Protein AF-0000000078339339 (afdb_homodimer)

InterPro domains:
  IPR003388 Reticulon [PF02453] (34-185)
  IPR003388 Reticulon [PS50845] (34-216)
  IPR045064 Reticulon-like [PTHR10994] (14-206)

Radius of gyration: 31.74 Å; Cα contacts (8 Å, |Δi|>4): 297; chains: 2; bounding box: 77×120×79 Å

Sequence (432 aa):
MPIYTSDSDDQPATTTRLFGRERPMHAILGGGKVADILLWKNKNLSAALLIVFTLIWFLFEVVEYNFVSLLCHIFIILMITLFVWYTGAGFANWDRPNVRDFTIPESSVRWLFTKFNKFLLRFYDISTGQDFTKFFLVIALLWVLSVIGNYFSSINLLYLGFLSLETLPFLYEKYEREVDYLASKGNRDAKKLYKKFDAKVLNKIPRGPVKEKKFRMPIYTSDSDDQPATTTRLFGRERPMHAILGGGKVADILLWKNKNLSAALLIVFTLIWFLFEVVEYNFVSLLCHIFIILMITLFVWYTGAGFANWDRPNVRDFTIPESSVRWLFTKFNKFLLRFYDISTGQDFTKFFLVIALLWVLSVIGNYFSSINLLYLGFLSLETLPFLYEKYEREVDYLASKGNRDAKKLYKKFDAKVLNKIPRGPVKEKKFR

Foldseek 3Di:
DDPPPPCPVPVVPPLCFVVSDPDDLCVVVVHDPLSCLLQCVVVVVVVVVLVVLVVVLCCCVVVVDDPVVVVVVVVVVVVVVLVCQQVVCVVVVNDRDDPVVPDDDPVVVVVVVVVVVVVVVVVVVLCVCPPVVSVVVVVVVVVVLVVVCVVDPPSVSVSVVVVCSNVVSNVCVVPRSVVSVVVVVVVVVVVVVVVVCCVPPVVVPPPPDPPPPPPD/DDPPPPCPVPVVPPLCFVVSDPDDLCVVVVHDDLSCLLQCVVVVVVVVVLVVLVVVLCCCVPVVDDPVVVVVVVVVVVVVVLVCQQVVCVVVVNDRDDPVVPDDDPVVVVVVVVVVVVVVVVVVVLCVCPPVVSVVVVVVVVVVLVVVCVVDPPSVSVSVVVVCSNVVSNVCVVPRSVVSVVVVVVVVVVVVVVVVCCVPPVVVPPDPDPPPPPPD

Structure (mmCIF, N/CA/C/O backbone):
data_AF-0000000078339339-model_v1
#
loop_
_entity.id
_entity.type
_entity.pdbx_description
1 polymer 'Reticulon-like protein'
#
loop_
_atom_site.group_PDB
_atom_site.id
_atom_site.type_symbol
_atom_site.label_atom_id
_atom_site.label_alt_id
_atom_site.label_comp_id
_atom_site.label_asym_id
_atom_site.label_entity_id
_atom_site.label_seq_id
_atom_site.pdbx_PDB_ins_code
_atom_site.Cartn_x
_atom_site.Cartn_y
_atom_site.Cartn_z
_atom_site.occupancy
_atom_site.B_iso_or_equiv
_atom_site.auth_seq_id
_atom_site.auth_comp_id
_atom_site.auth_asym_id
_atom_site.auth_atom_id
_atom_site.pdbx_PDB_model_num
ATOM 1 N N . MET A 1 1 ? 40.594 -63.75 -20.766 1 33.34 1 MET A N 1
ATOM 2 C CA . MET A 1 1 ? 39.812 -62.938 -19.828 1 33.34 1 MET A CA 1
ATOM 3 C C . MET A 1 1 ? 39.125 -61.781 -20.562 1 33.34 1 MET A C 1
ATOM 5 O O . MET A 1 1 ? 39.75 -60.969 -21.219 1 33.34 1 MET A O 1
ATOM 9 N N . PRO A 1 2 ? 37.875 -61.938 -20.969 1 40.53 2 PRO A N 1
ATOM 10 C CA . PRO A 1 2 ? 37.188 -60.938 -21.781 1 40.53 2 PRO A CA 1
ATOM 11 C C . PRO A 1 2 ? 37.094 -59.562 -21.078 1 40.53 2 PRO A C 1
ATOM 13 O O . PRO A 1 2 ? 36.906 -59.531 -19.859 1 40.53 2 PRO A O 1
ATOM 16 N N . ILE A 1 3 ? 37.906 -58.531 -21.438 1 38.09 3 ILE A N 1
ATOM 17 C CA . ILE A 1 3 ? 37.844 -57.156 -21.031 1 38.09 3 ILE A CA 1
ATOM 18 C C . ILE A 1 3 ? 36.438 -56.594 -21.297 1 38.09 3 ILE A C 1
ATOM 20 O O . ILE A 1 3 ? 36 -56.531 -22.438 1 38.09 3 ILE A O 1
ATOM 24 N N . TYR A 1 4 ? 35.406 -56.812 -20.453 1 37.5 4 TYR A N 1
ATOM 25 C CA . TYR A 1 4 ? 34.156 -56.062 -20.484 1 37.5 4 TYR A CA 1
ATOM 26 C C . TYR A 1 4 ? 34.375 -54.562 -20.516 1 37.5 4 TYR A C 1
ATOM 28 O O . TYR A 1 4 ? 35.031 -54.031 -19.625 1 37.5 4 TYR A O 1
ATOM 36 N N . THR A 1 5 ? 34.656 -53.969 -21.688 1 37.62 5 THR A N 1
ATOM 37 C CA . THR A 1 5 ? 34.656 -52.531 -21.844 1 37.62 5 THR A CA 1
ATOM 38 C C . THR A 1 5 ? 33.344 -51.938 -21.359 1 37.62 5 THR A C 1
ATOM 40 O O . THR A 1 5 ? 32.281 -52.219 -21.906 1 37.62 5 THR A O 1
ATOM 43 N N . SER A 1 6 ? 33.125 -51.781 -20.031 1 35.34 6 SER A N 1
ATOM 44 C CA . SER A 1 6 ? 32.031 -50.938 -19.5 1 35.34 6 SER A CA 1
ATOM 45 C C . SER A 1 6 ? 32 -49.594 -20.203 1 35.34 6 SER A C 1
ATOM 47 O O . SER A 1 6 ? 32.875 -48.75 -19.984 1 35.34 6 SER A O 1
ATOM 49 N N . ASP A 1 7 ? 31.719 -49.469 -21.453 1 34.22 7 ASP A N 1
ATOM 50 C CA . ASP A 1 7 ? 31.391 -48.219 -22.109 1 34.22 7 ASP A CA 1
ATOM 51 C C . ASP A 1 7 ? 30.344 -47.438 -21.297 1 34.22 7 ASP A C 1
ATOM 53 O O . ASP A 1 7 ? 29.141 -47.656 -21.422 1 34.22 7 ASP A O 1
ATOM 57 N N . SER A 1 8 ? 30.438 -47.344 -19.953 1 35.97 8 SER A N 1
ATOM 58 C CA . SER A 1 8 ? 29.609 -46.344 -19.297 1 35.97 8 SER A CA 1
ATOM 59 C C . SER A 1 8 ? 29.656 -45.031 -20.031 1 35.97 8 SER A C 1
ATOM 61 O O . SER A 1 8 ? 30.688 -44.344 -20.016 1 35.97 8 SER A O 1
ATOM 63 N N . ASP A 1 9 ? 29.172 -44.969 -21.266 1 34.91 9 ASP A N 1
ATOM 64 C CA . ASP A 1 9 ? 28.953 -43.656 -21.891 1 34.91 9 ASP A CA 1
ATOM 65 C C . ASP A 1 9 ? 28.359 -42.656 -20.891 1 34.91 9 ASP A C 1
ATOM 67 O O . ASP A 1 9 ? 27.156 -42.719 -20.594 1 34.91 9 ASP A O 1
ATOM 71 N N . ASP A 1 10 ? 28.953 -42.406 -19.781 1 36.22 10 ASP A N 1
ATOM 72 C CA . ASP A 1 10 ? 28.688 -41.188 -19 1 36.22 10 ASP A CA 1
ATOM 73 C C . ASP A 1 10 ? 28.438 -40 -19.906 1 36.22 10 ASP A C 1
ATOM 75 O O . ASP A 1 10 ? 29.375 -39.281 -20.266 1 36.22 10 ASP A O 1
ATOM 79 N N . GLN A 1 11 ? 27.828 -40.156 -21.094 1 37.69 11 GLN A N 1
ATOM 80 C CA . GLN A 1 11 ? 27.484 -38.875 -21.719 1 37.69 11 GLN A CA 1
ATOM 81 C C . GLN A 1 11 ? 26.953 -37.906 -20.672 1 37.69 11 GLN A C 1
ATOM 83 O O . GLN A 1 11 ? 26.172 -38.281 -19.797 1 37.69 11 GLN A O 1
ATOM 88 N N . PRO A 1 12 ? 27.734 -36.875 -20.328 1 40.66 12 PRO A N 1
ATOM 89 C CA . PRO A 1 12 ? 27.188 -35.906 -19.391 1 40.66 12 PRO A CA 1
ATOM 90 C C . PRO A 1 12 ? 25.703 -35.656 -19.609 1 40.66 12 PRO A C 1
ATOM 92 O O . PRO A 1 12 ? 25.266 -35.5 -20.75 1 40.66 12 PRO A O 1
ATOM 95 N N . ALA A 1 13 ? 24.75 -36.312 -18.922 1 40.41 13 ALA A N 1
ATOM 96 C CA . ALA A 1 13 ? 23.328 -35.969 -18.938 1 40.41 13 ALA A CA 1
ATOM 97 C C . ALA A 1 13 ? 23.109 -34.5 -19.266 1 40.41 13 ALA A C 1
ATOM 99 O O . ALA A 1 13 ? 23.812 -33.625 -18.734 1 40.41 13 ALA A O 1
ATOM 100 N N . THR A 1 14 ? 22.938 -34.156 -20.438 1 42.16 14 THR A N 1
ATOM 101 C CA . THR A 1 14 ? 22.453 -32.812 -20.719 1 42.16 14 THR A CA 1
ATOM 102 C C . THR A 1 14 ? 21.625 -32.281 -19.562 1 42.16 14 THR A C 1
ATOM 104 O O . THR A 1 14 ? 20.562 -32.812 -19.25 1 42.16 14 THR A O 1
ATOM 107 N N . THR A 1 15 ? 22.188 -31.984 -18.391 1 44.41 15 THR A N 1
ATOM 108 C CA . THR A 1 15 ? 21.562 -31.438 -17.188 1 44.41 15 THR A CA 1
ATOM 109 C C . THR A 1 15 ? 20.406 -30.516 -17.562 1 44.41 15 THR A C 1
ATOM 111 O O . THR A 1 15 ? 20.625 -29.453 -18.156 1 44.41 15 THR A O 1
ATOM 114 N N . THR A 1 16 ? 19.297 -31 -17.953 1 47.97 16 THR A N 1
ATOM 115 C CA . THR A 1 16 ? 18.125 -30.172 -18.203 1 47.97 16 THR A CA 1
ATOM 116 C C . THR A 1 16 ? 17.938 -29.141 -17.109 1 47.97 16 THR A C 1
ATOM 118 O O . THR A 1 16 ? 17.906 -29.484 -15.922 1 47.97 16 THR A O 1
ATOM 121 N N . ARG A 1 17 ? 18.422 -27.969 -17.297 1 55.62 17 ARG A N 1
ATOM 122 C CA . ARG A 1 17 ? 18.297 -26.812 -16.391 1 55.62 17 ARG A CA 1
ATOM 123 C C . ARG A 1 17 ? 16.875 -26.734 -15.836 1 55.62 17 ARG A C 1
ATOM 125 O O . ARG A 1 17 ? 15.922 -27.172 -16.469 1 55.62 17 ARG A O 1
ATOM 132 N N . LEU A 1 18 ? 16.766 -26.484 -14.648 1 55 18 LEU A N 1
ATOM 133 C CA . LEU A 1 18 ? 15.461 -26.297 -14.023 1 55 18 LEU A CA 1
ATOM 134 C C . LEU A 1 18 ? 14.562 -25.422 -14.891 1 55 18 LEU A C 1
ATOM 136 O O . LEU A 1 18 ? 14.992 -24.391 -15.391 1 55 18 LEU A O 1
ATOM 140 N N . PHE A 1 19 ? 13.297 -25.875 -15.18 1 55.44 19 PHE A N 1
ATOM 141 C CA . PHE A 1 19 ? 12.266 -25.297 -16.031 1 55.44 19 PHE A CA 1
ATOM 142 C C . PHE A 1 19 ? 12.641 -25.422 -17.5 1 55.44 19 PHE A C 1
ATOM 144 O O . PHE A 1 19 ? 12.141 -24.656 -18.328 1 55.44 19 PHE A O 1
ATOM 151 N N . GLY A 1 20 ? 13.711 -26.438 -17.688 1 53.81 20 GLY A N 1
ATOM 152 C CA . GLY A 1 20 ? 14.125 -26.609 -19.078 1 53.81 20 GLY A CA 1
ATOM 153 C C . GLY A 1 20 ? 14.711 -25.359 -19.688 1 53.81 20 GLY A C 1
ATOM 154 O O . GLY A 1 20 ? 14.617 -25.141 -20.891 1 53.81 20 GLY A O 1
ATOM 155 N N . ARG A 1 21 ? 15.18 -24.438 -18.781 1 58.06 21 ARG A N 1
ATOM 156 C CA . ARG A 1 21 ? 15.438 -23.047 -19.141 1 58.06 21 ARG A CA 1
ATOM 157 C C . ARG A 1 21 ? 16.672 -22.922 -20.031 1 58.06 21 ARG A C 1
ATOM 159 O O . ARG A 1 21 ? 17.719 -23.469 -19.719 1 58.06 21 ARG A O 1
ATOM 166 N N . GLU A 1 22 ? 16.469 -22.625 -21.172 1 60.12 22 GLU A N 1
ATOM 167 C CA . GLU A 1 22 ? 17.5 -22.219 -22.125 1 60.12 22 GLU A CA 1
ATOM 168 C C . GLU A 1 22 ? 18.016 -20.812 -21.812 1 60.12 22 GLU A C 1
ATOM 170 O O . GLU A 1 22 ? 19.125 -20.453 -22.188 1 60.12 22 GLU A O 1
ATOM 175 N N . ARG A 1 23 ? 17.156 -20.062 -20.906 1 65.44 23 ARG A N 1
ATOM 176 C CA . ARG A 1 23 ? 17.516 -18.672 -20.703 1 65.44 23 ARG A CA 1
ATOM 177 C C . ARG A 1 23 ? 18.188 -18.453 -19.344 1 65.44 23 ARG A C 1
ATOM 179 O O . ARG A 1 23 ? 17.875 -19.172 -18.391 1 65.44 23 ARG A O 1
ATOM 186 N N . PRO A 1 24 ? 19.078 -17.578 -19.281 1 76.56 24 PRO A N 1
ATOM 187 C CA . PRO A 1 24 ? 19.75 -17.25 -18.016 1 76.56 24 PRO A CA 1
ATOM 188 C C . PRO A 1 24 ? 18.781 -16.766 -16.938 1 76.56 24 PRO A C 1
ATOM 190 O O . PRO A 1 24 ? 17.672 -16.312 -17.266 1 76.56 24 PRO A O 1
ATOM 193 N N . MET A 1 25 ? 19 -17.062 -15.695 1 76.94 25 MET A N 1
ATOM 194 C CA . MET A 1 25 ? 18.172 -16.672 -14.547 1 76.94 25 MET A CA 1
ATOM 195 C C . MET A 1 25 ? 17.828 -15.195 -14.602 1 76.94 25 MET A C 1
ATOM 197 O O . MET A 1 25 ? 16.719 -14.797 -14.227 1 76.94 25 MET A O 1
ATOM 201 N N . HIS A 1 26 ? 18.719 -14.391 -15.062 1 77.62 26 HIS A N 1
ATOM 202 C CA . HIS A 1 26 ? 18.5 -12.961 -15.195 1 77.62 26 HIS A CA 1
ATOM 203 C C . HIS A 1 26 ? 17.281 -12.672 -16.062 1 77.62 26 HIS A C 1
ATOM 205 O O . HIS A 1 26 ? 16.469 -11.797 -15.75 1 77.62 26 HIS A O 1
ATOM 211 N N . ALA A 1 27 ? 17.094 -13.414 -17.062 1 75.62 27 ALA A N 1
ATOM 212 C CA . ALA A 1 27 ? 15.992 -13.211 -18 1 75.62 27 ALA A CA 1
ATOM 213 C C . ALA A 1 27 ? 14.672 -13.734 -17.422 1 75.62 27 ALA A C 1
ATOM 215 O O . ALA A 1 27 ? 13.617 -13.133 -17.641 1 75.62 27 ALA A O 1
ATOM 216 N N . ILE A 1 28 ? 14.758 -14.773 -16.656 1 74.44 28 ILE A N 1
ATOM 217 C CA . ILE A 1 28 ? 13.586 -15.383 -16.062 1 74.44 28 ILE A CA 1
ATOM 218 C C . ILE A 1 28 ? 12.977 -14.438 -15.023 1 74.44 28 ILE A C 1
ATOM 220 O O . ILE A 1 28 ? 11.758 -14.367 -14.875 1 74.44 28 ILE A O 1
ATOM 224 N N . LEU A 1 29 ? 13.828 -13.734 -14.422 1 76.69 29 LEU A N 1
ATOM 225 C CA . LEU A 1 29 ? 13.375 -12.812 -13.383 1 76.69 29 LEU A CA 1
ATOM 226 C C . LEU A 1 29 ? 12.898 -11.5 -14 1 76.69 29 LEU A C 1
ATOM 228 O O . LEU A 1 29 ? 12.602 -10.547 -13.273 1 76.69 29 LEU A O 1
ATOM 232 N N . GLY A 1 30 ? 12.82 -11.406 -15.266 1 75.06 30 GLY A N 1
ATOM 233 C CA . GLY A 1 30 ? 12.305 -10.234 -15.945 1 75.06 30 GLY A CA 1
ATOM 234 C C . GLY A 1 30 ? 13.406 -9.32 -16.484 1 75.06 30 GLY A C 1
ATOM 235 O O . GLY A 1 30 ? 13.117 -8.336 -17.172 1 75.06 30 GLY A O 1
ATOM 236 N N . GLY A 1 31 ? 14.57 -9.703 -16.078 1 77.31 31 GLY A N 1
AT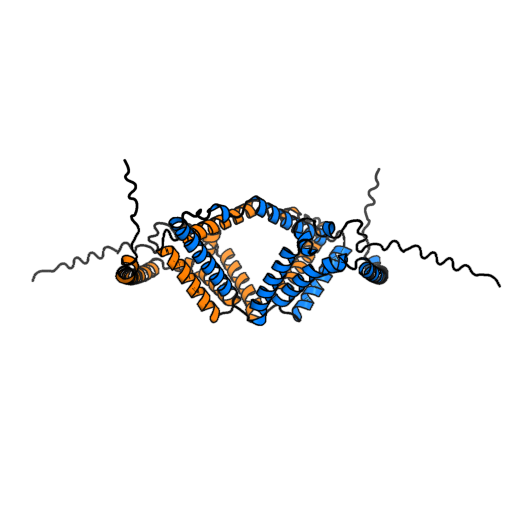OM 237 C CA . GLY A 1 31 ? 15.688 -8.883 -16.531 1 77.31 31 GLY A CA 1
ATOM 238 C C . GLY A 1 31 ? 15.695 -7.496 -15.914 1 77.31 31 GLY A C 1
ATOM 239 O O . GLY A 1 31 ? 14.875 -7.191 -15.039 1 77.31 31 GLY A O 1
ATOM 240 N N . GLY A 1 32 ? 16.781 -6.727 -16.062 1 82.12 32 GLY A N 1
ATOM 241 C CA . GLY A 1 32 ? 16.812 -5.336 -15.633 1 82.12 32 GLY A CA 1
A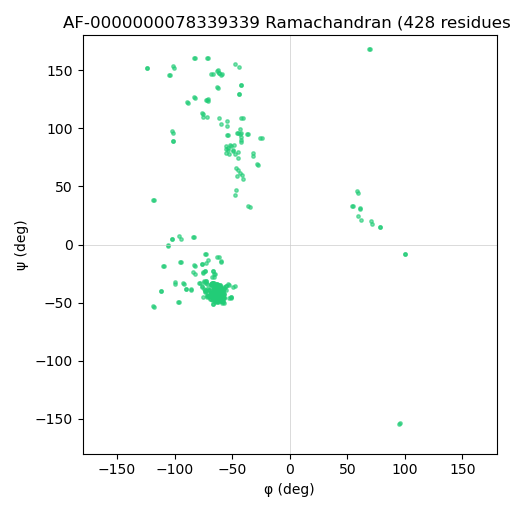TOM 242 C C . GLY A 1 32 ? 17.391 -5.152 -14.242 1 82.12 32 GLY A C 1
ATOM 243 O O . GLY A 1 32 ? 18.203 -5.965 -13.781 1 82.12 32 GLY A O 1
ATOM 244 N N . LYS A 1 33 ? 16.922 -4.059 -13.695 1 84.38 33 LYS A N 1
ATOM 245 C CA . LYS A 1 33 ? 17.516 -3.658 -12.422 1 84.38 33 LYS A CA 1
ATOM 246 C C . LYS A 1 33 ? 17.062 -4.582 -11.297 1 84.38 33 LYS A C 1
ATOM 248 O O . LYS A 1 33 ? 17.844 -4.914 -10.406 1 84.38 33 LYS A O 1
ATOM 253 N N . VAL A 1 34 ? 15.867 -5.082 -11.438 1 84.94 34 VAL A N 1
ATOM 254 C CA . VAL A 1 34 ? 15.32 -5.938 -10.391 1 84.94 34 VAL A CA 1
ATOM 255 C C . VAL A 1 34 ? 16.062 -7.277 -10.375 1 84.94 34 VAL A C 1
ATOM 257 O O . VAL A 1 34 ? 16.438 -7.777 -9.312 1 84.94 34 VAL A O 1
ATOM 260 N N . ALA A 1 35 ? 16.281 -7.816 -11.539 1 87.44 35 ALA A N 1
ATOM 261 C CA . ALA A 1 35 ? 17 -9.078 -11.648 1 87.44 35 ALA A CA 1
ATOM 262 C C . ALA A 1 35 ? 18.438 -8.922 -11.141 1 87.44 35 ALA A C 1
ATOM 264 O O . ALA A 1 35 ? 18.984 -9.836 -10.508 1 87.44 35 ALA A O 1
ATOM 265 N N . ASP A 1 36 ? 19 -7.773 -11.359 1 90 36 ASP A N 1
ATOM 266 C CA . ASP A 1 36 ? 20.359 -7.516 -10.898 1 90 36 ASP A CA 1
ATOM 267 C C . ASP A 1 36 ? 20.438 -7.5 -9.367 1 90 36 ASP A C 1
ATOM 269 O O . ASP A 1 36 ? 21.422 -7.945 -8.789 1 90 36 ASP A O 1
ATOM 273 N N . ILE A 1 37 ? 19.391 -7.035 -8.797 1 90.62 37 ILE A N 1
ATOM 274 C CA . ILE A 1 37 ? 19.344 -6.957 -7.34 1 90.62 37 ILE A CA 1
ATOM 275 C C . ILE A 1 37 ? 19.156 -8.352 -6.754 1 90.62 37 ILE A C 1
ATOM 277 O O . ILE A 1 37 ? 19.859 -8.742 -5.812 1 90.62 37 ILE A O 1
ATOM 281 N N . LEU A 1 38 ? 18.328 -9.07 -7.41 1 90.38 38 LEU A N 1
ATOM 282 C CA . LEU A 1 38 ? 17.984 -10.383 -6.883 1 90.38 38 LEU A CA 1
ATOM 283 C C . LEU A 1 38 ? 19.141 -11.367 -7.082 1 90.38 38 LEU A C 1
ATOM 285 O O . LEU A 1 38 ? 19.312 -12.297 -6.293 1 90.38 38 LEU A O 1
ATOM 289 N N . LEU A 1 39 ? 20.016 -11.102 -8.039 1 90.44 39 LEU A N 1
ATOM 290 C CA . LEU A 1 39 ? 21.141 -11.977 -8.336 1 90.44 39 LEU A CA 1
ATOM 291 C C . LEU A 1 39 ? 22.438 -11.422 -7.766 1 90.44 39 LEU A C 1
ATOM 293 O O . LEU A 1 39 ? 23.516 -11.953 -8.031 1 90.44 39 LEU A O 1
ATOM 297 N N . TRP A 1 40 ? 22.344 -10.312 -7.023 1 91.38 40 TRP A N 1
ATOM 298 C CA . TRP A 1 40 ? 23.469 -9.68 -6.332 1 91.38 40 TRP A CA 1
ATOM 299 C C . TRP A 1 40 ? 24.531 -9.234 -7.328 1 91.38 40 TRP A C 1
ATOM 301 O O . TRP A 1 40 ? 25.734 -9.336 -7.047 1 91.38 40 TRP A O 1
ATOM 311 N N . LYS A 1 41 ? 24.141 -8.906 -8.445 1 90.62 41 LYS A N 1
ATOM 312 C CA . LYS A 1 41 ? 25.062 -8.328 -9.422 1 90.62 41 LYS A CA 1
ATOM 313 C C . LYS A 1 41 ? 25.406 -6.879 -9.062 1 90.62 41 LYS A C 1
ATOM 315 O O . LYS A 1 41 ? 26.5 -6.398 -9.383 1 90.62 41 LYS A O 1
ATOM 320 N N . ASN A 1 42 ? 24.5 -6.227 -8.484 1 91.75 42 ASN A N 1
ATOM 321 C CA . ASN A 1 42 ? 24.734 -4.969 -7.789 1 91.75 42 ASN A CA 1
ATOM 322 C C . ASN A 1 42 ? 24.812 -5.164 -6.277 1 91.75 42 ASN A C 1
ATOM 324 O O . ASN A 1 42 ? 23.828 -4.98 -5.57 1 91.75 42 ASN A O 1
ATOM 328 N N . LYS A 1 43 ? 25.938 -5.414 -5.805 1 92.5 43 LYS A N 1
ATOM 329 C CA . LYS A 1 43 ? 26.156 -5.844 -4.426 1 92.5 43 LYS A CA 1
ATOM 330 C C . LYS A 1 43 ? 25.781 -4.738 -3.441 1 92.5 43 LYS A C 1
ATOM 332 O O . LYS A 1 43 ? 25.219 -5.008 -2.379 1 92.5 43 LYS A O 1
ATOM 337 N N . ASN A 1 44 ? 26.078 -3.547 -3.814 1 94.75 44 ASN A N 1
ATOM 338 C CA . ASN A 1 44 ? 25.812 -2.436 -2.91 1 94.75 44 ASN A CA 1
ATOM 339 C C . ASN A 1 44 ? 24.312 -2.234 -2.699 1 94.75 44 ASN A C 1
ATOM 341 O O . ASN A 1 44 ? 23.844 -2.078 -1.564 1 94.75 44 ASN A O 1
ATOM 345 N N . LEU A 1 45 ? 23.609 -2.328 -3.832 1 93.75 45 LEU A N 1
ATOM 346 C CA . LEU A 1 45 ? 22.172 -2.119 -3.727 1 93.75 45 LEU A CA 1
ATOM 347 C C . LEU A 1 45 ? 21.484 -3.316 -3.062 1 93.75 45 LEU A C 1
ATOM 349 O O . LEU A 1 45 ? 20.578 -3.148 -2.252 1 93.75 45 LEU A O 1
ATOM 353 N N . SER A 1 46 ? 21.922 -4.449 -3.381 1 93.69 46 SER A N 1
ATOM 354 C CA . SER A 1 46 ? 21.375 -5.648 -2.748 1 93.69 46 SER A CA 1
ATOM 355 C C . SER A 1 46 ? 21.609 -5.629 -1.241 1 93.69 46 SER A C 1
ATOM 357 O O . SER A 1 46 ? 20.703 -5.938 -0.463 1 93.69 46 SER A O 1
ATOM 359 N N . ALA A 1 47 ? 22.797 -5.25 -0.876 1 95.44 47 ALA A N 1
ATOM 360 C CA . ALA A 1 47 ? 23.141 -5.184 0.542 1 95.44 47 ALA A CA 1
ATOM 361 C C . ALA A 1 47 ? 22.328 -4.105 1.254 1 95.44 47 ALA A C 1
ATOM 363 O O . ALA A 1 47 ? 21.875 -4.309 2.379 1 95.44 47 ALA A O 1
ATOM 364 N N . ALA A 1 48 ? 22.188 -3.037 0.616 1 96.06 48 ALA A N 1
ATOM 365 C CA . ALA A 1 48 ? 21.406 -1.955 1.206 1 96.06 48 ALA A CA 1
ATOM 366 C C . ALA A 1 48 ? 19.969 -2.396 1.46 1 96.06 48 ALA A C 1
ATOM 368 O O . ALA A 1 48 ? 19.406 -2.115 2.52 1 96.06 48 ALA A O 1
ATOM 369 N N . LEU A 1 49 ? 19.359 -3.061 0.495 1 95.38 49 LEU A N 1
ATOM 370 C CA . LEU A 1 49 ? 17.984 -3.535 0.647 1 95.38 49 LEU A CA 1
ATOM 371 C C . LEU A 1 49 ? 17.891 -4.566 1.766 1 95.38 49 LEU A C 1
ATOM 373 O O . LEU A 1 49 ? 16.922 -4.57 2.531 1 95.38 49 LEU A O 1
ATOM 377 N N . LEU A 1 50 ? 18.891 -5.387 1.823 1 96.19 50 LEU A N 1
ATOM 378 C CA . LEU A 1 50 ? 18.922 -6.367 2.904 1 96.19 50 LEU A CA 1
ATOM 379 C C . LEU A 1 50 ? 18.953 -5.672 4.262 1 96.19 50 LEU A C 1
ATOM 381 O O . LEU A 1 50 ? 18.25 -6.074 5.188 1 96.19 50 LEU A O 1
ATOM 385 N N . ILE A 1 51 ? 19.734 -4.656 4.387 1 97.38 51 ILE A N 1
ATOM 386 C CA . ILE A 1 51 ? 19.859 -3.928 5.645 1 97.38 51 ILE A CA 1
ATOM 387 C C . ILE A 1 51 ? 18.531 -3.229 5.969 1 97.38 51 ILE A C 1
ATOM 389 O O . ILE A 1 51 ? 18.031 -3.324 7.094 1 97.38 51 ILE A O 1
ATOM 393 N N . VAL A 1 52 ? 17.969 -2.572 5.023 1 96.44 52 VAL A N 1
ATOM 394 C CA . VAL A 1 52 ? 16.75 -1.81 5.238 1 96.44 52 VAL A CA 1
ATOM 395 C C . VAL A 1 52 ? 15.617 -2.748 5.656 1 96.44 52 VAL A C 1
ATOM 397 O O . VAL A 1 52 ? 14.922 -2.492 6.641 1 96.44 52 VAL A O 1
ATOM 400 N N . PHE A 1 53 ? 15.469 -3.822 4.941 1 97.25 53 PHE A N 1
ATOM 401 C CA . PHE A 1 53 ? 14.375 -4.742 5.238 1 97.25 53 PHE A CA 1
ATOM 402 C C . PHE A 1 53 ? 14.602 -5.438 6.574 1 97.25 53 PHE A C 1
ATOM 404 O O . PHE A 1 53 ? 13.648 -5.738 7.293 1 97.25 53 PHE A O 1
ATOM 411 N N . THR A 1 54 ? 15.883 -5.719 6.898 1 97.5 54 THR A N 1
ATOM 412 C CA . THR A 1 54 ? 16.188 -6.305 8.203 1 97.5 54 THR A CA 1
ATOM 413 C C . THR A 1 54 ? 15.875 -5.32 9.328 1 97.5 54 THR A C 1
ATOM 415 O O . THR A 1 54 ? 15.312 -5.703 10.352 1 97.5 54 THR A O 1
ATOM 418 N N . LEU A 1 55 ? 16.188 -4.066 9.102 1 97.06 55 LEU A N 1
ATOM 419 C CA . LEU A 1 55 ? 15.891 -3.043 10.094 1 97.06 55 LEU A CA 1
ATOM 420 C C . LEU A 1 55 ? 14.383 -2.891 10.289 1 97.06 55 LEU A C 1
ATOM 422 O O . LEU A 1 55 ? 13.906 -2.766 11.414 1 97.06 55 LEU A O 1
ATOM 426 N N . ILE A 1 56 ? 13.656 -2.914 9.211 1 96.62 56 ILE A N 1
ATOM 427 C CA . ILE A 1 56 ? 12.195 -2.818 9.266 1 96.62 56 ILE A CA 1
ATOM 428 C C . ILE A 1 56 ? 11.633 -4.012 10.031 1 96.62 56 ILE A C 1
ATOM 430 O O . ILE A 1 56 ? 10.797 -3.846 10.922 1 96.62 56 ILE A O 1
ATOM 434 N N . TRP A 1 57 ? 12.102 -5.191 9.648 1 97.38 57 TRP A N 1
ATOM 435 C CA . TRP A 1 57 ? 11.672 -6.398 10.344 1 97.38 57 TRP A CA 1
ATOM 436 C C . TRP A 1 57 ? 11.977 -6.309 11.836 1 97.38 57 TRP A C 1
ATOM 438 O O . TRP A 1 57 ? 11.125 -6.605 12.672 1 97.38 57 TRP A O 1
ATOM 448 N N . PHE A 1 58 ? 13.211 -5.863 12.195 1 97.5 58 PHE A N 1
ATOM 449 C CA . PHE A 1 58 ? 13.633 -5.75 13.594 1 97.5 58 PHE A CA 1
ATOM 450 C C . PHE A 1 58 ? 12.758 -4.746 14.336 1 97.5 58 PHE A C 1
ATOM 452 O O . PHE A 1 58 ? 12.32 -5.008 15.461 1 97.5 58 PHE A O 1
ATOM 459 N N . LEU A 1 59 ? 12.469 -3.715 13.68 1 95.75 59 LEU A N 1
ATOM 460 C CA . LEU A 1 59 ? 11.703 -2.635 14.289 1 95.75 59 LEU A CA 1
ATOM 461 C C . LEU A 1 59 ? 10.273 -3.084 14.594 1 95.75 59 LEU A C 1
ATOM 463 O O . LEU A 1 59 ? 9.758 -2.818 15.68 1 95.75 59 LEU A O 1
ATOM 467 N N . PHE A 1 60 ? 9.648 -3.828 13.688 1 95 60 PHE A N 1
ATOM 468 C CA . PHE A 1 60 ? 8.242 -4.152 13.844 1 95 60 PHE A CA 1
ATOM 469 C C . PHE A 1 60 ? 8.07 -5.477 14.578 1 95 60 PHE A C 1
ATOM 471 O O . PHE A 1 60 ? 7.098 -5.66 15.32 1 95 60 PHE A O 1
ATOM 478 N N . GLU A 1 61 ? 8.969 -6.434 14.391 1 94 61 GLU A N 1
ATOM 479 C CA . GLU A 1 61 ? 8.805 -7.762 14.969 1 94 61 GLU A CA 1
ATOM 480 C C . GLU A 1 61 ? 9.438 -7.84 16.359 1 94 61 GLU A C 1
ATOM 482 O O . GLU A 1 61 ? 8.883 -8.453 17.266 1 94 61 GLU A O 1
ATOM 487 N N . VAL A 1 62 ? 10.578 -7.215 16.578 1 93.31 62 VAL A N 1
ATOM 488 C CA . VAL A 1 62 ? 11.312 -7.359 17.828 1 93.31 62 VAL A CA 1
ATOM 489 C C . VAL A 1 62 ? 10.961 -6.207 18.766 1 93.31 62 VAL A C 1
ATOM 491 O O . VAL A 1 62 ? 10.555 -6.426 19.906 1 93.31 62 VAL A O 1
ATOM 494 N N . VAL A 1 63 ? 11.023 -4.965 18.266 1 93.69 63 VAL A N 1
ATOM 495 C CA . VAL A 1 63 ? 10.773 -3.795 19.109 1 93.69 63 VAL A CA 1
ATOM 496 C C . VAL A 1 63 ? 9.273 -3.539 19.203 1 93.69 63 VAL A C 1
ATOM 498 O O . VAL A 1 63 ? 8.805 -2.912 20.156 1 93.69 63 VAL A O 1
ATOM 501 N N . GLU A 1 64 ? 8.508 -4.078 18.109 1 91.62 64 GLU A N 1
ATOM 502 C CA . GLU A 1 64 ? 7.062 -3.908 18.016 1 91.62 64 GLU A CA 1
ATOM 503 C C . GLU A 1 64 ? 6.68 -2.43 18 1 91.62 64 GLU A C 1
ATOM 505 O O . GLU A 1 64 ? 5.773 -2.004 18.719 1 91.62 64 GLU A O 1
ATOM 510 N N . TYR A 1 65 ? 7.406 -1.721 17.188 1 92.94 65 TYR A N 1
ATOM 511 C CA . TYR A 1 65 ? 7.152 -0.292 17.047 1 92.94 65 TYR A CA 1
ATOM 512 C C . TYR A 1 65 ? 5.82 -0.042 16.359 1 92.94 65 TYR A C 1
ATOM 514 O O . TYR A 1 65 ? 5.418 -0.808 15.477 1 92.94 65 TYR A O 1
ATOM 522 N N . ASN A 1 66 ? 5.152 1.022 16.734 1 94.88 66 ASN A N 1
ATOM 523 C CA . ASN A 1 66 ? 3.883 1.402 16.125 1 94.88 66 ASN A CA 1
ATOM 524 C C . ASN A 1 66 ? 4.082 1.944 14.711 1 94.88 66 ASN A C 1
ATOM 526 O O . ASN A 1 66 ? 4.844 2.891 14.508 1 94.88 66 ASN A O 1
ATOM 530 N N . PHE A 1 67 ? 3.41 1.35 13.812 1 96.19 67 PHE A N 1
ATOM 531 C CA . PHE A 1 67 ? 3.574 1.709 12.406 1 96.19 67 PHE A CA 1
ATOM 532 C C . PHE A 1 67 ? 3.152 3.154 12.164 1 96.19 67 PHE A C 1
ATOM 534 O O . PHE A 1 67 ? 3.826 3.887 11.438 1 96.19 67 PHE A O 1
ATOM 541 N N . VAL A 1 68 ? 2.043 3.594 12.672 1 96.62 68 VAL A N 1
ATOM 542 C CA . VAL A 1 68 ? 1.54 4.949 12.492 1 96.62 68 VAL A CA 1
ATOM 543 C C . VAL A 1 68 ? 2.533 5.953 13.07 1 96.62 68 VAL A C 1
ATOM 545 O O . VAL A 1 68 ? 2.863 6.953 12.43 1 96.62 68 VAL A O 1
ATOM 548 N N . SER A 1 69 ? 3.043 5.645 14.219 1 97.12 69 SER A N 1
ATOM 549 C CA . SER A 1 69 ? 4.039 6.5 14.852 1 97.12 69 SER A CA 1
ATOM 550 C C . SER A 1 69 ? 5.301 6.605 14.008 1 97.12 69 SER A C 1
ATOM 552 O O . SER A 1 69 ? 5.863 7.691 13.852 1 97.12 69 SER A O 1
ATOM 554 N N . LEU A 1 70 ? 5.672 5.504 13.508 1 97 70 LEU A N 1
ATOM 555 C CA . LEU A 1 70 ? 6.852 5.504 12.641 1 97 70 LEU A CA 1
ATOM 556 C C . LEU A 1 70 ? 6.645 6.422 11.445 1 97 70 LEU A C 1
ATOM 558 O O . LEU A 1 70 ? 7.531 7.215 11.102 1 97 70 LEU A O 1
ATOM 562 N N . LEU A 1 71 ? 5.5 6.289 10.828 1 97.06 71 LEU A N 1
ATOM 563 C CA . LEU A 1 71 ? 5.191 7.133 9.672 1 97.06 71 LEU A CA 1
ATOM 564 C C . LEU A 1 71 ? 5.211 8.609 10.062 1 97.06 71 LEU A C 1
ATOM 566 O O . LEU A 1 71 ? 5.738 9.438 9.32 1 97.06 71 LEU A O 1
ATOM 570 N N . CYS A 1 72 ? 4.672 8.922 11.148 1 97.69 72 CYS A N 1
ATOM 571 C CA . CYS A 1 72 ? 4.676 10.297 11.625 1 97.69 72 CYS A CA 1
ATOM 572 C C . CYS A 1 72 ? 6.098 10.805 11.828 1 97.69 72 CYS A C 1
ATOM 574 O O . CYS A 1 72 ? 6.438 11.906 11.398 1 97.69 72 CYS A O 1
ATOM 576 N N . HIS A 1 73 ? 6.93 9.969 12.477 1 97.5 73 HIS A N 1
ATOM 577 C CA . HIS A 1 73 ? 8.312 10.367 12.695 1 97.5 73 HIS A CA 1
ATOM 578 C C . HIS A 1 73 ? 9.047 10.562 11.375 1 97.5 73 HIS A C 1
ATOM 580 O O . HIS A 1 73 ? 9.828 11.508 11.227 1 97.5 73 HIS A O 1
ATOM 586 N N . ILE A 1 74 ? 8.82 9.719 10.445 1 97.31 74 ILE A N 1
ATOM 587 C CA . ILE A 1 74 ? 9.438 9.852 9.125 1 97.31 74 ILE A CA 1
ATOM 588 C C . ILE A 1 74 ? 9 11.164 8.484 1 97.31 74 ILE A C 1
ATOM 590 O O . ILE A 1 74 ? 9.828 11.914 7.961 1 97.31 74 ILE A O 1
ATOM 594 N N . PHE A 1 75 ? 7.723 11.508 8.516 1 97.88 75 PHE A N 1
ATOM 595 C CA . PHE A 1 75 ? 7.211 12.75 7.938 1 97.88 75 PHE A CA 1
ATOM 596 C C . PHE A 1 75 ? 7.816 13.961 8.633 1 97.88 75 PHE A C 1
ATOM 598 O O . PHE A 1 75 ? 8.18 14.938 7.973 1 97.88 75 PHE A O 1
ATOM 605 N N . ILE A 1 76 ? 7.918 13.898 9.906 1 98.12 76 ILE A N 1
ATOM 606 C CA . ILE A 1 76 ? 8.477 15.008 10.664 1 98.12 76 ILE A CA 1
ATOM 607 C C . ILE A 1 76 ? 9.938 15.227 10.266 1 98.12 76 ILE A C 1
ATOM 609 O O . ILE A 1 76 ? 10.352 16.344 9.977 1 98.12 76 ILE A O 1
ATOM 613 N N . ILE A 1 77 ? 10.656 14.125 10.258 1 97.88 77 ILE A N 1
ATOM 614 C CA . ILE A 1 77 ? 12.07 14.211 9.906 1 97.88 77 ILE A CA 1
ATOM 615 C C . ILE A 1 77 ? 12.219 14.773 8.492 1 97.88 77 ILE A C 1
ATOM 617 O O . ILE A 1 77 ? 13.07 15.625 8.242 1 97.88 77 ILE A O 1
ATOM 621 N N . LEU A 1 78 ? 11.398 14.297 7.594 1 96.44 78 LEU A N 1
ATOM 622 C CA . LEU A 1 78 ? 11.438 14.789 6.219 1 96.44 78 LEU A CA 1
ATOM 623 C C . LEU A 1 78 ? 11.109 16.281 6.164 1 96.44 78 LEU A C 1
ATOM 625 O O . LEU A 1 78 ? 11.781 17.031 5.465 1 96.44 78 LEU A O 1
ATOM 629 N N . MET A 1 79 ? 10.141 16.656 6.875 1 97.44 79 MET A N 1
ATOM 630 C CA . MET A 1 79 ? 9.734 18.062 6.883 1 97.44 79 MET A CA 1
ATOM 631 C C . MET A 1 79 ? 10.852 18.953 7.441 1 97.44 79 MET A C 1
ATOM 633 O O . MET A 1 79 ? 11.164 19.984 6.867 1 97.44 79 MET A O 1
ATOM 637 N N . ILE A 1 80 ? 11.445 18.562 8.547 1 96.75 80 ILE A N 1
ATOM 638 C CA . ILE A 1 80 ? 12.508 19.328 9.18 1 96.75 80 ILE A CA 1
ATOM 639 C C . ILE A 1 80 ? 13.727 19.406 8.258 1 96.75 80 ILE A C 1
ATOM 641 O O . ILE A 1 80 ? 14.32 20.469 8.086 1 96.75 80 ILE A O 1
ATOM 645 N N . THR A 1 81 ? 14.062 18.328 7.633 1 95.25 81 THR A N 1
ATOM 646 C CA . THR A 1 81 ? 15.203 18.281 6.719 1 95.25 81 THR A CA 1
ATOM 647 C C . THR A 1 81 ? 14.977 19.234 5.539 1 95.25 81 THR A C 1
ATOM 649 O O . THR A 1 81 ? 15.875 19.984 5.16 1 95.25 81 THR A O 1
ATOM 652 N N . LEU A 1 82 ? 13.797 19.188 4.969 1 94.31 82 LEU A N 1
ATOM 653 C CA . LEU A 1 82 ? 13.469 20.062 3.848 1 94.31 82 LEU A CA 1
ATOM 654 C C . LEU A 1 82 ? 13.492 21.531 4.273 1 94.31 82 LEU A C 1
ATOM 656 O O . LEU A 1 82 ? 13.953 22.391 3.527 1 94.31 82 LEU A O 1
ATOM 660 N N . PHE A 1 83 ? 12.977 21.797 5.438 1 94.25 83 PHE A N 1
ATOM 661 C CA . PHE A 1 83 ? 12.969 23.156 5.98 1 94.25 83 PHE A CA 1
ATOM 662 C C . PHE A 1 83 ? 14.383 23.703 6.129 1 94.25 83 PHE A C 1
ATOM 664 O O . PHE A 1 83 ? 14.68 24.797 5.68 1 94.25 83 PHE A O 1
ATOM 671 N N . VAL A 1 84 ? 15.195 22.875 6.703 1 94 84 VAL A N 1
ATOM 672 C CA . VAL A 1 84 ? 16.578 23.281 6.934 1 94 84 VAL A CA 1
ATOM 673 C C . VAL A 1 84 ? 17.297 23.469 5.594 1 94 84 VAL A C 1
ATOM 675 O O . VAL A 1 84 ? 18.031 24.438 5.41 1 94 84 VAL A O 1
ATOM 678 N N . TRP A 1 85 ? 17.078 22.516 4.711 1 92.25 85 TRP A N 1
ATOM 679 C CA . TRP A 1 85 ? 17.672 22.609 3.383 1 92.25 85 TRP A CA 1
ATOM 680 C C . TRP A 1 85 ? 17.234 23.875 2.676 1 92.25 85 TRP A C 1
ATOM 682 O O . TRP A 1 85 ? 18.047 24.625 2.15 1 92.25 85 TRP A O 1
ATOM 692 N N . TYR A 1 86 ? 16 24.125 2.689 1 89.62 86 TYR A N 1
ATOM 693 C CA . TYR A 1 86 ? 15.422 25.266 1.999 1 89.62 86 TYR A CA 1
ATOM 694 C C . TYR A 1 86 ? 15.914 26.578 2.602 1 89.62 86 TYR A C 1
ATOM 696 O O . TYR A 1 86 ? 16.328 27.484 1.876 1 89.62 86 TYR A O 1
ATOM 704 N N . THR A 1 87 ? 15.859 26.719 3.895 1 88.25 87 THR A N 1
ATOM 705 C CA . THR A 1 87 ? 16.281 27.922 4.598 1 88.25 87 THR A CA 1
ATOM 706 C C . THR A 1 87 ? 17.797 28.094 4.508 1 88.25 87 THR A C 1
ATOM 708 O O . THR A 1 87 ? 18.281 29.219 4.309 1 88.25 87 THR A O 1
ATOM 711 N N . GLY A 1 88 ? 18.484 26.984 4.672 1 88.12 88 GLY A N 1
ATOM 712 C CA . GLY A 1 88 ? 19.938 27.031 4.605 1 88.12 88 GLY A CA 1
ATOM 713 C C . GLY A 1 88 ? 20.453 27.422 3.234 1 88.12 88 GLY A C 1
ATOM 714 O O . GLY A 1 88 ? 21.453 28.125 3.123 1 88.12 88 GLY A O 1
ATOM 715 N N . ALA A 1 89 ? 19.844 26.938 2.299 1 84.62 89 ALA A N 1
ATOM 716 C CA . ALA A 1 89 ? 20.25 27.281 0.938 1 84.62 89 ALA A CA 1
ATOM 717 C C . ALA A 1 89 ? 20.219 28.797 0.716 1 84.62 89 ALA A C 1
ATOM 719 O O . ALA A 1 89 ? 21.078 29.344 0.008 1 84.62 89 ALA A O 1
ATOM 720 N N . GLY A 1 90 ? 19.328 29.422 1.236 1 80.38 90 GLY A N 1
ATOM 721 C CA . GLY A 1 90 ? 19.266 30.875 1.155 1 80.38 90 GLY A CA 1
ATOM 722 C C . GLY A 1 90 ? 20.453 31.562 1.786 1 80.38 90 GLY A C 1
ATOM 723 O O . GLY A 1 90 ? 20.984 32.531 1.24 1 80.38 90 GLY A O 1
ATOM 724 N N . PHE A 1 91 ? 20.875 30.938 2.828 1 84.88 91 PHE A N 1
ATOM 725 C CA . PHE A 1 91 ? 21.969 31.547 3.582 1 84.88 91 PHE A CA 1
ATOM 726 C C . PHE A 1 91 ? 23.312 31.141 2.988 1 84.88 91 PHE A C 1
ATOM 728 O O . PHE A 1 91 ? 24.234 31.953 2.943 1 84.88 91 PHE A O 1
ATOM 735 N N . ALA A 1 92 ? 23.453 29.906 2.553 1 87.06 92 ALA A N 1
ATOM 736 C CA . ALA A 1 92 ? 24.734 29.359 2.123 1 87.06 92 ALA A CA 1
ATOM 737 C C . ALA A 1 92 ? 24.891 29.453 0.609 1 87.06 92 ALA A C 1
ATOM 739 O O . ALA A 1 92 ? 25.891 29.016 0.056 1 87.06 92 ALA A O 1
ATOM 740 N N . ASN A 1 93 ? 24.016 30.094 -0.101 1 85.44 93 ASN A N 1
ATOM 741 C CA . ASN A 1 93 ? 24 30.188 -1.557 1 85.44 93 ASN A CA 1
ATOM 742 C C . ASN A 1 93 ? 24.031 28.812 -2.211 1 85.44 93 ASN A C 1
ATOM 744 O O . ASN A 1 93 ? 24.766 28.578 -3.168 1 85.44 93 ASN A O 1
ATOM 748 N N . TRP A 1 94 ? 23.391 27.859 -1.507 1 84 94 TRP A N 1
ATOM 749 C CA . TRP A 1 94 ? 23.156 26.547 -2.1 1 84 94 TRP A CA 1
ATOM 750 C C . TRP A 1 94 ? 21.922 26.562 -2.988 1 84 94 TRP A C 1
ATOM 752 O O . TRP A 1 94 ? 21.109 27.484 -2.91 1 84 94 TRP A O 1
ATOM 762 N N . ASP A 1 95 ? 21.828 25.594 -3.877 1 86.75 95 ASP A N 1
ATOM 763 C CA . ASP A 1 95 ? 20.609 25.453 -4.672 1 86.75 95 ASP A CA 1
ATOM 764 C C . ASP A 1 95 ? 19.438 24.953 -3.811 1 86.75 95 ASP A C 1
ATOM 766 O O . ASP A 1 95 ? 19.594 24.016 -3.029 1 86.75 95 ASP A O 1
ATOM 770 N N . ARG A 1 96 ? 18.391 25.75 -3.842 1 84.69 96 ARG A N 1
ATOM 771 C CA . ARG A 1 96 ? 17.188 25.312 -3.146 1 84.69 96 ARG A CA 1
ATOM 772 C C . ARG A 1 96 ? 16.641 24.016 -3.75 1 84.69 96 ARG A C 1
ATOM 774 O O . ARG A 1 96 ? 16.859 23.734 -4.93 1 84.69 96 ARG A O 1
ATOM 781 N N . PRO A 1 97 ? 15.969 23.156 -2.908 1 83.81 97 PRO A N 1
ATOM 782 C CA . PRO A 1 97 ? 15.375 21.938 -3.457 1 83.81 97 PRO A CA 1
ATOM 783 C C . PRO A 1 97 ? 14.281 22.219 -4.484 1 83.81 97 PRO A C 1
ATOM 785 O O . PRO A 1 97 ? 13.469 23.125 -4.293 1 83.81 97 PRO A O 1
ATOM 788 N N . ASN A 1 98 ? 14.398 21.469 -5.52 1 83.62 98 ASN A N 1
ATOM 789 C CA . ASN A 1 98 ? 13.438 21.672 -6.594 1 83.62 98 ASN A CA 1
ATOM 790 C C . ASN A 1 98 ? 12.133 20.906 -6.32 1 83.62 98 ASN A C 1
ATOM 792 O O . ASN A 1 98 ? 12.164 19.719 -6.004 1 83.62 98 ASN A O 1
ATOM 796 N N . VAL A 1 99 ? 11.094 21.594 -6.371 1 82.5 99 VAL A N 1
ATOM 797 C CA . VAL A 1 99 ? 9.758 21.062 -6.129 1 82.5 99 VAL A CA 1
ATOM 798 C C . VAL A 1 99 ? 9.516 19.844 -7.023 1 82.5 99 VAL A C 1
ATOM 800 O O . VAL A 1 99 ? 8.812 18.906 -6.633 1 82.5 99 VAL A O 1
ATOM 803 N N . ARG A 1 100 ? 10.039 19.859 -8.18 1 81.06 100 ARG A N 1
ATOM 804 C CA . ARG A 1 100 ? 9.828 18.812 -9.164 1 81.06 100 ARG A CA 1
ATOM 805 C C . ARG A 1 100 ? 10.43 17.484 -8.695 1 81.06 100 ARG A C 1
ATOM 807 O O . ARG A 1 100 ? 9.969 16.406 -9.102 1 81.06 100 ARG A O 1
ATOM 814 N N . ASP A 1 101 ? 11.414 17.562 -7.848 1 83.5 101 ASP A N 1
ATOM 815 C CA . ASP A 1 101 ? 12.094 16.375 -7.379 1 83.5 101 ASP A CA 1
ATOM 816 C C . ASP A 1 101 ? 11.227 15.594 -6.391 1 83.5 101 ASP A C 1
ATOM 818 O O . ASP A 1 101 ? 11.5 14.43 -6.102 1 83.5 101 ASP A O 1
ATOM 822 N N . PHE A 1 102 ? 10.164 16.203 -6.035 1 84.31 102 PHE A N 1
ATOM 823 C CA . PHE A 1 102 ? 9.344 15.586 -4.996 1 84.31 102 PHE A CA 1
ATOM 824 C C . PHE A 1 102 ? 8.086 14.969 -5.59 1 84.31 102 PHE A C 1
ATOM 826 O O . PHE A 1 102 ? 7.328 14.297 -4.891 1 84.31 102 PHE A O 1
ATOM 833 N N . THR A 1 103 ? 7.934 15.086 -6.855 1 88 103 THR A N 1
ATOM 834 C CA . THR A 1 103 ? 6.797 14.461 -7.523 1 88 103 THR A CA 1
ATOM 835 C C . THR A 1 103 ? 7.219 13.172 -8.219 1 88 103 THR A C 1
ATOM 837 O O . THR A 1 103 ? 8.398 12.977 -8.516 1 88 103 THR A O 1
ATOM 840 N N . ILE A 1 104 ? 6.32 12.281 -8.383 1 89.25 104 ILE A N 1
ATOM 841 C CA . ILE A 1 104 ? 6.574 11.031 -9.094 1 89.25 104 ILE A CA 1
ATOM 842 C C . ILE A 1 104 ? 6.285 11.211 -10.586 1 89.25 104 ILE A C 1
ATOM 844 O O . ILE A 1 104 ? 5.188 11.625 -10.961 1 89.25 104 ILE A O 1
ATOM 848 N N . PRO A 1 105 ? 7.25 10.961 -11.352 1 88.25 105 PRO A N 1
ATOM 849 C CA . PRO A 1 105 ? 7.02 11.102 -12.789 1 88.25 105 PRO A CA 1
ATOM 850 C C . PRO A 1 105 ? 5.945 10.156 -13.32 1 88.25 105 PRO A C 1
ATOM 852 O O . PRO A 1 105 ? 5.789 9.047 -12.805 1 88.25 105 PRO A O 1
ATOM 855 N N . GLU A 1 106 ? 5.285 10.594 -14.258 1 84.69 106 GLU A N 1
ATOM 856 C CA . GLU A 1 106 ? 4.191 9.828 -14.859 1 84.69 106 GLU A CA 1
ATOM 857 C C . GLU A 1 106 ? 4.695 8.516 -15.445 1 84.69 106 GLU A C 1
ATOM 859 O O . GLU A 1 106 ? 3.98 7.512 -15.43 1 84.69 106 GLU A O 1
ATOM 864 N N . SER A 1 107 ? 5.855 8.469 -15.992 1 85.12 107 SER A N 1
ATOM 865 C CA . SER A 1 107 ? 6.414 7.273 -16.609 1 85.12 107 SER A CA 1
ATOM 866 C C . SER A 1 107 ? 6.562 6.145 -15.602 1 85.12 107 SER A C 1
ATOM 868 O O . SER A 1 107 ? 6.305 4.98 -15.914 1 85.12 107 SER A O 1
ATOM 870 N N . SER A 1 108 ? 7.02 6.504 -14.445 1 85.19 108 SER A N 1
ATOM 871 C CA . SER A 1 108 ? 7.188 5.504 -13.398 1 85.19 108 SER A CA 1
ATOM 872 C C . SER A 1 108 ? 5.848 4.902 -12.984 1 85.19 108 SER A C 1
ATOM 874 O O . SER A 1 108 ? 5.75 3.699 -12.742 1 85.19 108 SER A O 1
ATOM 876 N N . VAL A 1 109 ? 4.898 5.633 -12.93 1 86.94 109 VAL A N 1
ATOM 877 C CA . VAL A 1 109 ? 3.559 5.207 -12.539 1 86.94 109 VAL A CA 1
ATOM 878 C C . VAL A 1 109 ? 2.98 4.281 -13.609 1 86.94 109 VAL A C 1
ATOM 880 O O . VAL A 1 109 ? 2.408 3.236 -13.289 1 86.94 109 VAL A O 1
ATOM 883 N N . ARG A 1 110 ? 3.117 4.695 -14.805 1 85.69 110 ARG A N 1
ATOM 884 C CA . ARG A 1 110 ? 2.623 3.895 -15.922 1 85.69 110 ARG A CA 1
ATOM 885 C C . ARG A 1 110 ? 3.293 2.523 -15.945 1 85.69 110 ARG A C 1
ATOM 887 O O . ARG A 1 110 ? 2.631 1.509 -16.172 1 85.69 110 ARG A O 1
ATOM 894 N N . TRP A 1 111 ? 4.512 2.613 -15.766 1 85.88 111 TRP A N 1
ATOM 895 C CA . TRP A 1 111 ? 5.266 1.365 -15.742 1 85.88 111 TRP A CA 1
ATOM 896 C C . TRP A 1 111 ? 4.738 0.429 -14.656 1 85.88 111 TRP A C 1
ATOM 898 O O . TRP A 1 111 ? 4.48 -0.749 -14.922 1 85.88 111 TRP A O 1
ATOM 908 N N . LEU A 1 112 ? 4.594 0.953 -13.547 1 86.94 112 LEU A N 1
ATOM 909 C CA . LEU A 1 112 ? 4.105 0.169 -12.422 1 86.94 112 LEU A CA 1
ATOM 910 C C . LEU A 1 112 ? 2.717 -0.393 -12.711 1 86.94 112 LEU A C 1
ATOM 912 O O . LEU A 1 112 ? 2.445 -1.563 -12.43 1 86.94 112 LEU A O 1
ATOM 916 N N . PHE A 1 113 ? 1.937 0.322 -13.266 1 88.44 113 PHE A N 1
ATOM 917 C CA . PHE A 1 113 ? 0.562 -0.081 -13.539 1 88.44 113 PHE A CA 1
ATOM 918 C C . PHE A 1 113 ? 0.51 -1.11 -14.656 1 88.44 113 PHE A C 1
ATOM 920 O O . PHE A 1 113 ? -0.323 -2.02 -14.633 1 88.44 113 PHE A O 1
ATOM 927 N N . THR A 1 114 ? 1.341 -0.899 -15.617 1 88.44 114 THR A N 1
ATOM 928 C CA . THR A 1 114 ? 1.403 -1.885 -16.688 1 88.44 114 THR A CA 1
ATOM 929 C C . THR A 1 114 ? 1.817 -3.25 -16.156 1 88.44 114 THR A C 1
ATOM 931 O O . THR A 1 114 ? 1.232 -4.273 -16.516 1 88.44 114 THR A O 1
ATOM 934 N N . LYS A 1 115 ? 2.787 -3.188 -15.273 1 87.88 115 LYS A N 1
ATOM 935 C CA . LYS A 1 115 ? 3.232 -4.438 -14.656 1 87.88 115 LYS A CA 1
ATOM 936 C C . LYS A 1 115 ? 2.137 -5.043 -13.789 1 87.88 115 LYS A C 1
ATOM 938 O O . LYS A 1 115 ? 1.947 -6.262 -13.781 1 87.88 115 LYS A O 1
ATOM 943 N N . PHE A 1 116 ? 1.453 -4.266 -13.148 1 92.62 116 PHE A N 1
ATOM 944 C CA . PHE A 1 116 ? 0.361 -4.727 -12.297 1 92.62 116 PHE A CA 1
ATOM 945 C C . PHE A 1 116 ? -0.763 -5.32 -13.141 1 92.62 116 PHE A C 1
ATOM 947 O O . PHE A 1 116 ? -1.306 -6.375 -12.797 1 92.62 116 PHE A O 1
ATOM 954 N N . ASN A 1 117 ? -1.104 -4.645 -14.141 1 92.75 117 ASN A N 1
ATOM 955 C CA . ASN A 1 117 ? -2.139 -5.16 -15.031 1 92.75 117 ASN A CA 1
ATOM 956 C C . ASN A 1 117 ? -1.73 -6.488 -15.664 1 92.75 117 ASN A C 1
ATOM 958 O O . ASN A 1 117 ? -2.57 -7.363 -15.867 1 92.75 117 ASN A O 1
ATOM 962 N N . LYS A 1 118 ? -0.521 -6.559 -15.961 1 91.62 118 LYS A N 1
ATOM 963 C CA . LYS A 1 118 ? -0.029 -7.828 -16.484 1 91.62 118 LYS A CA 1
ATOM 964 C C . LYS A 1 118 ? -0.204 -8.945 -15.461 1 91.62 118 LYS A C 1
ATOM 966 O O . LYS A 1 118 ? -0.578 -10.07 -15.812 1 91.62 118 LYS A O 1
ATOM 971 N N . PHE A 1 119 ? 0.079 -8.641 -14.242 1 92.56 119 PHE A N 1
ATOM 972 C CA . PHE A 1 119 ? -0.133 -9.586 -13.156 1 92.56 119 PHE A CA 1
ATOM 973 C C . PHE A 1 119 ? -1.597 -10 -13.07 1 92.56 119 PHE A C 1
ATOM 975 O O . PHE A 1 119 ? -1.907 -11.188 -12.961 1 92.56 119 PHE A O 1
ATOM 982 N N . LEU A 1 120 ? -2.443 -9.062 -13.219 1 93.38 120 LEU A N 1
ATOM 983 C CA . LEU A 1 120 ? -3.875 -9.328 -13.148 1 93.38 120 LEU A CA 1
ATOM 984 C C . LEU A 1 120 ? -4.316 -10.211 -14.312 1 93.38 120 LEU A C 1
ATOM 986 O O . LEU A 1 120 ? -5.152 -11.102 -14.148 1 93.38 120 LEU A O 1
ATOM 990 N N . LEU A 1 121 ? -3.812 -9.906 -15.414 1 93.75 121 LEU A N 1
ATOM 991 C CA . LEU A 1 121 ? -4.156 -10.68 -16.594 1 93.75 121 LEU A CA 1
ATOM 992 C C . LEU A 1 121 ? -3.664 -12.117 -16.469 1 93.75 121 LEU A C 1
ATOM 994 O O . LEU A 1 121 ? -4.379 -13.055 -16.828 1 93.75 121 LEU A O 1
ATOM 998 N N . ARG A 1 122 ? -2.42 -12.305 -15.945 1 93.31 122 ARG A N 1
ATOM 999 C CA . ARG A 1 122 ? -1.893 -13.641 -15.719 1 93.31 122 ARG A CA 1
ATOM 1000 C C . ARG A 1 122 ? -2.73 -14.391 -14.68 1 93.31 122 ARG A C 1
ATOM 1002 O O . ARG A 1 122 ? -3.004 -15.578 -14.836 1 93.31 122 ARG A O 1
ATOM 1009 N N . PHE A 1 123 ? -3.084 -13.664 -13.703 1 95.06 123 PHE A N 1
ATOM 1010 C CA . PHE A 1 123 ? -3.941 -14.227 -12.664 1 95.06 123 PHE A CA 1
ATOM 1011 C C . PHE A 1 123 ? -5.262 -14.703 -13.258 1 95.06 123 PHE A C 1
ATOM 1013 O O . PHE A 1 123 ? -5.723 -15.805 -12.953 1 95.06 123 PHE A O 1
ATOM 1020 N N . TYR A 1 124 ? -5.832 -13.859 -14.039 1 94.25 124 TYR A N 1
ATOM 1021 C CA . TYR A 1 124 ? -7.066 -14.211 -14.734 1 94.25 124 TYR A CA 1
ATOM 1022 C C . TYR A 1 124 ? -6.871 -15.438 -15.609 1 94.25 124 TYR A C 1
ATOM 1024 O O . TYR A 1 124 ? -7.668 -16.391 -15.547 1 94.25 124 TYR A O 1
ATOM 1032 N N . ASP A 1 125 ? -5.883 -15.445 -16.344 1 93.94 125 ASP A N 1
ATOM 1033 C CA . ASP A 1 125 ? -5.594 -16.531 -17.266 1 93.94 125 ASP A CA 1
ATOM 1034 C C . ASP A 1 125 ? -5.477 -17.875 -16.531 1 93.94 125 ASP A C 1
ATOM 1036 O O . ASP A 1 125 ? -6.031 -18.875 -16.969 1 93.94 125 ASP A O 1
ATOM 1040 N N . ILE A 1 126 ? -4.758 -17.828 -15.445 1 95.62 126 ILE A N 1
ATOM 1041 C CA . ILE A 1 126 ? -4.57 -19.047 -14.656 1 95.62 126 ILE A CA 1
ATOM 1042 C C . ILE A 1 126 ? -5.902 -19.469 -14.047 1 95.62 126 ILE A C 1
ATOM 1044 O O . ILE A 1 126 ? -6.211 -20.672 -13.984 1 95.62 126 ILE A O 1
ATOM 1048 N N . SER A 1 127 ? -6.711 -18.547 -13.727 1 95.19 127 SER A N 1
ATOM 1049 C CA . SER A 1 127 ? -7.949 -18.828 -13.008 1 95.19 127 SER A CA 1
ATOM 1050 C C . SER A 1 127 ? -9 -19.438 -13.922 1 95.19 127 SER A C 1
ATOM 1052 O O . SER A 1 127 ? -9.953 -20.062 -13.453 1 95.19 127 SER A O 1
ATOM 1054 N N . THR A 1 128 ? -8.906 -19.203 -15.195 1 91.19 128 THR A N 1
ATOM 1055 C CA . THR A 1 128 ? -9.859 -19.766 -16.141 1 91.19 128 THR A CA 1
ATOM 1056 C C . THR A 1 128 ? -9.727 -21.281 -16.203 1 91.19 128 THR A C 1
ATOM 1058 O O . THR A 1 128 ? -10.617 -21.969 -16.703 1 91.19 128 THR A O 1
ATOM 1061 N N . GLY A 1 129 ? -8.555 -21.844 -15.82 1 87.75 129 GLY A N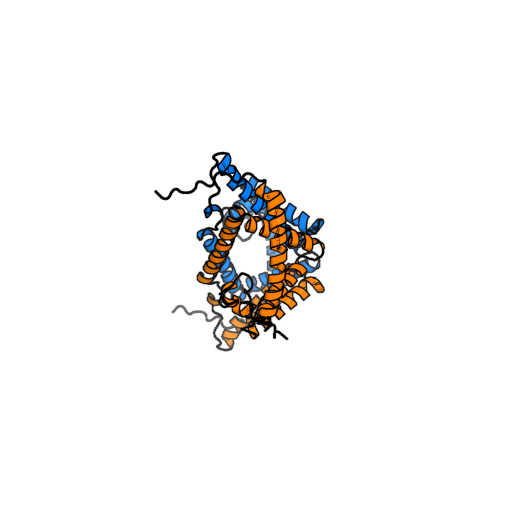 1
ATOM 1062 C CA . GLY A 1 129 ? -8.367 -23.297 -15.742 1 87.75 129 GLY A CA 1
ATOM 1063 C C . GLY A 1 129 ? -8.133 -23.938 -17.094 1 87.75 129 GLY A C 1
ATOM 1064 O O . GLY A 1 129 ? -8.422 -25.125 -17.281 1 87.75 129 GLY A O 1
ATOM 1065 N N . GLN A 1 130 ? -7.832 -23.109 -18.047 1 87.94 130 GLN A N 1
ATOM 1066 C CA . GLN A 1 130 ? -7.473 -23.719 -19.328 1 87.94 130 GLN A CA 1
ATOM 1067 C C . GLN A 1 130 ? -6.281 -24.656 -19.172 1 87.94 130 GLN A C 1
ATOM 1069 O O . GLN A 1 130 ? -6.234 -25.719 -19.812 1 87.94 130 GLN A O 1
ATOM 1074 N N . ASP A 1 131 ? -5.355 -24.25 -18.391 1 89.75 131 ASP A N 1
ATOM 1075 C CA . ASP A 1 131 ? -4.289 -25.109 -17.906 1 89.75 131 ASP A CA 1
ATOM 1076 C C . ASP A 1 131 ? -4.559 -25.562 -16.469 1 89.75 131 ASP A C 1
ATOM 1078 O O . ASP A 1 131 ? -4.203 -24.859 -15.523 1 89.75 131 ASP A O 1
ATOM 1082 N N . PHE A 1 132 ? -5.113 -26.688 -16.297 1 88.25 132 PHE A N 1
ATOM 1083 C CA . PHE A 1 132 ? -5.539 -27.188 -15 1 88.25 132 PHE A CA 1
ATOM 1084 C C . PHE A 1 132 ? -4.344 -27.406 -14.078 1 88.25 132 PHE A C 1
ATOM 1086 O O . PHE A 1 132 ? -4.426 -27.156 -12.875 1 88.25 132 PHE A O 1
ATOM 1093 N N . THR A 1 133 ? -3.279 -27.844 -14.672 1 86.06 133 THR A N 1
ATOM 1094 C CA . THR A 1 133 ? -2.086 -28.094 -13.867 1 86.06 133 THR A CA 1
ATOM 1095 C C . THR A 1 133 ? -1.609 -26.812 -13.195 1 86.06 133 THR A C 1
ATOM 1097 O O . THR A 1 133 ? -1.365 -26.781 -11.992 1 86.06 133 THR A O 1
ATOM 1100 N N . LYS A 1 134 ? -1.538 -25.797 -13.969 1 92.06 134 LYS A N 1
ATOM 1101 C CA . LYS A 1 134 ? -1.116 -24.516 -13.43 1 92.06 134 LYS A CA 1
ATOM 1102 C C . LYS A 1 134 ? -2.131 -23.984 -12.422 1 92.06 134 LYS A C 1
ATOM 1104 O O . LYS A 1 134 ? -1.756 -23.438 -11.383 1 92.06 134 LYS A O 1
ATOM 1109 N N . PHE A 1 135 ? -3.348 -24.141 -12.789 1 95 135 PHE A N 1
ATOM 1110 C CA . PHE A 1 135 ? -4.434 -23.688 -11.93 1 95 135 PHE A CA 1
ATOM 1111 C C . PHE A 1 135 ? -4.355 -24.344 -10.562 1 95 135 PHE A C 1
ATOM 1113 O O . PHE A 1 135 ? -4.305 -23.656 -9.539 1 95 135 PHE A O 1
ATOM 1120 N N . PHE A 1 136 ? -4.23 -25.656 -10.461 1 93.81 136 PHE A N 1
ATOM 1121 C CA . PHE A 1 136 ? -4.211 -26.391 -9.195 1 93.81 136 PHE A CA 1
ATOM 1122 C C . PHE A 1 136 ? -2.908 -26.141 -8.445 1 93.81 136 PHE A C 1
ATOM 1124 O O . PHE A 1 136 ? -2.893 -26.094 -7.215 1 93.81 136 PHE A O 1
ATOM 1131 N N . LEU A 1 137 ? -1.852 -25.984 -9.266 1 93.69 137 LEU A N 1
ATOM 1132 C CA . LEU A 1 137 ? -0.563 -25.734 -8.633 1 93.69 137 LEU A CA 1
ATOM 1133 C C . LEU A 1 137 ? -0.585 -24.406 -7.875 1 93.69 137 LEU A C 1
ATOM 1135 O O . LEU A 1 137 ? -0.112 -24.328 -6.738 1 93.69 137 LEU A O 1
ATOM 1139 N N . VAL A 1 138 ? -1.096 -23.438 -8.477 1 96.38 138 VAL A N 1
ATOM 1140 C CA . VAL A 1 138 ? -1.14 -22.109 -7.852 1 96.38 138 VAL A CA 1
ATOM 1141 C C . VAL A 1 138 ? -2.053 -22.141 -6.629 1 96.38 138 VAL A C 1
ATOM 1143 O O . VAL A 1 138 ? -1.708 -21.609 -5.574 1 96.38 138 VAL A O 1
ATOM 1146 N N . ILE A 1 139 ? -3.164 -22.75 -6.715 1 97.25 139 ILE A N 1
ATOM 1147 C CA . ILE A 1 139 ? -4.082 -22.875 -5.586 1 97.25 139 ILE A CA 1
ATOM 1148 C C . ILE A 1 139 ? -3.402 -23.625 -4.441 1 97.25 139 ILE A C 1
ATOM 1150 O O . ILE A 1 139 ? -3.498 -23.203 -3.283 1 97.25 139 ILE A O 1
ATOM 1154 N N . ALA A 1 140 ? -2.719 -24.719 -4.777 1 95.94 140 ALA A N 1
ATOM 1155 C CA . ALA A 1 140 ? -2.023 -25.516 -3.766 1 95.94 140 ALA A CA 1
ATOM 1156 C C . ALA A 1 140 ? -0.94 -24.688 -3.076 1 95.94 140 ALA A C 1
ATOM 1158 O O . ALA A 1 140 ? -0.804 -24.734 -1.851 1 95.94 140 ALA A O 1
ATOM 1159 N N . LEU A 1 141 ? -0.21 -23.953 -3.889 1 96.44 141 LEU A N 1
ATOM 1160 C CA . LEU A 1 141 ? 0.854 -23.125 -3.334 1 96.44 141 LEU A CA 1
ATOM 1161 C C . LEU A 1 141 ? 0.283 -22.062 -2.404 1 96.44 141 LEU A C 1
ATOM 1163 O O . LEU A 1 141 ? 0.83 -21.812 -1.326 1 96.44 141 LEU A O 1
ATOM 1167 N N . LEU A 1 142 ? -0.766 -21.438 -2.803 1 98.06 142 LEU A N 1
ATOM 1168 C CA . LEU A 1 142 ? -1.42 -20.438 -1.97 1 98.06 142 LEU A CA 1
ATOM 1169 C C . LEU A 1 142 ? -1.955 -21.062 -0.686 1 98.06 142 LEU A C 1
ATOM 1171 O O . LEU A 1 142 ? -1.872 -20.453 0.385 1 98.06 142 LEU A O 1
ATOM 1175 N N . TRP A 1 143 ? -2.531 -22.25 -0.854 1 97.5 143 TRP A N 1
ATOM 1176 C CA . TRP A 1 143 ? -3.066 -22.953 0.307 1 97.5 143 TRP A CA 1
ATOM 1177 C C . TRP A 1 143 ? -1.955 -23.297 1.291 1 97.5 143 TRP A C 1
ATOM 1179 O O . TRP A 1 143 ? -2.096 -23.094 2.498 1 97.5 143 TRP A O 1
ATOM 1189 N N . VAL A 1 144 ? -0.863 -23.797 0.852 1 97.19 144 VAL A N 1
ATOM 1190 C CA . VAL A 1 144 ? 0.27 -24.141 1.705 1 97.19 144 VAL A CA 1
ATOM 1191 C C . VAL A 1 144 ? 0.776 -22.891 2.42 1 97.19 144 VAL A C 1
ATOM 1193 O O . VAL A 1 144 ? 1.011 -22.906 3.631 1 97.19 144 VAL A O 1
ATOM 1196 N N . LEU A 1 145 ? 0.899 -21.859 1.64 1 96.88 145 LEU A N 1
ATOM 1197 C CA . LEU A 1 145 ? 1.361 -20.594 2.223 1 96.88 145 LEU A CA 1
ATOM 1198 C C . LEU A 1 145 ? 0.406 -20.125 3.311 1 96.88 145 LEU A C 1
ATOM 1200 O O . LEU A 1 145 ? 0.842 -19.609 4.348 1 96.88 145 LEU A O 1
ATOM 1204 N N . SER A 1 146 ? -0.867 -20.234 3.07 1 97.31 146 SER A N 1
ATOM 1205 C CA . SER A 1 146 ? -1.851 -19.828 4.066 1 97.31 146 SER A CA 1
ATOM 1206 C C . SER A 1 146 ? -1.732 -20.656 5.336 1 97.31 146 SER A C 1
ATOM 1208 O O . SER A 1 146 ? -1.892 -20.141 6.445 1 97.31 146 SER A O 1
ATOM 1210 N N . VAL A 1 147 ? -1.407 -21.922 5.219 1 97 147 VAL A N 1
ATOM 1211 C CA . VAL A 1 147 ? -1.239 -22.812 6.363 1 97 147 VAL A CA 1
ATOM 1212 C C . VAL A 1 147 ? 0.017 -22.422 7.141 1 97 147 VAL A C 1
ATOM 1214 O O . VAL A 1 147 ? 0.018 -22.422 8.375 1 97 147 VAL A O 1
ATOM 1217 N N . ILE A 1 148 ? 1.024 -22.062 6.422 1 95.94 148 ILE A N 1
ATOM 1218 C CA . ILE A 1 148 ? 2.266 -21.609 7.047 1 95.94 148 ILE A CA 1
ATOM 1219 C C . ILE A 1 148 ? 2 -20.375 7.91 1 95.94 148 ILE A C 1
ATOM 1221 O O . ILE A 1 148 ? 2.627 -20.203 8.953 1 95.94 148 ILE A O 1
ATOM 1225 N N . GLY A 1 149 ? 1.083 -19.531 7.465 1 94.88 149 GLY A N 1
ATOM 1226 C CA . GLY A 1 149 ? 0.707 -18.328 8.195 1 94.88 149 GLY A CA 1
ATOM 1227 C C . GLY A 1 149 ? 0.155 -18.625 9.578 1 94.88 149 GLY A C 1
ATOM 1228 O O . GLY A 1 149 ? 0.102 -17.734 10.43 1 94.88 149 GLY A O 1
ATOM 1229 N N . ASN A 1 150 ? -0.208 -19.859 9.891 1 93.38 150 ASN A N 1
ATOM 1230 C CA . ASN A 1 150 ? -0.68 -20.234 11.219 1 93.38 150 ASN A CA 1
ATOM 1231 C C . ASN A 1 150 ? 0.473 -20.344 12.211 1 93.38 150 ASN A C 1
ATOM 1233 O O . ASN A 1 150 ? 0.256 -20.344 13.422 1 93.38 150 ASN A O 1
ATOM 1237 N N . TYR A 1 151 ? 1.696 -20.438 11.672 1 94.25 151 TYR A N 1
ATOM 1238 C CA . TYR A 1 151 ? 2.842 -20.688 12.539 1 94.25 151 TYR A CA 1
ATOM 1239 C C . TYR A 1 151 ? 3.73 -19.453 12.641 1 94.25 151 TYR A C 1
ATOM 1241 O O . TYR A 1 151 ? 4.57 -19.359 13.539 1 94.25 151 TYR A O 1
ATOM 1249 N N . PHE A 1 152 ? 3.576 -18.547 11.719 1 93.69 152 PHE A N 1
ATOM 1250 C CA . PHE A 1 152 ? 4.387 -17.328 11.672 1 93.69 152 PHE A CA 1
ATOM 1251 C C . PHE A 1 152 ? 3.504 -16.094 11.672 1 93.69 152 PHE A C 1
ATOM 1253 O O . PHE A 1 152 ? 2.355 -16.141 11.227 1 93.69 152 PHE A O 1
ATOM 1260 N N . SER A 1 153 ? 4.07 -15.016 12.211 1 94 153 SER A N 1
ATOM 1261 C CA . SER A 1 153 ? 3.381 -13.734 12.07 1 94 153 SER A CA 1
ATOM 1262 C C . SER A 1 153 ? 3.447 -13.227 10.633 1 94 153 SER A C 1
ATOM 1264 O O . SER A 1 153 ? 4.277 -13.688 9.844 1 94 153 SER A O 1
ATOM 1266 N N . SER A 1 154 ? 2.562 -12.32 10.281 1 95.12 154 SER A N 1
ATOM 1267 C CA . SER A 1 154 ? 2.574 -11.742 8.945 1 95.12 154 SER A CA 1
ATOM 1268 C C . SER A 1 154 ? 3.924 -11.102 8.633 1 95.12 154 SER A C 1
ATOM 1270 O O . SER A 1 154 ? 4.457 -11.273 7.531 1 95.12 154 SER A O 1
ATOM 1272 N N . ILE A 1 155 ? 4.465 -10.398 9.586 1 95.06 155 ILE A N 1
ATOM 1273 C CA . ILE A 1 155 ? 5.738 -9.711 9.406 1 95.06 155 ILE A CA 1
ATOM 1274 C C . ILE A 1 155 ? 6.852 -10.734 9.203 1 95.06 155 ILE A C 1
ATOM 1276 O O . ILE A 1 155 ? 7.703 -10.57 8.328 1 95.06 155 ILE A O 1
ATOM 1280 N N . ASN A 1 156 ? 6.879 -11.734 9.945 1 96.44 156 ASN A N 1
ATOM 1281 C CA . ASN A 1 156 ? 7.879 -12.789 9.805 1 96.44 156 ASN A CA 1
ATOM 1282 C C . ASN A 1 156 ? 7.766 -13.484 8.445 1 96.44 156 ASN A C 1
ATOM 1284 O O . ASN A 1 156 ? 8.773 -13.766 7.801 1 96.44 156 ASN A O 1
ATOM 1288 N N . LEU A 1 157 ? 6.59 -13.773 8.086 1 96.19 157 LEU A N 1
ATOM 1289 C CA . LEU A 1 157 ? 6.375 -14.438 6.812 1 96.19 157 LEU A CA 1
ATOM 1290 C C . LEU A 1 157 ? 6.828 -13.555 5.652 1 96.19 157 LEU A C 1
ATOM 1292 O O . LEU A 1 157 ? 7.465 -14.039 4.711 1 96.19 157 LEU A O 1
ATOM 1296 N N . LEU A 1 158 ? 6.523 -12.281 5.73 1 96.75 158 LEU A N 1
ATOM 1297 C CA . LEU A 1 158 ? 6.941 -11.336 4.695 1 96.75 158 LEU A CA 1
ATOM 1298 C C . LEU A 1 158 ? 8.461 -11.219 4.652 1 96.75 158 LEU A C 1
ATOM 1300 O O . LEU A 1 158 ? 9.055 -11.18 3.57 1 96.75 158 LEU A O 1
ATOM 1304 N N . TYR A 1 159 ? 9.055 -11.156 5.781 1 97.31 159 TYR A N 1
ATOM 1305 C CA . TYR A 1 159 ? 10.508 -11.039 5.852 1 97.31 159 TYR A CA 1
ATOM 1306 C C . TYR A 1 159 ? 11.18 -12.305 5.332 1 97.31 159 TYR A C 1
ATOM 1308 O O . TYR A 1 159 ? 12.18 -12.234 4.617 1 97.31 159 TYR A O 1
ATOM 1316 N N . LEU A 1 160 ? 10.609 -13.461 5.711 1 95.94 160 LEU A N 1
ATOM 1317 C CA . LEU A 1 160 ? 11.125 -14.719 5.199 1 95.94 160 LEU A CA 1
ATOM 1318 C C . LEU A 1 160 ? 10.984 -14.789 3.682 1 95.94 160 LEU A C 1
ATOM 1320 O O . LEU A 1 160 ? 11.875 -15.281 2.99 1 95.94 160 LEU A O 1
ATOM 1324 N N . GLY A 1 161 ? 9.852 -14.359 3.164 1 95.5 161 GLY A N 1
ATOM 1325 C CA . GLY A 1 161 ? 9.672 -14.273 1.724 1 95.5 161 GLY A CA 1
ATOM 1326 C C . GLY A 1 161 ? 10.695 -13.383 1.045 1 95.5 161 GLY A C 1
ATOM 1327 O O . GLY A 1 161 ? 11.258 -13.758 0.012 1 95.5 161 GLY A O 1
ATOM 1328 N N . PHE A 1 162 ? 10.977 -12.305 1.66 1 96.1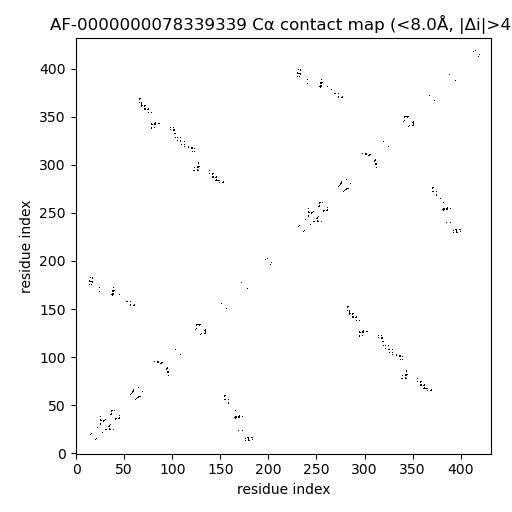9 162 PHE A N 1
ATOM 1329 C CA . PHE A 1 162 ? 11.992 -11.391 1.149 1 96.19 162 PHE A CA 1
ATOM 1330 C C . PHE A 1 162 ? 13.367 -12.055 1.151 1 96.19 162 PHE A C 1
ATOM 1332 O O . PHE A 1 162 ? 14.102 -11.953 0.171 1 96.19 162 PHE A O 1
ATOM 1339 N N . LEU A 1 163 ? 13.711 -12.672 2.248 1 95.88 163 LEU A N 1
ATOM 1340 C CA . LEU A 1 163 ? 15 -13.344 2.346 1 95.88 163 LEU A CA 1
ATOM 1341 C C . LEU A 1 163 ? 15.133 -14.43 1.287 1 95.88 163 LEU A C 1
ATOM 1343 O O . LEU A 1 163 ? 16.203 -14.609 0.695 1 95.88 163 LEU A O 1
ATOM 1347 N N . SER A 1 164 ? 14.039 -15.102 1.061 1 94.44 164 SER A N 1
ATOM 1348 C CA . SER A 1 164 ? 14.047 -16.141 0.044 1 94.44 164 SER A CA 1
ATOM 1349 C C . SER A 1 164 ? 14.281 -15.57 -1.347 1 94.44 164 SER A C 1
ATOM 1351 O O . SER A 1 164 ? 15.047 -16.125 -2.137 1 94.44 164 SER A O 1
ATOM 1353 N N . LEU A 1 165 ? 13.688 -14.43 -1.623 1 92.31 165 LEU A N 1
ATOM 1354 C CA . LEU A 1 165 ? 13.812 -13.789 -2.924 1 92.31 165 LEU A CA 1
ATOM 1355 C C . LEU A 1 165 ? 15.234 -13.281 -3.145 1 92.31 165 LEU A C 1
ATOM 1357 O O . LEU A 1 165 ? 15.734 -13.312 -4.27 1 92.31 165 LEU A O 1
ATOM 1361 N N . GLU A 1 166 ? 15.766 -12.891 -2.125 1 91.88 166 GLU A N 1
ATOM 1362 C CA . GLU A 1 166 ? 17.109 -12.32 -2.221 1 91.88 166 GLU A CA 1
ATOM 1363 C C . GLU A 1 166 ? 18.172 -13.406 -2.24 1 91.88 166 GLU A C 1
ATOM 1365 O O . GLU A 1 166 ? 19.328 -13.148 -2.609 1 91.88 166 GLU A O 1
ATOM 1370 N N . THR A 1 167 ? 17.891 -14.602 -1.824 1 90.06 167 THR A N 1
ATOM 1371 C CA . THR A 1 167 ? 18.906 -15.633 -1.651 1 90.06 167 THR A CA 1
ATOM 1372 C C . THR A 1 167 ? 18.734 -16.75 -2.684 1 90.06 167 THR A C 1
ATOM 1374 O O . THR A 1 167 ? 19.703 -17.156 -3.326 1 90.06 167 THR A O 1
ATOM 1377 N N . LEU A 1 168 ? 17.547 -17.109 -2.955 1 88.75 168 LEU A N 1
ATOM 1378 C CA . LEU A 1 168 ? 17.281 -18.328 -3.727 1 88.75 168 LEU A CA 1
ATOM 1379 C C . LEU A 1 168 ? 17.781 -18.172 -5.156 1 88.75 168 LEU A C 1
ATOM 1381 O O . LEU A 1 168 ? 18.453 -19.062 -5.684 1 88.75 168 LEU A O 1
ATOM 1385 N N . PRO A 1 169 ? 17.5 -17.047 -5.781 1 86.25 169 PRO A N 1
ATOM 1386 C CA . PRO A 1 169 ? 18 -16.938 -7.148 1 86.25 169 PRO A CA 1
ATOM 1387 C C . PRO A 1 169 ? 19.531 -16.906 -7.211 1 86.25 169 PRO A C 1
ATOM 1389 O O . PRO A 1 169 ? 20.125 -17.484 -8.117 1 86.25 169 PRO A O 1
ATOM 1392 N N . PHE A 1 170 ? 20.047 -16.203 -6.289 1 86.31 170 PHE A N 1
ATOM 1393 C CA . PHE A 1 170 ? 21.5 -16.109 -6.195 1 86.31 170 PHE A CA 1
ATOM 1394 C C . PHE A 1 170 ? 22.109 -17.484 -5.969 1 86.31 170 PHE A C 1
ATOM 1396 O O . PHE A 1 170 ? 23.094 -17.844 -6.621 1 86.31 170 PHE A O 1
ATOM 1403 N N . LEU A 1 171 ? 21.594 -18.281 -5.031 1 85.69 171 LEU A N 1
ATOM 1404 C CA . LEU A 1 171 ? 22.078 -19.625 -4.73 1 85.69 171 LEU A CA 1
ATOM 1405 C C . LEU A 1 171 ? 21.875 -20.562 -5.914 1 85.69 171 LEU A C 1
ATOM 1407 O O . LEU A 1 171 ? 22.703 -21.422 -6.188 1 85.69 171 LEU A O 1
ATOM 1411 N N . TYR A 1 172 ? 20.844 -20.312 -6.574 1 84.81 172 TYR A N 1
ATOM 1412 C CA . TYR A 1 172 ? 20.578 -21.141 -7.742 1 84.81 172 TYR A CA 1
ATOM 1413 C C . TYR A 1 172 ? 21.625 -20.922 -8.82 1 84.81 172 TYR A C 1
ATOM 1415 O O . TYR A 1 172 ? 22.094 -21.875 -9.445 1 84.81 172 TYR A O 1
ATOM 1423 N N . GLU A 1 173 ? 21.922 -19.703 -9.07 1 82.94 173 GLU A N 1
ATOM 1424 C CA . GLU A 1 173 ? 22.938 -19.406 -10.086 1 82.94 173 GLU A CA 1
ATOM 1425 C C . GLU A 1 173 ? 24.297 -19.969 -9.695 1 82.94 173 GLU A C 1
ATOM 1427 O O . GLU A 1 173 ? 25.062 -20.406 -10.562 1 82.94 173 GLU A O 1
ATOM 1432 N N . LYS A 1 174 ? 24.547 -19.953 -8.484 1 83.88 174 LYS A N 1
ATOM 1433 C CA . LYS A 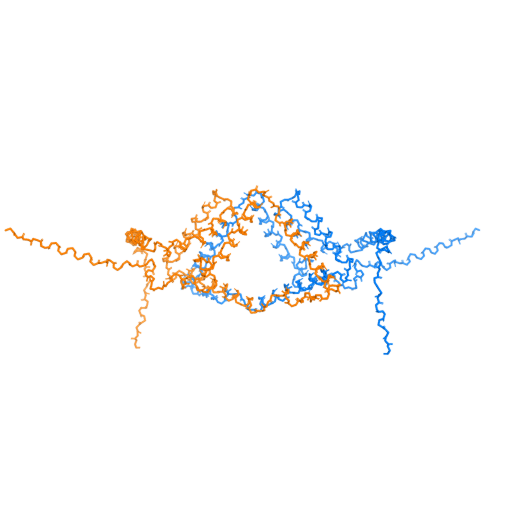1 174 ? 25.828 -20.438 -8.016 1 83.88 174 LYS A CA 1
ATOM 1434 C C . LYS A 1 174 ? 25.891 -21.969 -8.031 1 83.88 174 LYS A C 1
ATOM 1436 O O . LYS A 1 174 ? 26.938 -22.547 -8.305 1 83.88 174 LYS A O 1
ATOM 1441 N N . TYR A 1 175 ? 24.797 -22.625 -7.727 1 83.81 175 TYR A N 1
ATOM 1442 C CA . TYR A 1 175 ? 24.75 -24.078 -7.629 1 83.81 175 TYR A CA 1
ATOM 1443 C C . TYR A 1 175 ? 23.781 -24.656 -8.641 1 83.81 175 TYR A C 1
ATOM 1445 O O . TYR A 1 175 ? 22.969 -25.531 -8.297 1 83.81 175 TYR A O 1
ATOM 1453 N N . GLU A 1 176 ? 23.812 -24.062 -9.742 1 79.38 176 GLU A N 1
ATOM 1454 C CA . GLU A 1 176 ? 22.844 -24.422 -10.781 1 79.38 176 GLU A CA 1
ATOM 1455 C C . GLU A 1 176 ? 22.812 -25.922 -11.039 1 79.38 176 GLU A C 1
ATOM 1457 O O . GLU A 1 176 ? 21.75 -26.531 -11.109 1 79.38 176 GLU A O 1
ATOM 1462 N N . ARG A 1 177 ? 23.922 -26.516 -11.141 1 76.25 177 ARG A N 1
ATOM 1463 C CA . ARG A 1 177 ? 24.031 -27.938 -11.477 1 76.25 177 ARG A CA 1
ATOM 1464 C C . ARG A 1 177 ? 23.453 -28.797 -10.375 1 76.25 177 ARG A C 1
ATOM 1466 O O . ARG A 1 177 ? 22.688 -29.734 -10.648 1 76.25 177 ARG A O 1
ATOM 1473 N N . GLU A 1 178 ? 23.844 -28.484 -9.172 1 79 178 GLU A N 1
ATOM 1474 C CA . GLU A 1 178 ? 23.375 -29.266 -8.023 1 79 178 GLU A CA 1
ATOM 1475 C C . GLU A 1 178 ? 21.875 -29.141 -7.848 1 79 178 GLU A C 1
ATOM 1477 O O . GLU A 1 178 ? 21.188 -30.141 -7.59 1 79 178 GLU A O 1
ATOM 1482 N N . VAL A 1 179 ? 21.391 -27.938 -8.062 1 78.69 179 VAL A N 1
ATOM 1483 C CA . VAL A 1 179 ? 19.969 -27.688 -7.879 1 78.69 179 VAL A CA 1
ATOM 1484 C C . VAL A 1 179 ? 19.172 -28.359 -9 1 78.69 179 VAL A C 1
ATOM 1486 O O . VAL A 1 179 ? 18.109 -28.953 -8.758 1 78.69 179 VAL A O 1
ATOM 1489 N N . ASP A 1 180 ? 19.656 -28.219 -10.156 1 77.44 180 ASP A N 1
ATOM 1490 C CA . ASP A 1 180 ? 18.984 -28.859 -11.289 1 77.44 180 ASP A CA 1
ATOM 1491 C C . ASP A 1 180 ? 18.938 -30.375 -11.125 1 77.44 180 ASP A C 1
ATOM 1493 O O . ASP A 1 180 ? 17.953 -31.016 -11.5 1 77.44 180 ASP A O 1
ATOM 1497 N N . TYR A 1 181 ? 19.953 -30.859 -10.594 1 76.25 181 TYR A N 1
ATOM 1498 C CA . TYR A 1 181 ? 20 -32.312 -10.344 1 76.25 181 TYR A CA 1
ATOM 1499 C C . TYR A 1 181 ? 18.938 -32.719 -9.336 1 76.25 181 TYR A C 1
ATOM 1501 O O . TYR A 1 181 ? 18.188 -33.656 -9.562 1 76.25 181 TYR A O 1
ATOM 1509 N N . LEU A 1 182 ? 18.875 -31.969 -8.258 1 75.38 182 LEU A N 1
ATOM 1510 C CA . LEU A 1 182 ? 17.875 -32.25 -7.223 1 75.38 182 LEU A CA 1
ATOM 1511 C C . LEU A 1 182 ? 16.469 -32.062 -7.758 1 75.38 182 LEU A C 1
ATOM 1513 O O . LEU A 1 182 ? 15.562 -32.812 -7.434 1 75.38 182 LEU A O 1
ATOM 1517 N N . ALA A 1 183 ? 16.344 -31.016 -8.531 1 75 183 ALA A N 1
ATOM 1518 C CA . ALA A 1 183 ? 15.039 -30.719 -9.141 1 75 183 ALA A CA 1
ATOM 1519 C C . ALA A 1 183 ? 14.625 -31.828 -10.102 1 75 183 ALA A C 1
ATOM 1521 O O . ALA A 1 183 ? 13.438 -32.188 -10.172 1 75 183 ALA A O 1
ATOM 1522 N N . SER A 1 184 ? 15.531 -32.344 -10.875 1 76.12 184 SER A N 1
ATOM 1523 C CA . SER A 1 184 ? 15.25 -33.438 -11.812 1 76.12 184 SER A CA 1
ATOM 1524 C C . SER A 1 184 ? 14.828 -34.688 -11.07 1 76.12 184 SER A C 1
ATOM 1526 O O . SER A 1 184 ? 13.93 -35.406 -11.523 1 76.12 184 SER A O 1
ATOM 1528 N N . LYS A 1 185 ? 15.445 -34.844 -9.984 1 74.5 185 LYS A N 1
ATOM 1529 C CA . LYS A 1 185 ? 15.055 -35.969 -9.164 1 74.5 185 LYS A CA 1
ATOM 1530 C C . LYS A 1 185 ? 13.641 -35.812 -8.617 1 74.5 185 LYS A C 1
ATOM 1532 O O . LYS A 1 185 ? 12.836 -36.75 -8.656 1 74.5 185 LYS A O 1
ATOM 1537 N N . GLY A 1 186 ? 13.336 -34.594 -8.156 1 73.06 186 GLY A N 1
ATOM 1538 C CA . GLY A 1 186 ? 11.992 -34.281 -7.691 1 73.06 186 GLY A CA 1
ATOM 1539 C C . GLY A 1 186 ? 10.938 -34.406 -8.781 1 73.06 186 GLY A C 1
ATOM 1540 O O . GLY A 1 186 ? 9.836 -34.906 -8.547 1 73.06 186 GLY A O 1
ATOM 1541 N N . ASN A 1 187 ? 11.297 -33.906 -9.898 1 73.62 187 ASN A N 1
ATOM 1542 C CA . ASN A 1 187 ? 10.398 -33.938 -11.047 1 73.62 187 ASN A CA 1
ATOM 1543 C C . ASN A 1 187 ? 10.062 -35.375 -11.438 1 73.62 187 ASN A C 1
ATOM 1545 O O . ASN A 1 187 ? 8.93 -35.688 -11.82 1 73.62 187 ASN A O 1
ATOM 1549 N N . ARG A 1 188 ? 10.984 -36.156 -11.43 1 73.75 188 ARG A N 1
ATOM 1550 C CA . ARG A 1 188 ? 10.75 -37.562 -11.727 1 73.75 188 ARG A CA 1
ATOM 1551 C C . ARG A 1 188 ? 9.758 -38.188 -10.742 1 73.75 188 ARG A C 1
ATOM 1553 O O . ARG A 1 188 ? 8.844 -38.906 -11.141 1 73.75 188 ARG A O 1
ATOM 1560 N N . ASP A 1 189 ? 9.969 -37.781 -9.492 1 73.12 189 ASP A N 1
ATOM 1561 C CA . ASP A 1 189 ? 9.062 -38.312 -8.469 1 73.12 189 ASP A CA 1
ATOM 1562 C C . ASP A 1 189 ? 7.668 -37.688 -8.625 1 73.12 189 ASP A C 1
ATOM 1564 O O . ASP A 1 189 ? 6.664 -38.406 -8.438 1 73.12 189 ASP A O 1
ATOM 1568 N N . ALA A 1 190 ? 7.648 -36.438 -8.961 1 72.69 190 ALA A N 1
ATOM 1569 C CA . ALA A 1 190 ? 6.367 -35.75 -9.18 1 72.69 190 ALA A CA 1
ATOM 1570 C C . ALA A 1 190 ? 5.641 -36.344 -10.383 1 72.69 190 ALA A C 1
ATOM 1572 O O . ALA A 1 190 ? 4.422 -36.531 -10.352 1 72.69 190 ALA A O 1
ATOM 1573 N N . LYS A 1 191 ? 6.363 -36.562 -11.414 1 73.75 191 LYS A N 1
ATOM 1574 C CA . LYS A 1 191 ? 5.789 -37.188 -12.609 1 73.75 191 LYS A CA 1
ATOM 1575 C C . LYS A 1 191 ? 5.234 -38.562 -12.297 1 73.75 191 LYS A C 1
ATOM 1577 O O . LYS A 1 191 ? 4.176 -38.969 -12.805 1 73.75 191 LYS A O 1
ATOM 1582 N N . LYS A 1 192 ? 5.902 -39.219 -11.484 1 74.94 192 LYS A N 1
ATOM 1583 C CA . LYS A 1 192 ? 5.418 -40.531 -11.055 1 74.94 192 LYS A CA 1
ATOM 1584 C C . LYS A 1 192 ? 4.109 -40.375 -10.281 1 74.94 192 LYS A C 1
ATOM 1586 O O . LYS A 1 192 ? 3.174 -41.156 -10.492 1 74.94 192 LYS A O 1
ATOM 1591 N N . LEU A 1 193 ? 4.117 -39.344 -9.445 1 70.38 193 LEU A N 1
ATOM 1592 C CA . LEU A 1 193 ? 2.912 -39.094 -8.664 1 70.38 193 LEU A CA 1
ATOM 1593 C C . LEU A 1 193 ? 1.765 -38.625 -9.562 1 70.38 193 LEU A C 1
ATOM 1595 O O . LEU A 1 193 ? 0.619 -39.062 -9.359 1 70.38 193 LEU A O 1
ATOM 1599 N N . TYR A 1 194 ? 2.074 -37.781 -10.438 1 71.56 194 TYR A N 1
ATOM 1600 C CA . TYR A 1 194 ? 1.078 -37.312 -11.391 1 71.56 194 TYR A CA 1
ATOM 1601 C C . TYR A 1 194 ? 0.52 -38.469 -12.219 1 71.56 194 TYR A C 1
ATOM 1603 O O . TYR A 1 194 ? -0.688 -38.531 -12.453 1 71.56 194 TYR A O 1
ATOM 1611 N N . LYS A 1 195 ? 1.326 -39.281 -12.758 1 73.38 195 LYS A N 1
ATOM 1612 C CA . LYS A 1 195 ? 0.892 -40.438 -13.531 1 73.38 195 LYS A CA 1
ATOM 1613 C C . LYS A 1 195 ? -0.047 -41.312 -12.719 1 73.38 195 LYS A C 1
ATOM 1615 O O . LYS A 1 195 ? -1.052 -41.812 -13.242 1 73.38 195 LYS A O 1
ATOM 1620 N N . LYS A 1 196 ? 0.271 -41.344 -11.539 1 72.5 196 LYS A N 1
ATOM 1621 C CA . LYS A 1 196 ? -0.585 -42.125 -10.648 1 72.5 196 LYS A CA 1
ATOM 1622 C C . LYS A 1 196 ? -1.925 -41.438 -10.422 1 72.5 196 LYS A C 1
ATOM 1624 O O . LYS A 1 196 ? -2.975 -42.094 -10.43 1 72.5 196 LYS A O 1
ATOM 1629 N N . PHE A 1 197 ? -1.791 -40.156 -10.203 1 70.5 197 PHE A N 1
ATOM 1630 C CA . PHE A 1 197 ? -2.992 -39.344 -10 1 70.5 197 PHE A CA 1
ATOM 1631 C C . PHE A 1 197 ? -3.826 -39.281 -11.273 1 70.5 197 PHE A C 1
ATOM 1633 O O . PHE A 1 197 ? -5.055 -39.375 -11.219 1 70.5 197 PHE A O 1
ATOM 1640 N N . ASP A 1 198 ? -3.191 -38.938 -12.336 1 69.12 198 ASP A N 1
ATOM 1641 C CA . ASP A 1 198 ? -3.844 -38.906 -13.641 1 69.12 198 ASP A CA 1
ATOM 1642 C C . ASP A 1 198 ? -4.543 -40.25 -13.93 1 69.12 198 ASP A C 1
ATOM 1644 O O . ASP A 1 198 ? -5.688 -40.25 -14.391 1 69.12 198 ASP A O 1
ATOM 1648 N N . ALA A 1 199 ? -3.904 -41.25 -13.703 1 70.19 199 ALA A N 1
ATOM 1649 C CA . ALA A 1 199 ? -4.434 -42.594 -13.961 1 70.19 199 ALA A CA 1
ATOM 1650 C C . ALA A 1 199 ? -5.621 -42.906 -13.047 1 70.19 199 ALA A C 1
ATOM 1652 O O . ALA A 1 199 ? -6.574 -43.562 -13.461 1 70.19 199 ALA A O 1
ATOM 1653 N N . LYS A 1 200 ? -5.535 -42.219 -11.875 1 66.5 200 LYS A N 1
ATOM 1654 C CA . LYS A 1 200 ? -6.527 -42.594 -10.875 1 66.5 200 LYS A CA 1
ATOM 1655 C C . LYS A 1 200 ? -7.688 -41.594 -10.852 1 66.5 200 LYS A C 1
ATOM 1657 O O . LYS A 1 200 ? -8.828 -41.969 -10.562 1 66.5 200 LYS A O 1
ATOM 1662 N N . VAL A 1 201 ? -7.355 -40.375 -11.141 1 66.5 201 VAL A N 1
ATOM 1663 C CA . VAL A 1 201 ? -8.383 -39.344 -10.883 1 66.5 201 VAL A CA 1
ATOM 1664 C C . VAL A 1 201 ? -8.75 -38.656 -12.188 1 66.5 201 VAL A C 1
ATOM 1666 O O . VAL A 1 201 ? -9.922 -38.594 -12.562 1 66.5 201 VAL A O 1
ATOM 1669 N N . LEU A 1 202 ? -7.801 -38.188 -12.875 1 62.81 202 LEU A N 1
ATOM 1670 C CA . LEU A 1 202 ? -8.07 -37.281 -14 1 62.81 202 LEU A CA 1
ATOM 1671 C C . LEU A 1 202 ? -8.617 -38.094 -15.188 1 62.81 202 LEU A C 1
ATOM 1673 O O . LEU A 1 202 ? -9.516 -37.594 -15.891 1 62.81 202 LEU A O 1
ATOM 1677 N N . ASN A 1 203 ? -8.055 -39.188 -15.5 1 59.88 203 ASN A N 1
ATOM 1678 C CA . ASN A 1 203 ? -8.5 -40 -16.625 1 59.88 203 ASN A CA 1
ATOM 1679 C C . ASN A 1 203 ? -9.922 -40.5 -16.422 1 59.88 203 ASN A C 1
ATOM 1681 O O . ASN A 1 203 ? -10.594 -40.906 -17.375 1 59.88 203 ASN A O 1
ATOM 1685 N N . LYS A 1 204 ? -10.32 -40.281 -15.195 1 60.19 204 LYS A N 1
ATOM 1686 C CA . LYS A 1 204 ? -11.695 -40.719 -14.938 1 60.19 204 LYS A CA 1
ATOM 1687 C C . LYS A 1 204 ? -12.664 -39.531 -15.117 1 60.19 204 LYS A C 1
ATOM 1689 O O . LYS A 1 204 ? -13.883 -39.719 -15.07 1 60.19 204 LYS A O 1
ATOM 1694 N N . ILE A 1 205 ? -12.195 -38.281 -15.164 1 55.69 205 ILE A N 1
ATOM 1695 C CA . ILE A 1 205 ? -13.055 -37.156 -15.5 1 55.69 205 ILE A CA 1
ATOM 1696 C C . ILE A 1 205 ? -13.328 -37.156 -17 1 55.69 205 ILE A C 1
ATOM 1698 O O . ILE A 1 205 ? -12.398 -37.125 -17.812 1 55.69 205 ILE A O 1
ATOM 1702 N N . PRO A 1 206 ? -14.539 -37.406 -17.5 1 54.56 206 PRO A N 1
ATOM 1703 C CA . PRO A 1 206 ? -14.867 -37.469 -18.922 1 54.56 206 PRO A CA 1
ATOM 1704 C C . PRO A 1 206 ? -14.422 -36.219 -19.672 1 54.56 206 PRO A C 1
ATOM 1706 O O . PRO A 1 206 ? -14.656 -35.094 -19.219 1 54.56 206 PRO A O 1
ATOM 1709 N N . ARG A 1 207 ? -13.211 -36.156 -20.312 1 52.34 207 ARG A N 1
ATOM 1710 C CA . ARG A 1 207 ? -12.773 -35.062 -21.156 1 52.34 207 ARG A CA 1
ATOM 1711 C C . ARG A 1 207 ? -13.781 -34.781 -22.266 1 52.34 207 ARG A C 1
ATOM 1713 O O . ARG A 1 207 ? -14.242 -35.719 -22.938 1 52.34 207 ARG A O 1
ATOM 1720 N N . GLY A 1 208 ? -14.586 -33.781 -22.172 1 49.5 208 GLY A N 1
ATOM 1721 C CA . GLY A 1 208 ? -15.5 -33.469 -23.266 1 49.5 208 GLY A CA 1
ATOM 1722 C C . GLY A 1 208 ? -14.852 -33.531 -24.641 1 49.5 208 GLY A C 1
ATOM 1723 O O . GLY A 1 208 ? -13.625 -33.594 -24.75 1 49.5 208 GLY A O 1
ATOM 1724 N N . PRO A 1 209 ? -15.633 -33.812 -25.672 1 46.44 209 PRO A N 1
ATOM 1725 C CA . PRO A 1 209 ? -15.133 -33.969 -27.031 1 46.44 209 PRO A CA 1
ATOM 1726 C C . PRO A 1 209 ? -14.211 -32.844 -27.469 1 46.44 209 PRO A C 1
ATOM 1728 O O . PRO A 1 209 ? -14.547 -31.656 -27.281 1 46.44 209 PRO A O 1
ATOM 1731 N N . VAL A 1 210 ? -12.992 -32.844 -27.219 1 45.09 210 VAL A N 1
ATOM 1732 C CA . VAL A 1 210 ? -12.125 -31.859 -27.859 1 45.09 210 VAL A CA 1
ATOM 1733 C C . VAL A 1 210 ? -12.508 -31.703 -29.328 1 45.09 210 VAL A C 1
ATOM 1735 O O . VAL A 1 210 ? -12.531 -32.688 -30.062 1 45.09 210 VAL A O 1
ATOM 1738 N N . LYS A 1 211 ? -13.32 -30.703 -29.641 1 47.62 211 LYS A N 1
ATOM 1739 C CA . LYS A 1 211 ? -13.57 -30.422 -31.047 1 47.62 211 LYS A CA 1
ATOM 1740 C C . LYS A 1 211 ? -12.273 -30.438 -31.844 1 47.62 211 LYS A C 1
ATOM 1742 O O . LYS A 1 211 ? -11.352 -29.656 -31.562 1 47.62 211 LYS A O 1
ATOM 1747 N N . GLU A 1 212 ? -11.781 -31.562 -32.188 1 42 212 GLU A N 1
ATOM 1748 C CA . GLU A 1 212 ? -10.734 -31.609 -33.188 1 42 212 GLU A CA 1
ATOM 1749 C C . GLU A 1 212 ? -11.039 -30.641 -34.344 1 42 212 GLU A C 1
ATOM 1751 O O . GLU A 1 212 ? -12.109 -30.703 -34.938 1 42 212 GLU A O 1
ATOM 1756 N N . LYS A 1 213 ? -10.586 -29.344 -34.188 1 45.91 213 LYS A N 1
ATOM 1757 C CA . LYS A 1 213 ? -10.656 -28.531 -35.375 1 45.91 213 LYS A CA 1
ATOM 1758 C C . LYS A 1 213 ? -10.148 -29.297 -36.594 1 45.91 213 LYS A C 1
ATOM 1760 O O . LYS A 1 213 ? -9.008 -29.766 -36.625 1 45.91 213 LYS A O 1
ATOM 1765 N N . LYS A 1 214 ? -11.07 -29.891 -37.344 1 43.75 214 LYS A N 1
ATOM 1766 C CA . LYS A 1 214 ? -10.805 -30.328 -38.688 1 43.75 214 LYS A CA 1
ATOM 1767 C C . LYS A 1 214 ? -10.281 -29.188 -39.562 1 43.75 214 LYS A C 1
ATOM 1769 O O . LYS A 1 214 ? -10.977 -28.188 -39.75 1 43.75 214 LYS A O 1
ATOM 1774 N N . PHE A 1 215 ? -9.062 -28.859 -39.531 1 40.94 215 PHE A N 1
ATOM 1775 C CA . PHE A 1 215 ? -8.492 -28.062 -40.625 1 40.94 215 PHE A CA 1
ATOM 1776 C C . PHE A 1 215 ? -8.938 -28.609 -41.969 1 40.94 215 PHE A C 1
ATOM 1778 O O . PHE A 1 215 ? -8.531 -29.703 -42.375 1 40.94 215 PHE A O 1
ATOM 1785 N N . ARG A 1 216 ? -10.195 -28.375 -42.344 1 34.06 216 ARG A N 1
ATOM 1786 C CA . ARG A 1 216 ? -10.398 -28.438 -43.812 1 34.06 216 ARG A CA 1
ATOM 1787 C C . ARG A 1 216 ? -9.617 -27.328 -44.5 1 34.06 216 ARG A C 1
ATOM 1789 O O . ARG A 1 216 ? -9.57 -26.203 -44.031 1 34.06 216 ARG A O 1
ATOM 1796 N N . MET B 1 1 ? -38.125 58.25 35.219 1 33.16 1 MET B N 1
ATOM 1797 C CA . MET B 1 1 ? -37.469 56.938 35.188 1 33.16 1 MET B CA 1
ATOM 1798 C C . MET B 1 1 ? -36.969 56.625 33.781 1 33.16 1 MET B C 1
ATOM 1800 O O . MET B 1 1 ? -37.75 56.594 32.844 1 33.16 1 MET B O 1
ATOM 1804 N N . PRO B 1 2 ? -35.75 57 33.438 1 39.75 2 PRO B N 1
ATOM 1805 C CA . PRO B 1 2 ? -35.281 56.812 32.062 1 39.75 2 PRO B CA 1
ATOM 1806 C C . PRO B 1 2 ? -35.25 55.344 31.625 1 39.75 2 PRO B C 1
ATOM 1808 O O . PRO B 1 2 ? -35 54.469 32.438 1 39.75 2 PRO B O 1
ATOM 1811 N N . ILE B 1 3 ? -36.156 54.906 30.719 1 37.75 3 ILE B N 1
ATOM 1812 C CA . ILE B 1 3 ? -36.219 53.625 30.047 1 37.75 3 ILE B CA 1
ATOM 1813 C C . ILE B 1 3 ? -34.906 53.344 29.312 1 37.75 3 ILE B C 1
ATOM 1815 O O . ILE B 1 3 ? -34.531 54.094 28.406 1 37.75 3 ILE B O 1
ATOM 1819 N N . TYR B 1 4 ? -33.812 52.906 29.922 1 36.94 4 TYR B N 1
ATOM 1820 C CA . TYR B 1 4 ? -32.656 52.344 29.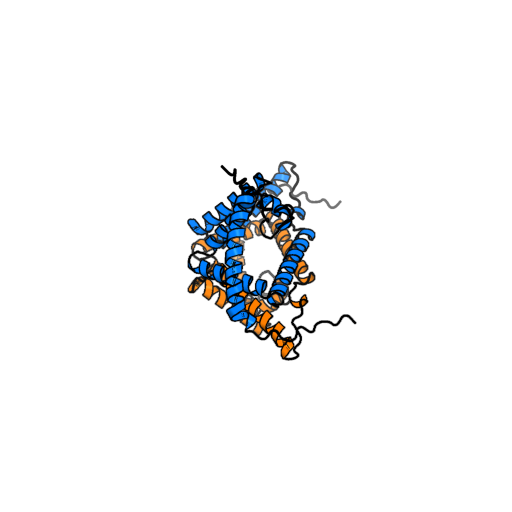25 1 36.94 4 TYR B CA 1
ATOM 1821 C C . TYR B 1 4 ? -33.062 51.281 28.25 1 36.94 4 TYR B C 1
ATOM 1823 O O . TYR B 1 4 ? -33.688 50.281 28.625 1 36.94 4 TYR B O 1
ATOM 1831 N N . THR B 1 5 ? -33.5 51.625 27.062 1 36.94 5 THR B N 1
ATOM 1832 C CA . THR B 1 5 ? -33.688 50.656 25.984 1 36.94 5 THR B CA 1
ATOM 1833 C C . THR B 1 5 ? -32.375 49.875 25.781 1 36.94 5 THR B C 1
ATOM 1835 O O . THR B 1 5 ? -31.344 50.438 25.453 1 36.94 5 THR B O 1
ATOM 1838 N N . SER B 1 6 ? -32.094 48.812 26.562 1 35.09 6 SER B N 1
ATOM 1839 C CA . SER B 1 6 ? -31.109 47.781 26.234 1 35.09 6 SER B CA 1
ATOM 1840 C C . SER B 1 6 ? -31.25 47.312 24.797 1 35.09 6 SER B C 1
ATOM 1842 O O . SER B 1 6 ? -32.188 46.594 24.453 1 35.09 6 SER B O 1
ATOM 1844 N N . ASP B 1 7 ? -31.141 48.094 23.812 1 34.34 7 ASP B N 1
ATOM 1845 C CA . ASP B 1 7 ? -30.984 47.625 22.438 1 34.34 7 ASP B CA 1
ATOM 1846 C C . ASP B 1 7 ? -29.938 46.531 22.375 1 34.34 7 ASP B C 1
ATOM 1848 O O . ASP B 1 7 ? -28.734 46.812 22.312 1 34.34 7 ASP B O 1
ATOM 1852 N N . SER B 1 8 ? -29.922 45.5 23.25 1 36.16 8 SER B N 1
ATOM 1853 C CA . SER B 1 8 ? -29.156 44.281 22.922 1 36.16 8 SER B CA 1
ATOM 1854 C C . SER B 1 8 ? -29.344 43.906 21.469 1 36.16 8 SER B C 1
ATOM 1856 O O . SER B 1 8 ? -30.406 43.406 21.078 1 36.16 8 SER B O 1
ATOM 1858 N N . ASP B 1 9 ? -29 44.75 20.531 1 35.25 9 ASP B N 1
ATOM 1859 C CA . ASP B 1 9 ? -28.922 44.25 19.156 1 35.25 9 ASP B CA 1
ATOM 1860 C C . ASP B 1 9 ? -28.25 42.906 19.109 1 35.25 9 ASP B C 1
ATOM 1862 O O . ASP B 1 9 ? -27.031 42.781 19.297 1 35.25 9 ASP B O 1
ATOM 1866 N N . ASP B 1 10 ? -28.75 41.875 19.719 1 36.38 10 ASP B N 1
ATOM 1867 C CA . ASP B 1 10 ? -28.469 40.469 19.359 1 36.38 10 ASP B CA 1
ATOM 1868 C C . ASP B 1 10 ? -28.281 40.312 17.859 1 36.38 10 ASP B C 1
ATOM 1870 O O . ASP B 1 10 ? -29.25 40.031 17.141 1 36.38 10 ASP B O 1
ATOM 1874 N N . GLN B 1 11 ? -27.75 41.281 17.109 1 37.84 11 GLN B N 1
ATOM 1875 C CA . GLN B 1 11 ? -27.484 40.844 15.75 1 37.84 11 GLN B CA 1
ATOM 1876 C C . GLN B 1 11 ? -26.875 39.438 15.742 1 37.84 11 GLN B C 1
ATOM 1878 O O . GLN B 1 11 ? -26 39.125 16.562 1 37.84 11 GLN B O 1
ATOM 1883 N N . PRO B 1 12 ? -27.625 38.438 15.312 1 40.38 12 PRO B N 1
ATOM 1884 C CA . PRO B 1 12 ? -27.016 37.125 15.242 1 40.38 12 PRO B CA 1
ATOM 1885 C C . PRO B 1 12 ? -25.547 37.156 14.82 1 40.38 12 PRO B C 1
ATOM 1887 O O . PRO B 1 12 ? -25.188 37.906 13.914 1 40.38 12 PRO B O 1
ATOM 1890 N N . ALA B 1 13 ? -24.547 37.156 15.727 1 40 13 ALA B N 1
ATOM 1891 C CA . ALA B 1 13 ? -23.141 36.969 15.383 1 40 13 ALA B CA 1
ATOM 1892 C C . ALA B 1 13 ? -22.984 36.219 14.07 1 40 13 ALA B C 1
ATOM 1894 O O . ALA B 1 13 ? -23.656 35.219 13.844 1 40 13 ALA B O 1
ATOM 1895 N N . THR B 1 14 ? -22.891 36.844 13 1 42.19 14 THR B N 1
ATOM 1896 C CA . THR B 1 14 ? -22.484 36.156 11.797 1 42.19 14 THR B CA 1
ATOM 1897 C C . THR B 1 14 ? -21.578 34.969 12.141 1 42.19 14 THR B C 1
ATOM 1899 O O . THR B 1 14 ? -20.469 35.156 12.664 1 42.19 14 THR B O 1
ATOM 1902 N N . THR B 1 15 ? -22.047 33.875 12.773 1 44.16 15 THR B N 1
ATOM 1903 C CA . THR B 1 15 ? -21.344 32.656 13.125 1 44.16 15 THR B CA 1
ATOM 1904 C C . THR B 1 15 ? -20.25 32.344 12.102 1 44.16 15 THR B C 1
ATOM 1906 O O . THR B 1 15 ? -20.547 32.062 10.945 1 44.16 15 THR B O 1
ATOM 1909 N N . THR B 1 16 ? -19.156 32.969 12.148 1 48 16 THR B N 1
ATOM 1910 C CA . THR B 1 16 ? -18.031 32.656 11.281 1 48 16 THR B CA 1
ATOM 1911 C C . THR B 1 16 ? -17.797 31.156 11.227 1 48 16 THR B C 1
ATOM 1913 O O . THR B 1 16 ? -17.688 30.5 12.266 1 48 16 THR B O 1
ATOM 1916 N N . ARG B 1 17 ? -18.312 30.516 10.25 1 55.25 17 ARG B N 1
ATOM 1917 C CA . ARG B 1 17 ? -18.156 29.078 9.984 1 55.25 17 ARG B CA 1
ATOM 1918 C C . ARG B 1 17 ? -16.719 28.641 10.211 1 55.25 17 ARG B C 1
ATOM 1920 O O . ARG B 1 17 ? -15.789 29.438 10.07 1 55.25 17 ARG B O 1
ATOM 1927 N N . LEU B 1 18 ? -16.562 27.578 10.812 1 54.94 18 LEU B N 1
ATOM 1928 C CA . LEU B 1 18 ? -15.234 27.016 11.008 1 54.94 18 LEU B CA 1
ATOM 1929 C C . LEU B 1 18 ? -14.406 27.109 9.727 1 54.94 18 LEU B C 1
ATOM 1931 O O . LEU B 1 18 ? -14.898 26.781 8.641 1 54.94 18 LEU B O 1
ATOM 1935 N N . PHE B 1 19 ? -13.156 27.641 9.789 1 55.56 19 PHE B N 1
ATOM 1936 C CA . PHE B 1 19 ? -12.18 27.922 8.742 1 55.56 19 PHE B CA 1
ATOM 1937 C C . PHE B 1 19 ? -12.641 29.078 7.879 1 55.56 19 PHE B C 1
ATOM 1939 O O . PHE B 1 19 ? -12.203 29.219 6.734 1 55.56 19 PHE B O 1
ATOM 1946 N N . GLY B 1 20 ? -13.656 29.891 8.594 1 53.91 20 GLY B N 1
ATOM 1947 C CA . GLY B 1 20 ? -14.148 31.031 7.844 1 53.91 20 GLY B CA 1
ATOM 1948 C C . GLY B 1 20 ? -14.805 30.641 6.531 1 53.91 20 GLY B C 1
ATOM 1949 O O . GLY B 1 20 ? -14.781 31.406 5.566 1 53.91 20 GLY B O 1
ATOM 1950 N N . ARG B 1 21 ? -15.305 29.375 6.473 1 58.03 21 ARG B N 1
ATOM 1951 C CA . ARG B 1 21 ? -15.625 28.719 5.207 1 58.03 21 ARG B CA 1
ATOM 1952 C C . ARG B 1 21 ? -16.922 29.281 4.621 1 58.03 21 ARG B C 1
ATOM 1954 O O . ARG B 1 21 ? -17.922 29.406 5.32 1 58.03 21 ARG B O 1
ATOM 1961 N N . GLU B 1 22 ? -16.828 29.969 3.613 1 60.72 22 GLU B N 1
ATOM 1962 C CA . GLU B 1 22 ? -17.938 30.344 2.752 1 60.72 22 GLU B CA 1
ATOM 1963 C C . GLU B 1 22 ? -18.453 29.141 1.959 1 60.72 22 GLU B C 1
ATOM 1965 O O . GLU B 1 22 ? -19.609 29.109 1.554 1 60.72 22 GLU B O 1
ATOM 1970 N N . ARG B 1 23 ? -17.516 28 2.029 1 62.56 23 ARG B N 1
ATOM 1971 C CA . ARG B 1 23 ? -17.906 26.906 1.14 1 62.56 23 ARG B CA 1
ATOM 1972 C C . ARG B 1 23 ? -18.5 25.75 1.926 1 62.56 23 ARG B C 1
ATOM 1974 O O . ARG B 1 23 ? -18.094 25.5 3.064 1 62.56 23 ARG B O 1
ATOM 1981 N N . PRO B 1 24 ? -19.391 25.141 1.361 1 76.56 24 PRO B N 1
ATOM 1982 C CA . PRO B 1 24 ? -20 23.953 1.976 1 76.56 24 PRO B CA 1
ATOM 1983 C C . PRO B 1 24 ? -19 22.844 2.26 1 76.56 24 PRO B C 1
ATOM 1985 O O . PRO B 1 24 ? -17.938 22.797 1.641 1 76.56 24 PRO B O 1
ATOM 1988 N N . MET B 1 25 ? -19.172 22.094 3.295 1 76.75 25 MET B N 1
ATOM 1989 C CA . MET B 1 25 ? -18.312 21 3.717 1 76.75 25 MET B CA 1
ATOM 1990 C C . MET B 1 25 ? -18.016 20.062 2.549 1 76.75 25 MET B C 1
ATOM 1992 O O . MET B 1 25 ? -16.891 19.547 2.436 1 76.75 25 MET B O 1
ATOM 1996 N N . HIS B 1 26 ? -18.953 19.844 1.702 1 77.25 26 HIS B N 1
ATOM 1997 C CA . HIS B 1 26 ? -18.766 19 0.528 1 77.25 26 HIS B CA 1
ATOM 1998 C C . HIS B 1 26 ? -17.625 19.484 -0.341 1 77.25 26 HIS B C 1
ATOM 2000 O O . HIS B 1 26 ? -16.812 18.688 -0.832 1 77.25 26 HIS B O 1
ATOM 2006 N N . ALA B 1 27 ? -1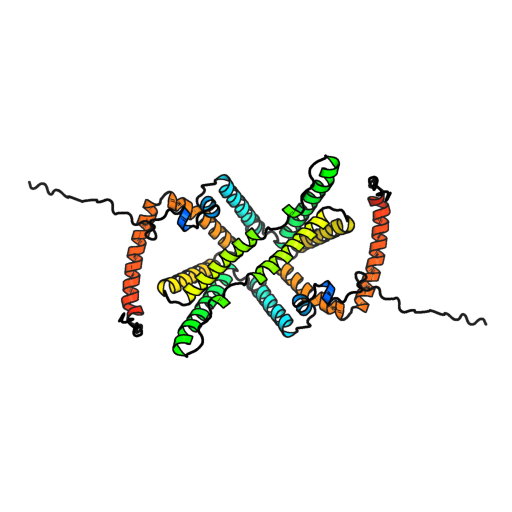7.453 20.719 -0.454 1 75.56 27 ALA B N 1
ATOM 2007 C CA . ALA B 1 27 ? -16.422 21.312 -1.292 1 75.56 27 ALA B CA 1
ATOM 2008 C C . ALA B 1 27 ? -15.062 21.266 -0.603 1 75.56 27 ALA B C 1
ATOM 2010 O O . ALA B 1 27 ? -14.039 21.047 -1.253 1 75.56 27 ALA B O 1
ATOM 2011 N N . ILE B 1 28 ? -15.07 21.375 0.684 1 74.25 28 ILE B N 1
ATOM 2012 C CA . ILE B 1 28 ? -13.844 21.359 1.471 1 74.25 28 ILE B CA 1
ATOM 2013 C C . ILE B 1 28 ? -13.203 19.984 1.411 1 74.25 28 ILE B C 1
ATOM 2015 O O . ILE B 1 28 ? -11.977 19.859 1.381 1 74.25 28 ILE B O 1
ATOM 2019 N N . LEU B 1 29 ? -14.039 19.047 1.326 1 76.94 29 LEU B N 1
ATOM 2020 C CA . LEU B 1 29 ? -13.562 17.672 1.295 1 76.94 29 LEU B CA 1
ATOM 2021 C C . LEU B 1 29 ? -13.164 17.266 -0.12 1 76.94 29 LEU B C 1
ATOM 2023 O O . LEU B 1 29 ? -12.859 16.094 -0.375 1 76.94 29 LEU B O 1
ATOM 2027 N N . GLY B 1 30 ? -13.164 18.125 -1.039 1 74.44 30 GLY B N 1
ATOM 2028 C CA . GLY B 1 30 ? -12.727 17.875 -2.404 1 74.44 30 GLY B CA 1
ATOM 2029 C C . GLY B 1 30 ? -13.883 17.641 -3.359 1 74.44 30 GLY B C 1
ATOM 2030 O O . GLY B 1 30 ? -13.68 17.5 -4.566 1 74.44 30 GLY B O 1
ATOM 2031 N N . GLY B 1 31 ? -15.016 17.547 -2.729 1 77.19 31 GLY B N 1
ATOM 2032 C CA . GLY B 1 31 ? -16.172 17.312 -3.566 1 77.19 31 GLY B CA 1
ATOM 2033 C C . GLY B 1 31 ? -16.188 15.93 -4.188 1 77.19 31 GLY B C 1
ATOM 2034 O O . GLY B 1 31 ? -15.32 15.102 -3.887 1 77.19 31 GLY B O 1
ATOM 2035 N N . GLY B 1 32 ? -17.312 15.492 -4.789 1 82.12 32 GLY B N 1
ATOM 2036 C CA . GLY B 1 32 ? -17.344 14.25 -5.543 1 82.12 32 GLY B CA 1
ATOM 2037 C C . GLY B 1 32 ? -17.844 13.07 -4.719 1 82.12 32 GLY B C 1
ATOM 2038 O O . GLY B 1 32 ? -18.594 13.242 -3.762 1 82.12 32 GLY B O 1
ATOM 2039 N N . LYS B 1 33 ? -17.359 11.961 -5.188 1 84.38 33 LYS B N 1
ATOM 2040 C CA . LYS B 1 33 ? -17.875 10.727 -4.602 1 84.38 33 LYS B CA 1
ATOM 2041 C C . LYS B 1 33 ? -17.328 10.516 -3.191 1 84.38 33 LYS B C 1
ATOM 2043 O O . LYS B 1 33 ? -18.031 10.055 -2.303 1 84.38 33 LYS B O 1
ATOM 2048 N N . VAL B 1 34 ? -16.141 10.992 -2.996 1 85 34 VAL B N 1
ATOM 2049 C CA . VAL B 1 34 ? -15.508 10.805 -1.697 1 85 34 VAL B CA 1
ATOM 2050 C C . VAL B 1 34 ? -16.203 11.664 -0.647 1 85 34 VAL B C 1
ATOM 2052 O O . VAL B 1 34 ? -16.5 11.195 0.454 1 85 34 VAL B O 1
ATOM 2055 N N . ALA B 1 35 ? -16.484 12.891 -1 1 87.31 35 ALA B N 1
ATOM 2056 C CA . ALA B 1 35 ? -17.188 13.789 -0.087 1 87.31 35 ALA B CA 1
ATOM 2057 C C . ALA B 1 35 ? -18.594 13.266 0.225 1 87.31 35 ALA B C 1
ATOM 2059 O O . ALA B 1 35 ? -19.062 13.391 1.356 1 87.31 35 ALA B O 1
ATOM 2060 N N . ASP B 1 36 ? -19.188 12.648 -0.741 1 90 36 ASP B N 1
ATOM 2061 C CA . ASP B 1 36 ? -20.516 12.094 -0.546 1 90 36 ASP B CA 1
ATOM 2062 C C . ASP B 1 36 ? -20.5 10.945 0.46 1 90 36 ASP B C 1
ATOM 2064 O O . ASP B 1 36 ? -21.438 10.781 1.239 1 90 36 ASP B O 1
ATOM 2068 N N . ILE B 1 37 ? -19.438 10.234 0.422 1 90.62 37 ILE B N 1
ATOM 2069 C CA . ILE B 1 37 ? -19.312 9.102 1.328 1 90.62 37 ILE B CA 1
ATOM 2070 C C . ILE B 1 37 ? -19.047 9.602 2.746 1 90.62 37 ILE B C 1
ATOM 2072 O O . ILE B 1 37 ? -19.672 9.141 3.701 1 90.62 37 ILE B O 1
ATOM 2076 N N . LEU B 1 38 ? -18.234 10.594 2.785 1 90.44 38 LEU B N 1
ATOM 2077 C CA . LEU B 1 38 ? -17.812 11.078 4.098 1 90.44 38 LEU B CA 1
ATOM 2078 C C . LEU B 1 38 ? -18.953 11.852 4.77 1 90.44 38 LEU B C 1
ATOM 2080 O O . LEU B 1 38 ? -19.047 11.875 6 1 90.44 38 LEU B O 1
ATOM 2084 N N . LEU B 1 39 ? -19.891 12.367 3.99 1 90.5 39 LEU B N 1
ATOM 2085 C CA . LEU B 1 39 ? -21 13.148 4.512 1 90.5 39 LEU B CA 1
ATOM 2086 C C . LEU B 1 39 ? -22.281 12.32 4.559 1 90.5 39 LEU B C 1
ATOM 2088 O O . LEU B 1 39 ? -23.359 12.844 4.844 1 90.5 39 LEU B O 1
ATOM 2092 N N . TRP B 1 40 ? -22.188 11.039 4.223 1 91.5 40 TRP B N 1
ATOM 2093 C CA . TRP B 1 40 ? -23.281 10.07 4.277 1 91.5 40 TRP B CA 1
ATOM 2094 C C . TRP B 1 40 ? -24.422 10.484 3.354 1 91.5 40 TRP B C 1
ATOM 2096 O O . TRP B 1 40 ? -25.594 10.312 3.688 1 91.5 40 TRP B O 1
ATOM 2106 N N . LYS B 1 41 ? -24.109 11.109 2.34 1 90.62 41 LYS B N 1
ATOM 2107 C CA . LYS B 1 41 ? -25.109 11.422 1.319 1 90.62 41 LYS B CA 1
ATOM 2108 C C . LYS B 1 41 ? -25.469 10.188 0.498 1 90.62 41 LYS B C 1
ATOM 2110 O O . LYS B 1 41 ? -26.578 10.07 -0.009 1 90.62 41 LYS B O 1
ATOM 2115 N N . ASN B 1 42 ? -24.531 9.328 0.342 1 91.75 42 ASN B N 1
ATOM 2116 C CA . ASN B 1 42 ? -24.766 7.965 -0.122 1 91.75 42 ASN B CA 1
ATOM 2117 C C . ASN B 1 42 ? -24.75 6.969 1.033 1 91.75 42 ASN B C 1
ATOM 2119 O O . ASN B 1 42 ? -23.719 6.344 1.299 1 91.75 42 ASN B O 1
ATOM 2123 N N . LYS B 1 43 ? -25.828 6.758 1.61 1 92.5 43 LYS B N 1
ATOM 2124 C CA . LYS B 1 43 ? -25.938 6.012 2.859 1 92.5 43 LYS B CA 1
ATOM 2125 C C . LYS B 1 43 ? -25.531 4.551 2.664 1 92.5 43 LYS B C 1
ATOM 2127 O O . LYS B 1 43 ? -24.906 3.955 3.535 1 92.5 43 LYS B O 1
ATOM 2132 N N . ASN B 1 44 ? -25.891 4.023 1.554 1 94.75 44 ASN B N 1
ATOM 2133 C CA . ASN B 1 44 ? -25.594 2.615 1.307 1 94.75 44 ASN B CA 1
ATOM 2134 C C . ASN B 1 44 ? -24.094 2.365 1.207 1 94.75 44 ASN B C 1
ATOM 2136 O O . ASN B 1 44 ? -23.578 1.432 1.821 1 94.75 44 ASN B O 1
ATOM 2140 N N . LEU B 1 45 ? -23.469 3.293 0.477 1 93.75 45 LEU B N 1
ATOM 2141 C CA . LEU B 1 45 ? -22.031 3.113 0.304 1 93.75 45 LEU B CA 1
ATOM 2142 C C . LEU B 1 45 ? -21.281 3.434 1.595 1 93.75 45 LEU B C 1
ATOM 2144 O O . LEU B 1 45 ? -20.328 2.744 1.949 1 93.75 45 LEU B O 1
ATOM 2148 N N . SER B 1 46 ? -21.703 4.426 2.248 1 93.62 46 SER B N 1
ATOM 2149 C CA . SER B 1 46 ? -21.094 4.77 3.529 1 93.62 46 SER B CA 1
ATOM 2150 C C . SER B 1 46 ? -21.234 3.627 4.531 1 93.62 46 SER B C 1
ATOM 2152 O O . SER B 1 46 ? -20.281 3.277 5.219 1 93.62 46 SER B O 1
ATOM 2154 N N . ALA B 1 47 ? -22.406 3.061 4.566 1 95.5 47 ALA B N 1
ATOM 2155 C CA . ALA B 1 47 ? -22.656 1.949 5.48 1 95.5 47 ALA B CA 1
ATOM 2156 C C . ALA B 1 47 ? -21.828 0.725 5.098 1 95.5 47 ALA B C 1
ATOM 2158 O O . ALA B 1 47 ? -21.297 0.034 5.969 1 95.5 47 ALA B O 1
ATOM 2159 N N . ALA B 1 48 ? -21.766 0.49 3.879 1 96.12 48 ALA B N 1
ATOM 2160 C CA . ALA B 1 48 ? -20.969 -0.649 3.414 1 96.12 48 ALA B CA 1
ATOM 2161 C C . ALA B 1 48 ? -19.516 -0.506 3.824 1 96.12 48 ALA B C 1
ATOM 2163 O O . ALA B 1 48 ? -18.891 -1.469 4.285 1 96.12 48 ALA B O 1
ATOM 2164 N N . LEU B 1 49 ? -18.938 0.673 3.631 1 95.5 49 LEU B N 1
ATOM 2165 C CA . LEU B 1 49 ? -17.547 0.912 4.004 1 95.5 49 LEU B CA 1
ATOM 2166 C C . LEU B 1 49 ? -17.359 0.764 5.508 1 95.5 49 LEU B C 1
ATOM 2168 O O . LEU B 1 49 ? -16.344 0.223 5.957 1 95.5 49 LEU B O 1
ATOM 2172 N N . LEU B 1 50 ? -18.328 1.246 6.223 1 96.25 50 LEU B N 1
ATOM 2173 C CA . LEU B 1 50 ? -18.266 1.086 7.672 1 96.25 50 LEU B CA 1
ATOM 2174 C C . LEU B 1 50 ? -18.234 -0.39 8.055 1 96.25 50 LEU B C 1
ATOM 2176 O O . LEU B 1 50 ? -17.469 -0.794 8.922 1 96.25 50 LEU B O 1
ATOM 2180 N N . ILE B 1 51 ? -19.016 -1.181 7.422 1 97.44 51 ILE B N 1
ATOM 2181 C CA . ILE B 1 51 ? -19.094 -2.607 7.719 1 97.44 51 ILE B CA 1
ATOM 2182 C C . ILE B 1 51 ? -17.766 -3.277 7.328 1 97.44 51 ILE B C 1
ATOM 2184 O O . ILE B 1 51 ? -17.203 -4.043 8.109 1 97.44 51 ILE B O 1
ATOM 2188 N N . VAL B 1 52 ? -17.297 -2.994 6.18 1 96.62 52 VAL B N 1
ATOM 2189 C CA . VAL B 1 52 ? -16.078 -3.623 5.672 1 96.62 52 VAL B CA 1
ATOM 2190 C C . VAL B 1 52 ? -14.898 -3.281 6.582 1 96.62 52 VAL B C 1
ATOM 2192 O O . VAL B 1 52 ? -14.156 -4.168 7 1 96.62 52 VAL B O 1
ATOM 2195 N N . PHE B 1 53 ? -14.773 -2.033 6.898 1 97.25 53 PHE B N 1
ATOM 2196 C CA . PHE B 1 53 ? -13.648 -1.61 7.715 1 97.25 53 PHE B CA 1
ATOM 2197 C C . PHE B 1 53 ? -13.773 -2.15 9.133 1 97.25 53 PHE B C 1
ATOM 2199 O O . PHE B 1 53 ? -12.766 -2.461 9.773 1 97.25 53 PHE B O 1
ATOM 2206 N N . THR B 1 54 ? -15.016 -2.246 9.633 1 97.5 54 THR B N 1
ATOM 2207 C CA . THR B 1 54 ? -15.219 -2.834 10.953 1 97.5 54 THR B CA 1
ATOM 2208 C C . THR B 1 54 ? -14.859 -4.316 10.945 1 97.5 54 THR B C 1
ATOM 2210 O O . THR B 1 54 ? -14.227 -4.816 11.883 1 97.5 54 THR B O 1
ATOM 2213 N N . LEU B 1 55 ? -15.234 -5 9.891 1 97.19 55 LEU B N 1
ATOM 2214 C CA . LEU B 1 55 ? -14.898 -6.414 9.766 1 97.19 55 LEU B CA 1
ATOM 2215 C C . LEU B 1 55 ? -13.391 -6.617 9.688 1 97.19 55 LEU B C 1
ATOM 2217 O O . LEU B 1 55 ? -12.844 -7.527 10.312 1 97.19 55 LEU B O 1
ATOM 2221 N N . ILE B 1 56 ? -12.727 -5.77 8.938 1 96.81 56 ILE B N 1
ATOM 2222 C CA . ILE B 1 56 ? -11.273 -5.836 8.812 1 96.81 56 ILE B CA 1
ATOM 2223 C C . ILE B 1 56 ? -10.625 -5.598 10.18 1 96.81 56 ILE B C 1
ATOM 2225 O O . ILE B 1 56 ? -9.742 -6.348 10.594 1 96.81 56 ILE B O 1
ATOM 2229 N N . TRP B 1 57 ? -11.078 -4.535 10.828 1 97.44 57 TRP B N 1
ATOM 2230 C CA . TRP B 1 57 ? -10.57 -4.238 12.164 1 97.44 57 TRP B CA 1
ATOM 2231 C C . TRP B 1 57 ? -10.789 -5.418 13.102 1 97.44 57 TRP B C 1
ATOM 2233 O O . TRP B 1 57 ? -9.875 -5.824 13.82 1 97.44 57 TRP B O 1
ATOM 2243 N N . PHE B 1 58 ? -12.016 -6.027 13.086 1 97.5 58 PHE B N 1
ATOM 2244 C CA . PHE B 1 58 ? -12.352 -7.156 13.953 1 97.5 58 PHE B CA 1
ATOM 2245 C C . PHE B 1 58 ? -11.461 -8.352 13.641 1 97.5 58 PHE B C 1
ATOM 2247 O O . PHE B 1 58 ? -10.945 -9.008 14.555 1 97.5 58 PHE B O 1
ATOM 2254 N N . LEU B 1 59 ? -11.242 -8.539 12.422 1 95.75 59 LEU B N 1
ATOM 2255 C CA . LEU B 1 59 ? -10.469 -9.695 11.969 1 95.75 59 LEU B CA 1
ATOM 2256 C C . LEU B 1 59 ? -9.016 -9.586 12.422 1 95.75 59 LEU B C 1
ATOM 2258 O O . LEU B 1 59 ? -8.438 -10.562 12.906 1 95.75 59 LEU B O 1
ATOM 2262 N N . PHE B 1 60 ? -8.422 -8.391 12.336 1 95.06 60 PHE B N 1
ATOM 2263 C CA . PHE B 1 60 ? -6.996 -8.258 12.594 1 95.06 60 PHE B CA 1
ATOM 2264 C C . PHE B 1 60 ? -6.738 -7.914 14.055 1 95.06 60 PHE B C 1
ATOM 2266 O O . PHE B 1 60 ? -5.723 -8.312 14.617 1 95.06 60 PHE B O 1
ATOM 2273 N N . GLU B 1 61 ? -7.633 -7.16 14.688 1 94.12 61 GLU B N 1
ATOM 2274 C CA . GLU B 1 61 ? -7.398 -6.711 16.062 1 94.12 61 GLU B CA 1
ATOM 2275 C C . GLU B 1 61 ? -7.941 -7.715 17.062 1 94.12 61 GLU B C 1
ATOM 2277 O O . GLU B 1 61 ? -7.309 -7.969 18.094 1 94.12 61 GLU B O 1
ATOM 2282 N N . VAL B 1 62 ? -9.07 -8.336 16.812 1 93.25 62 VAL B N 1
ATOM 2283 C CA . VAL B 1 62 ? -9.719 -9.195 17.797 1 93.25 62 VAL B CA 1
ATOM 2284 C C . VAL B 1 62 ? -9.352 -10.648 17.531 1 93.25 62 VAL B C 1
ATOM 2286 O O . VAL B 1 62 ? -8.867 -11.352 18.422 1 93.25 62 VAL B O 1
ATOM 2289 N N . VAL B 1 63 ? -9.484 -11.102 16.297 1 93.69 63 VAL B N 1
ATOM 2290 C CA . VAL B 1 63 ? -9.227 -12.492 15.945 1 93.69 63 VAL B CA 1
ATOM 2291 C C . VAL B 1 63 ? -7.727 -12.703 15.734 1 93.69 63 VAL B C 1
ATOM 2293 O O . VAL B 1 63 ? -7.223 -13.82 15.875 1 93.69 63 VAL B O 1
ATOM 2296 N N . GLU B 1 64 ? -7.008 -11.5 15.359 1 91.75 64 GLU B N 1
ATOM 2297 C CA . GLU B 1 64 ? -5.574 -11.508 15.086 1 91.75 64 GLU B CA 1
ATOM 2298 C C . GLU B 1 64 ? -5.234 -12.461 13.938 1 91.75 64 GLU B C 1
ATOM 2300 O O . GLU B 1 64 ? -4.301 -13.258 14.047 1 91.75 64 GLU B O 1
ATOM 2305 N N . TYR B 1 65 ? -6.039 -12.375 12.93 1 93 65 TYR B N 1
ATOM 2306 C CA . TYR B 1 65 ? -5.832 -13.203 11.75 1 93 65 TYR B CA 1
ATOM 2307 C C . TYR B 1 65 ? -4.551 -12.82 11.031 1 93 65 TYR B C 1
ATOM 2309 O O . TYR B 1 65 ? -4.184 -11.641 10.992 1 93 65 TYR B O 1
ATOM 2317 N N . ASN B 1 66 ? -3.887 -13.789 10.438 1 94.88 66 ASN B N 1
ATOM 2318 C CA . ASN B 1 66 ? -2.67 -13.547 9.672 1 94.88 66 ASN B CA 1
ATOM 2319 C C . ASN B 1 66 ? -2.973 -12.859 8.336 1 94.88 66 ASN B C 1
ATOM 2321 O O . ASN B 1 66 ? -3.77 -13.367 7.543 1 94.88 66 ASN B O 1
ATOM 2325 N N . PHE B 1 67 ? -2.359 -11.773 8.148 1 96.31 67 PHE B N 1
ATOM 2326 C CA . PHE B 1 67 ? -2.621 -10.969 6.965 1 96.31 67 PHE B CA 1
ATOM 2327 C C . PHE B 1 67 ? -2.256 -11.734 5.699 1 96.31 67 PHE B C 1
ATOM 2329 O O . PHE B 1 67 ? -2.994 -11.703 4.711 1 96.31 67 PHE B O 1
ATOM 2336 N N . VAL B 1 68 ? -1.107 -12.383 5.633 1 96.81 68 VAL B N 1
ATOM 2337 C CA . VAL B 1 68 ? -0.655 -13.141 4.469 1 96.81 68 VAL B CA 1
ATOM 2338 C C . VAL B 1 68 ? -1.638 -14.266 4.172 1 96.81 68 VAL B C 1
ATOM 2340 O O . VAL B 1 68 ? -2.035 -14.469 3.021 1 96.81 68 VAL B O 1
ATOM 2343 N N . SER B 1 69 ? -2.07 -14.93 5.199 1 97.12 69 SER B N 1
ATOM 2344 C CA . SER B 1 69 ? -3.043 -16 5.047 1 97.12 69 SER B CA 1
ATOM 2345 C C . SER B 1 69 ? -4.363 -15.477 4.488 1 97.12 69 SER B C 1
ATOM 2347 O O . SER B 1 69 ? -4.965 -16.109 3.613 1 97.12 69 SER B O 1
ATOM 2349 N N . LEU B 1 70 ? -4.742 -14.391 5.008 1 97.12 70 LEU B N 1
ATOM 2350 C CA . LEU B 1 70 ? -5.973 -13.781 4.516 1 97.12 70 LEU B CA 1
ATOM 2351 C C . LEU B 1 70 ? -5.875 -13.492 3.023 1 97.12 70 LEU B C 1
ATOM 2353 O O . LEU B 1 70 ? -6.801 -13.789 2.266 1 97.12 70 LEU B O 1
ATOM 2357 N N . LEU B 1 71 ? -4.77 -12.898 2.637 1 97.19 71 LEU B N 1
ATOM 2358 C CA . LEU B 1 71 ? -4.562 -12.594 1.226 1 97.19 71 LEU B CA 1
ATOM 2359 C C . LEU B 1 71 ? -4.602 -13.859 0.379 1 97.19 71 LEU B C 1
ATOM 2361 O O . LEU B 1 71 ? -5.203 -13.875 -0.697 1 97.19 71 LEU B O 1
ATOM 2365 N N . CYS B 1 72 ? -3.986 -14.867 0.831 1 97.75 72 CYS B N 1
ATOM 2366 C CA . CYS B 1 72 ? -4 -16.141 0.12 1 97.75 72 CYS B CA 1
ATOM 2367 C C . CYS B 1 72 ? -5.422 -16.672 -0.029 1 97.75 72 CYS B C 1
ATOM 2369 O O . CYS B 1 72 ? -5.824 -17.094 -1.116 1 97.75 72 CYS B O 1
ATOM 2371 N N . HIS B 1 73 ? -6.188 -16.625 1.073 1 97.5 73 HIS B N 1
ATOM 2372 C CA . HIS B 1 73 ? -7.566 -17.094 1.019 1 97.5 73 HIS B CA 1
ATOM 2373 C C . HIS B 1 73 ? -8.391 -16.266 0.041 1 97.5 73 HIS B C 1
ATOM 2375 O O . HIS B 1 73 ? -9.203 -16.797 -0.709 1 97.5 73 HIS B O 1
ATOM 2381 N N . ILE B 1 74 ? -8.203 -14.992 0.036 1 97.38 74 ILE B N 1
ATOM 2382 C CA . ILE B 1 74 ? -8.914 -14.117 -0.895 1 97.38 74 ILE B CA 1
ATOM 2383 C C . ILE B 1 74 ? -8.555 -14.5 -2.33 1 97.38 74 ILE B C 1
ATOM 2385 O O . ILE B 1 74 ? -9.438 -14.633 -3.18 1 97.38 74 ILE B O 1
ATOM 2389 N N . PHE B 1 75 ? -7.285 -14.719 -2.654 1 97.88 75 PHE B N 1
ATOM 2390 C CA . PHE B 1 75 ? -6.848 -15.102 -3.992 1 97.88 75 PHE B CA 1
ATOM 2391 C C . PHE B 1 75 ? -7.441 -16.438 -4.398 1 97.88 75 PHE B C 1
ATOM 2393 O O . PHE B 1 75 ? -7.875 -16.609 -5.539 1 97.88 75 PHE B O 1
ATOM 2400 N N . ILE B 1 76 ? -7.453 -17.344 -3.49 1 98.19 76 ILE B N 1
ATOM 2401 C CA . ILE B 1 76 ? -7.996 -18.672 -3.781 1 98.19 76 ILE B CA 1
ATOM 2402 C C . ILE B 1 76 ? -9.484 -18.547 -4.109 1 98.19 76 ILE B C 1
ATOM 2404 O O . ILE B 1 76 ? -9.945 -19.094 -5.113 1 98.19 76 ILE B O 1
ATOM 2408 N N . ILE B 1 77 ? -10.172 -17.844 -3.248 1 97.88 77 ILE B N 1
ATOM 2409 C CA . ILE B 1 77 ? -11.609 -17.688 -3.459 1 97.88 77 ILE B CA 1
ATOM 2410 C C . ILE B 1 77 ? -11.859 -17 -4.805 1 97.88 77 ILE B C 1
ATOM 2412 O O . ILE B 1 77 ? -12.75 -17.422 -5.555 1 97.88 77 ILE B O 1
ATOM 2416 N N . LEU B 1 78 ? -11.086 -15.984 -5.098 1 96.44 78 LEU B N 1
ATOM 2417 C CA . LEU B 1 78 ? -11.227 -15.289 -6.375 1 96.44 78 LEU B CA 1
ATOM 2418 C C . LEU B 1 78 ? -10.945 -16.234 -7.539 1 96.44 78 LEU B C 1
ATOM 2420 O O . LEU B 1 78 ? -11.68 -16.234 -8.531 1 96.44 78 LEU B O 1
ATOM 2424 N N . MET B 1 79 ? -9.945 -17 -7.43 1 97.44 79 MET B N 1
ATOM 2425 C CA . MET B 1 79 ? -9.586 -17.922 -8.5 1 97.44 79 MET B CA 1
ATOM 2426 C C . MET B 1 79 ? -10.68 -18.953 -8.711 1 97.44 79 MET B C 1
ATOM 2428 O O . MET B 1 79 ? -11.062 -19.234 -9.852 1 97.44 79 MET B O 1
ATOM 2432 N N . ILE B 1 80 ? -11.203 -19.531 -7.648 1 96.75 80 ILE B N 1
ATOM 2433 C CA . ILE B 1 80 ? -12.242 -20.547 -7.734 1 96.75 80 ILE B CA 1
ATOM 2434 C C . ILE B 1 80 ? -13.516 -19.938 -8.32 1 96.75 80 ILE B C 1
ATOM 2436 O O . ILE B 1 80 ? -14.156 -20.547 -9.188 1 96.75 80 ILE B O 1
ATOM 2440 N N . THR B 1 81 ? -13.867 -18.781 -7.895 1 95.31 81 THR B N 1
ATOM 2441 C CA . THR B 1 81 ? -15.055 -18.109 -8.406 1 95.31 81 THR B CA 1
ATOM 2442 C C . THR B 1 81 ? -14.93 -17.844 -9.898 1 95.31 81 THR B C 1
ATOM 2444 O O . THR B 1 81 ? -15.875 -18.094 -10.656 1 95.31 81 THR B O 1
ATOM 2447 N N . LEU B 1 82 ? -13.789 -17.359 -10.336 1 94.38 82 LEU B N 1
ATOM 2448 C CA . LEU B 1 82 ? -13.562 -17.094 -11.758 1 94.38 82 LEU B CA 1
ATOM 2449 C C . LEU B 1 82 ? -13.594 -18.391 -12.562 1 94.38 82 LEU B C 1
ATOM 2451 O O . LEU B 1 82 ? -14.133 -18.422 -13.672 1 94.38 82 LEU B O 1
ATOM 2455 N N . PHE B 1 83 ? -13.031 -19.438 -12.023 1 94.31 83 PHE B N 1
ATOM 2456 C CA . PHE B 1 83 ? -13.016 -20.734 -12.672 1 94.31 83 PHE B CA 1
ATOM 2457 C C . PHE B 1 83 ? -14.438 -21.25 -12.883 1 94.31 83 PHE B C 1
ATOM 2459 O O . PHE B 1 83 ? -14.797 -21.656 -13.984 1 94.31 83 PHE B O 1
ATOM 2466 N N . VAL B 1 84 ? -15.188 -21.156 -11.844 1 94.06 84 VAL B N 1
ATOM 2467 C CA . VAL B 1 84 ? -16.562 -21.625 -11.898 1 94.06 84 VAL B CA 1
ATOM 2468 C C . VAL B 1 84 ? -17.375 -20.781 -12.883 1 94.06 84 VAL B C 1
ATOM 2470 O O . VAL B 1 84 ? -18.141 -21.312 -13.68 1 94.06 84 VAL B O 1
ATOM 2473 N N . TRP B 1 85 ? -17.188 -19.484 -12.773 1 92.38 85 TRP B N 1
ATOM 2474 C CA . TRP B 1 85 ? -17.875 -18.578 -13.688 1 92.38 85 TRP B CA 1
ATOM 2475 C C . TRP B 1 85 ? -17.5 -18.891 -15.133 1 92.38 85 TRP B C 1
ATOM 2477 O O . TRP B 1 85 ? -18.375 -19.016 -15.992 1 92.38 85 TRP B O 1
ATOM 2487 N N . TYR B 1 86 ? -16.281 -19.016 -15.391 1 89.88 86 TYR B N 1
ATOM 2488 C CA . TYR B 1 86 ? -15.789 -19.25 -16.734 1 89.88 86 TYR B CA 1
ATOM 2489 C C . TYR B 1 86 ? -16.281 -20.594 -17.281 1 89.88 86 TYR B C 1
ATOM 2491 O O . TYR B 1 86 ? -16.766 -20.672 -18.406 1 89.88 86 TYR B O 1
ATOM 2499 N N . THR B 1 87 ? -16.141 -21.641 -16.516 1 88.38 87 THR B N 1
ATOM 2500 C CA . THR B 1 87 ? -16.547 -22.984 -16.922 1 88.38 87 THR B CA 1
ATOM 2501 C C . THR B 1 87 ? -18.062 -23.078 -17.016 1 88.38 87 THR B C 1
ATOM 2503 O O . THR B 1 87 ? -18.594 -23.688 -17.953 1 88.38 87 THR B O 1
ATOM 2506 N N . GLY B 1 88 ? -18.688 -22.469 -16.016 1 88.44 88 GLY B N 1
ATOM 2507 C CA . GLY B 1 88 ? -20.156 -22.516 -16.016 1 88.44 88 GLY B CA 1
ATOM 2508 C C . GLY B 1 88 ? -20.766 -21.75 -17.172 1 88.44 88 GLY B C 1
ATOM 2509 O O . GLY B 1 88 ? -21.797 -22.172 -17.703 1 88.44 88 GLY B O 1
ATOM 2510 N N . ALA B 1 89 ? -20.219 -20.719 -17.469 1 85.06 89 ALA B N 1
ATOM 2511 C CA . ALA B 1 89 ? -20.719 -19.938 -18.609 1 85.06 89 ALA B CA 1
ATOM 2512 C C . ALA B 1 89 ? -20.766 -20.781 -19.875 1 85.06 89 ALA B C 1
ATOM 2514 O O . ALA B 1 89 ? -21.672 -20.641 -20.688 1 85.06 89 ALA B O 1
ATOM 2515 N N . GLY B 1 90 ? -19.859 -21.562 -20.062 1 80.19 90 GLY B N 1
ATOM 2516 C CA . GLY B 1 90 ? -19.828 -22.469 -21.203 1 80.19 90 GLY B CA 1
ATOM 2517 C C . GLY B 1 90 ? -21 -23.438 -21.219 1 80.19 90 GLY B C 1
ATOM 2518 O O . GLY B 1 90 ? -21.594 -23.688 -22.266 1 80.19 90 GLY B O 1
ATOM 2519 N N . PHE B 1 91 ? -21.328 -23.812 -20.047 1 84.94 91 PHE B N 1
ATOM 2520 C CA . PHE B 1 91 ? -22.375 -24.812 -19.922 1 84.94 91 PHE B CA 1
ATOM 2521 C C . PHE B 1 91 ? -23.75 -24.141 -19.922 1 84.94 91 PHE B C 1
ATOM 2523 O O . PHE B 1 91 ? -24.703 -24.672 -20.484 1 84.94 91 PHE B O 1
ATOM 2530 N N . ALA B 1 92 ? -23.875 -23 -19.266 1 87.25 92 ALA B N 1
ATOM 2531 C CA . ALA B 1 92 ? -25.156 -22.344 -19.047 1 87.25 92 ALA B CA 1
ATOM 2532 C C . ALA B 1 92 ? -25.438 -21.297 -20.125 1 87.25 92 ALA B C 1
ATOM 2534 O O . ALA B 1 92 ? -26.469 -20.625 -20.094 1 87.25 92 ALA B O 1
ATOM 2535 N N . ASN B 1 93 ? -24.625 -21.156 -21.125 1 85.5 93 ASN B N 1
ATOM 2536 C CA . ASN B 1 93 ? -24.719 -20.125 -22.172 1 85.5 93 ASN B CA 1
ATOM 2537 C C . ASN B 1 93 ? -24.75 -18.719 -21.578 1 85.5 93 ASN B C 1
ATOM 2539 O O . ASN B 1 93 ? -25.547 -17.891 -21.984 1 85.5 93 ASN B O 1
ATOM 2543 N N . TRP B 1 94 ? -24.031 -18.609 -20.453 1 84.19 94 TRP B N 1
ATOM 2544 C CA . TRP B 1 94 ? -23.797 -17.281 -19.875 1 84.19 94 TRP B CA 1
ATOM 2545 C C . TRP B 1 94 ? -22.625 -16.594 -20.562 1 84.19 94 TRP B C 1
ATOM 2547 O O . TRP B 1 94 ? -21.828 -17.25 -21.234 1 84.19 94 TRP B O 1
ATOM 2557 N N . ASP B 1 95 ? -22.562 -15.305 -20.438 1 87.06 95 ASP B N 1
ATOM 2558 C CA . ASP B 1 95 ? -21.391 -14.578 -20.938 1 87.06 95 ASP B CA 1
ATOM 2559 C C . ASP B 1 95 ? -20.172 -14.859 -20.078 1 87.06 95 ASP B C 1
ATOM 2561 O O . ASP B 1 95 ? -20.234 -14.82 -18.859 1 87.06 95 ASP B O 1
ATOM 2565 N N . ARG B 1 96 ? -19.141 -15.312 -20.766 1 84.88 96 ARG B N 1
ATOM 2566 C CA . ARG B 1 96 ? -17.875 -15.508 -20.062 1 84.88 96 ARG B CA 1
ATOM 2567 C C . ARG B 1 96 ? -17.328 -14.188 -19.531 1 84.88 96 ARG B C 1
ATOM 2569 O O . ARG B 1 96 ? -17.625 -13.125 -20.078 1 84.88 96 ARG B O 1
ATOM 2576 N N . PRO B 1 97 ? -16.578 -14.211 -18.375 1 84.12 97 PRO B N 1
ATOM 2577 C CA . PRO B 1 97 ? -15.992 -12.977 -17.859 1 84.12 97 PRO B CA 1
ATOM 2578 C C . PRO B 1 97 ? -14.977 -12.367 -18.828 1 84.12 97 PRO B C 1
ATOM 2580 O O . PRO B 1 97 ? -14.172 -13.086 -19.422 1 84.12 97 PRO B O 1
ATOM 2583 N N . ASN B 1 98 ? -15.148 -11.102 -18.953 1 84.25 98 ASN B N 1
ATOM 2584 C CA . ASN B 1 98 ? -14.258 -10.391 -19.875 1 84.25 98 ASN B CA 1
ATOM 2585 C C . ASN B 1 98 ? -12.922 -10.055 -19.203 1 84.25 98 ASN B C 1
ATOM 2587 O O . ASN B 1 98 ? -12.898 -9.492 -18.109 1 84.25 98 ASN B O 1
ATOM 2591 N N . VAL B 1 99 ? -11.906 -10.445 -19.812 1 82.81 99 VAL B N 1
ATOM 2592 C CA . VAL B 1 99 ? -10.547 -10.234 -19.328 1 82.81 99 VAL B CA 1
ATOM 2593 C C . VAL B 1 99 ? -10.328 -8.75 -19.031 1 82.81 99 VAL B C 1
ATOM 2595 O O . VAL B 1 99 ? -9.578 -8.398 -18.125 1 82.81 99 VAL B O 1
ATOM 2598 N N . ARG B 1 100 ? -10.922 -7.91 -19.766 1 81.25 100 ARG B N 1
ATOM 2599 C CA . ARG B 1 100 ? -10.742 -6.465 -19.656 1 81.25 100 ARG B CA 1
ATOM 2600 C C . ARG B 1 100 ? -11.281 -5.949 -18.328 1 81.25 100 ARG B C 1
ATOM 2602 O O . ARG B 1 100 ? -10.82 -4.93 -17.812 1 81.25 100 ARG B O 1
ATOM 2609 N N . ASP B 1 101 ? -12.219 -6.668 -17.781 1 83.56 101 ASP B N 1
ATOM 2610 C CA . ASP B 1 101 ? -12.836 -6.238 -16.531 1 83.56 101 ASP B CA 1
ATOM 2611 C C . ASP B 1 101 ? -11.891 -6.43 -15.344 1 83.56 101 ASP B C 1
ATOM 2613 O O . ASP B 1 101 ? -12.117 -5.875 -14.266 1 83.56 101 ASP B O 1
ATOM 2617 N N . PHE B 1 102 ? -10.82 -7.066 -15.633 1 84.5 102 PHE B N 1
ATOM 2618 C CA . PHE B 1 102 ? -9.914 -7.406 -14.539 1 84.5 102 PHE B CA 1
ATOM 2619 C C . PHE B 1 102 ? -8.688 -6.512 -14.555 1 84.5 102 PHE B C 1
ATOM 2621 O O . PHE B 1 102 ? -7.875 -6.547 -13.625 1 84.5 102 PHE B O 1
ATOM 2628 N N . THR B 1 103 ? -8.602 -5.641 -15.492 1 88 103 THR B N 1
ATOM 2629 C CA . THR B 1 103 ? -7.5 -4.691 -15.547 1 88 103 THR B CA 1
ATOM 2630 C C . THR B 1 103 ? -7.93 -3.328 -15.016 1 88 103 THR B C 1
ATOM 2632 O O . THR B 1 103 ? -9.125 -3.012 -15 1 88 103 THR B O 1
ATOM 2635 N N . ILE B 1 104 ? -7.012 -2.602 -14.5 1 89.25 104 ILE B N 1
ATOM 2636 C CA . ILE B 1 104 ? -7.273 -1.25 -14.023 1 89.25 104 ILE B CA 1
ATOM 2637 C C . ILE B 1 104 ? -7.082 -0.252 -15.164 1 89.25 104 ILE B C 1
ATOM 2639 O O . ILE B 1 104 ? -6.02 -0.206 -15.789 1 89.25 104 ILE B O 1
ATOM 2643 N N . PRO B 1 105 ? -8.086 0.459 -15.438 1 88.44 105 PRO B N 1
ATOM 2644 C CA . PRO B 1 105 ? -7.961 1.442 -16.516 1 88.44 105 PRO B CA 1
ATOM 2645 C C . PRO B 1 105 ? -6.895 2.498 -16.234 1 88.44 105 PRO B C 1
ATOM 2647 O O . PRO B 1 105 ? -6.684 2.867 -15.07 1 88.44 105 PRO B O 1
ATOM 2650 N N . GLU B 1 106 ? -6.301 2.926 -17.219 1 84.75 106 GLU B N 1
ATOM 2651 C CA . GLU B 1 106 ? -5.223 3.908 -17.125 1 84.75 106 GLU B CA 1
ATOM 2652 C C . GLU B 1 106 ? -5.723 5.215 -16.5 1 84.75 106 GLU B C 1
ATOM 2654 O O . GLU B 1 106 ? -4.98 5.895 -15.797 1 84.75 106 GLU B O 1
ATOM 2659 N N . SER B 1 107 ? -6.914 5.621 -16.766 1 85.06 107 SER B N 1
ATOM 2660 C CA . SER B 1 107 ? -7.473 6.867 -16.266 1 85.06 107 SER B CA 1
ATOM 2661 C C . SER B 1 107 ? -7.539 6.867 -14.742 1 85.06 107 SER B C 1
ATOM 2663 O O . SER B 1 107 ? -7.27 7.891 -14.102 1 85.06 107 SER B O 1
ATOM 2665 N N . SER B 1 108 ? -7.949 5.75 -14.203 1 85.5 108 SER B N 1
ATOM 2666 C CA . SER B 1 108 ? -8.031 5.633 -12.75 1 85.5 108 SER B CA 1
ATOM 2667 C C . SER B 1 108 ? -6.656 5.762 -12.102 1 85.5 108 SER B C 1
ATOM 2669 O O . SER B 1 108 ? -6.516 6.395 -11.055 1 85.5 108 SER B O 1
ATOM 2671 N N . VAL B 1 109 ? -5.719 5.266 -12.672 1 87.19 109 VAL B N 1
ATOM 2672 C CA . VAL B 1 109 ? -4.348 5.293 -12.172 1 87.19 109 VAL B CA 1
ATOM 2673 C C . VAL B 1 109 ? -3.801 6.719 -12.234 1 87.19 109 VAL B C 1
ATOM 2675 O O . VAL B 1 109 ? -3.182 7.191 -11.281 1 87.19 109 VAL B O 1
ATOM 2678 N N . ARG B 1 110 ? -4.012 7.32 -13.32 1 85.56 110 ARG B N 1
ATOM 2679 C CA . ARG B 1 110 ? -3.561 8.695 -13.5 1 85.56 110 ARG B CA 1
ATOM 2680 C C . ARG B 1 110 ? -4.188 9.617 -12.461 1 85.56 110 ARG B C 1
ATOM 2682 O O . ARG B 1 110 ? -3.512 10.484 -11.906 1 85.56 110 ARG B O 1
ATOM 2689 N N . TRP B 1 111 ? -5.395 9.391 -12.344 1 85.81 111 TRP B N 1
ATOM 2690 C CA . TRP B 1 111 ? -6.109 10.195 -11.359 1 85.81 111 TRP B CA 1
ATOM 2691 C C . TRP B 1 111 ? -5.492 10.031 -9.969 1 85.81 111 TRP B C 1
ATOM 2693 O O . TRP B 1 111 ? -5.211 11.016 -9.289 1 85.81 111 TRP B O 1
ATOM 2703 N N . LEU B 1 112 ? -5.312 8.859 -9.625 1 87.12 112 LEU B N 1
ATOM 2704 C CA . LEU B 1 112 ? -4.734 8.555 -8.32 1 87.12 112 LEU B CA 1
ATOM 2705 C C . LEU B 1 112 ? -3.35 9.172 -8.18 1 87.12 112 LEU B C 1
ATOM 2707 O O . LEU B 1 112 ? -3.025 9.75 -7.141 1 87.12 112 LEU B O 1
ATOM 2711 N N . PHE B 1 113 ? -2.629 9.141 -9.141 1 88.88 113 PHE B N 1
ATOM 2712 C CA . PHE B 1 113 ? -1.259 9.641 -9.102 1 88.88 113 PHE B CA 1
ATOM 2713 C C . PHE B 1 113 ? -1.238 11.164 -9.086 1 88.88 113 PHE B C 1
ATOM 2715 O O . PHE B 1 113 ? -0.373 11.766 -8.453 1 88.88 113 PHE B O 1
ATOM 2722 N N . THR B 1 114 ? -2.127 11.711 -9.828 1 88.44 114 THR B N 1
ATOM 2723 C CA . THR B 1 114 ? -2.223 13.164 -9.805 1 88.44 114 THR B CA 1
ATOM 2724 C C . THR B 1 114 ? -2.566 13.664 -8.406 1 88.44 114 THR B C 1
ATOM 2726 O O . THR B 1 114 ? -1.979 14.633 -7.922 1 88.44 114 THR B O 1
ATOM 2729 N N . LYS B 1 115 ? -3.475 12.938 -7.812 1 87.81 115 LYS B N 1
ATOM 2730 C CA . LYS B 1 115 ? -3.848 13.305 -6.449 1 87.81 115 LYS B CA 1
ATOM 2731 C C . LYS B 1 115 ? -2.686 13.086 -5.484 1 87.81 115 LYS B C 1
ATOM 2733 O O . LYS B 1 115 ? -2.461 13.898 -4.582 1 87.81 115 LYS B O 1
ATOM 2738 N N . PHE B 1 116 ? -1.991 12.109 -5.68 1 92.69 116 PHE B N 1
ATOM 2739 C CA . PHE B 1 116 ? -0.836 11.812 -4.844 1 92.69 116 PHE B CA 1
ATOM 2740 C C . PHE B 1 116 ? 0.251 12.867 -5.023 1 92.69 116 PHE B C 1
ATOM 2742 O O . PHE B 1 116 ? 0.842 13.328 -4.047 1 92.69 116 PHE B O 1
ATOM 2749 N N . ASN B 1 117 ? 0.515 13.188 -6.211 1 92.75 117 ASN B N 1
ATOM 2750 C CA . ASN B 1 117 ? 1.508 14.219 -6.488 1 92.75 117 ASN B CA 1
ATOM 2751 C C . ASN B 1 117 ? 1.097 15.562 -5.891 1 92.75 117 ASN B C 1
ATOM 2753 O O . ASN B 1 117 ? 1.946 16.328 -5.43 1 92.75 117 ASN B O 1
ATOM 2757 N N . LYS B 1 118 ? -0.116 15.805 -5.965 1 91.62 118 LYS B N 1
ATOM 2758 C CA . LYS B 1 118 ? -0.602 17.031 -5.332 1 91.62 118 LYS B CA 1
ATOM 2759 C C . LYS B 1 118 ? -0.33 17.016 -3.83 1 91.62 118 LYS B C 1
ATOM 2761 O O . LYS B 1 118 ? 0.05 18.031 -3.254 1 91.62 118 LYS B O 1
ATOM 2766 N N . PHE B 1 119 ? -0.559 15.898 -3.252 1 92.38 119 PHE B N 1
ATOM 2767 C CA . PHE B 1 119 ? -0.251 15.719 -1.837 1 92.38 119 PHE B CA 1
ATOM 2768 C C . PHE B 1 119 ? 1.227 15.977 -1.568 1 92.38 119 PHE B C 1
ATOM 2770 O O . PHE B 1 119 ? 1.578 16.688 -0.623 1 92.38 119 PHE B O 1
ATOM 2777 N N . LEU B 1 120 ? 2.043 15.469 -2.412 1 93.5 120 LEU B N 1
ATOM 2778 C CA . LEU B 1 120 ? 3.484 15.641 -2.26 1 93.5 120 LEU B CA 1
ATOM 2779 C C . LEU B 1 120 ? 3.877 17.109 -2.41 1 93.5 120 LEU B C 1
ATOM 2781 O O . LEU B 1 120 ? 4.742 17.594 -1.686 1 93.5 120 LEU B O 1
ATOM 2785 N N . LEU B 1 121 ? 3.285 17.703 -3.309 1 93.81 121 LEU B N 1
ATOM 2786 C CA . LEU B 1 121 ? 3.572 19.125 -3.547 1 93.81 121 LEU B CA 1
ATOM 2787 C C . LEU B 1 121 ? 3.133 19.969 -2.359 1 93.81 121 LEU B C 1
ATOM 2789 O O . LEU B 1 121 ? 3.854 20.875 -1.943 1 93.81 121 LEU B O 1
ATOM 2793 N N . ARG B 1 122 ? 1.932 19.672 -1.808 1 93.25 122 ARG B N 1
ATOM 2794 C CA . ARG B 1 122 ? 1.46 20.391 -0.621 1 93.25 122 ARG B CA 1
ATOM 2795 C C . ARG B 1 122 ? 2.381 20.141 0.568 1 93.25 122 ARG B C 1
ATOM 2797 O O . ARG B 1 122 ? 2.682 21.047 1.332 1 93.25 122 ARG B O 1
ATOM 2804 N N . PHE B 1 123 ? 2.775 18.938 0.671 1 95.12 123 PHE B N 1
ATOM 2805 C CA . PHE B 1 123 ? 3.715 18.562 1.722 1 95.12 123 PHE B CA 1
ATOM 2806 C C . PHE B 1 123 ? 5.008 19.359 1.602 1 95.12 123 PHE B C 1
ATOM 2808 O O . PHE B 1 123 ? 5.52 19.875 2.598 1 95.12 123 PHE B O 1
ATOM 2815 N N . TYR B 1 124 ? 5.504 19.391 0.401 1 94.19 124 TYR B N 1
ATOM 2816 C CA . TYR B 1 124 ? 6.703 20.172 0.122 1 94.19 124 TYR B CA 1
ATOM 2817 C C . TYR B 1 124 ? 6.488 21.641 0.472 1 94.19 124 TYR B C 1
ATOM 2819 O O . TYR B 1 124 ? 7.312 22.25 1.162 1 94.19 124 TYR B O 1
ATOM 2827 N N . ASP B 1 125 ? 5.457 22.172 0.043 1 94 125 ASP B N 1
ATOM 2828 C CA . ASP B 1 125 ? 5.141 23.578 0.257 1 94 125 ASP B CA 1
ATOM 2829 C C . ASP B 1 125 ? 5.105 23.922 1.746 1 94 125 ASP B C 1
ATOM 2831 O O . ASP B 1 125 ? 5.668 24.938 2.172 1 94 125 ASP B O 1
ATOM 2835 N N . ILE B 1 126 ? 4.465 23.078 2.482 1 95.62 126 ILE B N 1
ATOM 2836 C CA . ILE B 1 126 ? 4.367 23.297 3.922 1 95.62 126 ILE B CA 1
ATOM 2837 C C . ILE B 1 126 ? 5.746 23.156 4.559 1 95.62 126 ILE B C 1
ATOM 2839 O O . ILE B 1 126 ? 6.094 23.922 5.465 1 95.62 126 ILE B O 1
ATOM 2843 N N . SER B 1 127 ? 6.551 22.312 4.043 1 95.19 127 SER B N 1
ATOM 2844 C CA . SER B 1 127 ? 7.84 21.984 4.641 1 95.19 127 SER B CA 1
ATOM 2845 C C . SER B 1 127 ? 8.852 23.109 4.414 1 95.19 127 SER B C 1
ATOM 2847 O O . SER B 1 127 ? 9.852 23.203 5.125 1 95.19 127 SER B O 1
ATOM 2849 N N . THR B 1 128 ? 8.656 23.906 3.391 1 91.19 128 THR B N 1
ATOM 2850 C CA . THR B 1 128 ? 9.562 25.016 3.121 1 91.19 128 THR B CA 1
ATOM 2851 C C . THR B 1 128 ? 9.477 26.062 4.227 1 91.19 128 THR B C 1
ATOM 2853 O O . THR B 1 128 ? 10.359 26.906 4.348 1 91.19 128 THR B O 1
ATOM 2856 N N . GLY B 1 129 ? 8.352 26.109 4.973 1 88 129 GLY B N 1
ATOM 2857 C CA . GLY B 1 129 ? 8.219 27 6.113 1 88 129 GLY B CA 1
ATOM 2858 C C . GLY B 1 129 ? 7.914 28.438 5.711 1 88 129 GLY B C 1
ATOM 2859 O O . GLY B 1 129 ? 8.227 29.375 6.453 1 88 129 GLY B O 1
ATOM 2860 N N . GLN B 1 130 ? 7.52 28.594 4.5 1 88.06 130 GLN B N 1
ATOM 2861 C CA . GLN B 1 130 ? 7.098 29.938 4.121 1 88.06 130 GLN B CA 1
ATOM 2862 C C . GLN B 1 130 ? 5.949 30.422 5.004 1 88.06 130 GLN B C 1
ATOM 2864 O O . GLN B 1 130 ? 5.895 31.594 5.367 1 88.06 130 GLN B O 1
ATOM 2869 N N . ASP B 1 131 ? 5.066 29.531 5.273 1 89.94 131 ASP B N 1
ATOM 2870 C CA . ASP B 1 131 ? 4.062 29.734 6.316 1 89.94 131 ASP B CA 1
ATOM 2871 C C . ASP B 1 131 ? 4.434 28.953 7.582 1 89.94 131 ASP B C 1
ATOM 2873 O O . ASP B 1 131 ? 4.121 27.781 7.711 1 89.94 131 ASP B O 1
ATOM 2877 N N . PHE B 1 132 ? 5.027 29.609 8.492 1 88.31 132 PHE B N 1
ATOM 2878 C CA . PHE B 1 132 ? 5.547 28.984 9.703 1 88.31 132 PHE B CA 1
ATOM 2879 C C . PHE B 1 132 ? 4.418 28.406 10.547 1 88.31 132 PHE B C 1
ATOM 2881 O O . PHE B 1 132 ? 4.566 27.359 11.164 1 88.31 132 PHE B O 1
ATOM 2888 N N . THR B 1 133 ? 3.338 29.125 10.562 1 86.12 133 THR B N 1
ATOM 2889 C CA . THR B 1 133 ? 2.203 28.656 11.352 1 86.12 133 THR B CA 1
ATOM 2890 C C . THR B 1 133 ? 1.731 27.281 10.875 1 86.12 133 THR B C 1
ATOM 2892 O O . THR B 1 133 ? 1.562 26.359 11.672 1 86.12 133 THR B O 1
ATOM 2895 N N . LYS B 1 134 ? 1.584 27.188 9.625 1 92.19 134 LYS B N 1
ATOM 2896 C CA . LYS B 1 134 ? 1.158 25.906 9.047 1 92.19 134 LYS B CA 1
ATOM 2897 C C . LYS B 1 134 ? 2.219 24.828 9.25 1 92.19 134 LYS B C 1
ATOM 2899 O O . LYS B 1 134 ? 1.895 23.688 9.562 1 92.19 134 LYS B O 1
ATOM 2904 N N . PHE B 1 135 ? 3.408 25.25 9.055 1 95 135 PHE B N 1
ATOM 2905 C CA . PHE B 1 135 ? 4.535 24.344 9.211 1 95 135 PHE B CA 1
ATOM 2906 C C . PHE B 1 135 ? 4.566 23.766 10.617 1 95 135 PHE B C 1
ATOM 2908 O O . PHE B 1 135 ? 4.559 22.531 10.789 1 95 135 PHE B O 1
ATOM 2915 N N . PHE B 1 136 ? 4.484 24.547 11.672 1 93.88 136 PHE B N 1
ATOM 2916 C CA . PHE B 1 136 ? 4.574 24.094 13.055 1 93.88 136 PHE B CA 1
ATOM 2917 C C . PHE B 1 136 ? 3.314 23.344 13.461 1 93.88 136 PHE B C 1
ATOM 2919 O O . PHE B 1 136 ? 3.379 22.391 14.242 1 93.88 136 PHE B O 1
ATOM 2926 N N . LEU B 1 137 ? 2.211 23.812 12.867 1 93.69 137 LEU B N 1
ATOM 2927 C CA . LEU B 1 137 ? 0.96 23.125 13.18 1 93.69 137 LEU B CA 1
ATOM 2928 C C . LEU B 1 137 ? 0.992 21.688 12.688 1 93.69 137 LEU B C 1
ATOM 2930 O O . LEU B 1 137 ? 0.593 20.766 13.414 1 93.69 137 LEU B O 1
ATOM 2934 N N . VAL B 1 138 ? 1.433 21.484 11.531 1 96.38 138 VAL B N 1
ATOM 2935 C CA . VAL B 1 138 ? 1.478 20.141 10.961 1 96.38 138 VAL B CA 1
ATOM 2936 C C . VAL B 1 138 ? 2.469 19.281 11.742 1 96.38 138 VAL B C 1
ATOM 2938 O O . VAL B 1 138 ? 2.18 18.125 12.062 1 96.38 138 VAL B O 1
ATOM 2941 N N . ILE B 1 139 ? 3.588 19.781 12.062 1 97.25 139 ILE B N 1
ATOM 2942 C CA . ILE B 1 139 ? 4.578 19.047 12.836 1 97.25 139 ILE B CA 1
ATOM 2943 C C . ILE B 1 139 ? 3.996 18.672 14.195 1 97.25 139 ILE B C 1
ATOM 2945 O O . ILE B 1 139 ? 4.152 17.547 14.656 1 97.25 139 ILE B O 1
ATOM 2949 N N . ALA B 1 140 ? 3.316 19.641 14.836 1 96 140 ALA B N 1
ATOM 2950 C CA . ALA B 1 140 ? 2.711 19.391 16.141 1 96 140 ALA B CA 1
ATOM 2951 C C . ALA B 1 140 ? 1.65 18.297 16.062 1 96 140 ALA B C 1
ATOM 2953 O O . ALA B 1 140 ? 1.592 17.406 16.906 1 96 140 ALA B O 1
ATOM 2954 N N . LEU B 1 141 ? 0.854 18.391 15.023 1 96.31 141 LEU B N 1
ATOM 2955 C CA . LEU B 1 141 ? -0.196 17.391 14.844 1 96.31 141 LEU B CA 1
ATOM 2956 C C . LEU B 1 141 ? 0.402 16 14.633 1 96.31 141 LEU B C 1
ATOM 2958 O O . LEU B 1 141 ? -0.082 15.023 15.195 1 96.31 141 LEU B O 1
ATOM 2962 N N . LEU B 1 142 ? 1.402 15.922 13.828 1 98.06 142 LEU B N 1
ATOM 2963 C CA . LEU B 1 142 ? 2.08 14.648 13.594 1 98.06 142 LEU B CA 1
ATOM 2964 C C . LEU B 1 142 ? 2.713 14.125 14.883 1 98.06 142 LEU B C 1
ATOM 2966 O O . LEU B 1 142 ? 2.68 12.922 15.148 1 98.06 142 LEU B O 1
ATOM 2970 N N . TRP B 1 143 ? 3.32 15.07 15.609 1 97.5 143 TRP B N 1
ATOM 2971 C CA . TRP B 1 143 ? 3.947 14.688 16.875 1 97.5 143 TRP B CA 1
ATOM 2972 C C . TRP B 1 143 ? 2.91 14.156 17.859 1 97.5 143 TRP B C 1
ATOM 2974 O O . TRP B 1 143 ? 3.121 13.117 18.484 1 97.5 143 TRP B O 1
ATOM 2984 N N . VAL B 1 144 ? 1.807 14.766 18 1 97.25 144 VAL B N 1
ATOM 2985 C CA . VAL B 1 144 ? 0.74 14.328 18.891 1 97.25 144 VAL B CA 1
ATOM 2986 C C . VAL B 1 144 ? 0.247 12.945 18.469 1 97.25 144 VAL B C 1
ATOM 2988 O O . VAL B 1 144 ? 0.088 12.055 19.297 1 97.25 144 VAL B O 1
ATOM 2991 N N . LEU B 1 145 ? 0.045 12.828 17.188 1 96.94 145 LEU B N 1
ATOM 2992 C CA . LEU B 1 145 ? -0.412 11.539 16.672 1 96.94 145 LEU B CA 1
ATOM 2993 C C . LEU B 1 145 ? 0.597 10.438 16.984 1 96.94 145 LEU B C 1
ATOM 2995 O O . LEU B 1 145 ? 0.214 9.32 17.328 1 96.94 145 LEU B O 1
ATOM 2999 N N . SER B 1 146 ? 1.849 10.742 16.828 1 97.31 146 SER B N 1
ATOM 3000 C CA . SER B 1 146 ? 2.885 9.758 17.125 1 97.31 146 SER B CA 1
ATOM 3001 C C . SER B 1 146 ? 2.871 9.359 18.594 1 97.31 146 SER B C 1
ATOM 3003 O O . SER B 1 146 ? 3.088 8.195 18.938 1 97.31 146 SER B O 1
ATOM 3005 N N . VAL B 1 147 ? 2.576 10.273 19.469 1 97 147 VAL B N 1
ATOM 3006 C CA . VAL B 1 147 ? 2.508 10.008 20.906 1 97 147 VAL B CA 1
ATOM 3007 C C . VAL B 1 147 ? 1.293 9.133 21.203 1 97 147 VAL B C 1
ATOM 3009 O O . VAL B 1 147 ? 1.371 8.219 22.031 1 97 147 VAL B O 1
ATOM 3012 N N . ILE B 1 148 ? 0.228 9.398 20.531 1 96.06 148 ILE B N 1
ATOM 3013 C CA . ILE B 1 148 ? -0.985 8.602 20.703 1 96.06 148 ILE B CA 1
ATOM 3014 C C . ILE B 1 148 ? -0.702 7.148 20.344 1 96.06 148 ILE B C 1
ATOM 3016 O O . ILE B 1 148 ? -1.267 6.23 20.938 1 96.06 148 ILE B O 1
ATOM 3020 N N . GLY B 1 149 ? 0.159 6.938 19.359 1 95 149 GLY B N 1
ATOM 3021 C CA . GLY B 1 149 ? 0.546 5.605 18.922 1 95 149 GLY B CA 1
ATOM 3022 C C . GLY B 1 149 ? 1.193 4.781 20.016 1 95 149 GLY B C 1
ATOM 3023 O O . GLY B 1 149 ? 1.274 3.555 19.922 1 95 149 GLY B O 1
ATOM 3024 N N . ASN B 1 150 ? 1.616 5.387 21.125 1 93.56 150 ASN B N 1
ATOM 3025 C CA . ASN B 1 150 ? 2.182 4.656 22.25 1 93.56 150 ASN B CA 1
ATOM 3026 C C . ASN B 1 150 ? 1.098 3.953 23.062 1 93.56 150 ASN B C 1
ATOM 3028 O O . ASN B 1 150 ? 1.392 3.047 23.844 1 93.56 150 ASN B O 1
ATOM 3032 N N . TYR B 1 151 ? -0.153 4.363 22.859 1 94.25 151 TYR B N 1
ATOM 3033 C CA . TYR B 1 151 ? -1.232 3.846 23.703 1 94.25 151 TYR B CA 1
ATOM 3034 C C . TYR B 1 151 ? -2.146 2.924 22.891 1 94.25 151 TYR B C 1
ATOM 3036 O O . TYR B 1 151 ? -2.922 2.156 23.469 1 94.25 151 TYR B O 1
ATOM 3044 N N . PHE B 1 152 ? -2.082 3.021 21.609 1 93.81 152 PHE B N 1
ATOM 3045 C CA . PHE B 1 152 ? -2.926 2.23 20.719 1 93.81 152 PHE B CA 1
ATOM 3046 C C . PHE B 1 152 ? -2.08 1.428 19.734 1 93.81 152 PHE B C 1
ATOM 3048 O O . PHE B 1 152 ? -0.96 1.823 19.406 1 93.81 152 PHE B O 1
ATOM 3055 N N . SER B 1 153 ? -2.639 0.286 19.312 1 94.12 153 SER B N 1
ATOM 3056 C CA . SER B 1 153 ? -1.996 -0.439 18.234 1 94.12 153 SER B CA 1
ATOM 3057 C C . SER B 1 153 ? -2.168 0.294 16.906 1 94.12 153 SER B C 1
ATOM 3059 O O . SER B 1 153 ? -3.035 1.162 16.766 1 94.12 153 SER B O 1
ATOM 3061 N N . SER B 1 154 ? -1.337 -0.026 15.945 1 95.19 154 SER B N 1
ATOM 3062 C CA . SER B 1 154 ? -1.45 0.589 14.625 1 95.19 154 SER B CA 1
ATOM 3063 C C . SER B 1 154 ? -2.834 0.362 14.031 1 95.19 154 SER B C 1
ATOM 3065 O O . SER B 1 154 ? -3.43 1.28 13.461 1 95.19 154 SER B O 1
ATOM 3067 N N . ILE B 1 155 ? -3.332 -0.835 14.18 1 95.19 155 ILE B N 1
ATOM 3068 C CA . ILE B 1 155 ? -4.633 -1.192 13.625 1 95.19 155 ILE B CA 1
ATOM 3069 C C . ILE B 1 155 ? -5.727 -0.39 14.32 1 95.19 155 ILE B C 1
ATOM 3071 O O . ILE B 1 155 ? -6.637 0.132 13.672 1 95.19 155 ILE B O 1
ATOM 3075 N N . ASN B 1 156 ? -5.676 -0.264 15.562 1 96.56 156 ASN B N 1
ATOM 3076 C CA . ASN B 1 156 ? -6.652 0.521 16.312 1 96.56 156 ASN B CA 1
ATOM 3077 C C . ASN B 1 156 ? -6.602 1.996 15.93 1 96.56 156 ASN B C 1
ATOM 3079 O O . ASN B 1 156 ? -7.641 2.637 15.766 1 96.56 156 ASN B O 1
ATOM 3083 N N . LEU B 1 157 ? -5.445 2.469 15.828 1 96.38 157 LEU B N 1
ATOM 3084 C CA . LEU B 1 157 ? -5.293 3.873 15.461 1 96.38 157 LEU B CA 1
ATOM 3085 C C . LEU B 1 157 ? -5.844 4.133 14.062 1 96.38 157 LEU B C 1
ATOM 3087 O O . LEU B 1 157 ? -6.527 5.137 13.836 1 96.38 157 LEU B O 1
ATOM 3091 N N . LEU B 1 158 ? -5.574 3.236 13.141 1 96.88 158 LEU B N 1
ATOM 3092 C CA . LEU B 1 158 ? -6.082 3.369 11.781 1 96.88 158 LEU B CA 1
ATOM 3093 C C . LEU B 1 158 ? -7.602 3.279 11.758 1 96.88 158 LEU B C 1
ATOM 3095 O O . LEU B 1 158 ? -8.266 4.043 11.047 1 96.88 158 LEU B O 1
ATOM 3099 N N . TYR B 1 159 ? -8.125 2.4 12.516 1 97.31 159 TYR B N 1
ATOM 3100 C CA . TYR B 1 159 ? -9.57 2.232 12.57 1 97.31 159 TYR B CA 1
ATOM 3101 C C . TYR B 1 159 ? -10.242 3.441 13.211 1 97.31 159 TYR B C 1
ATOM 3103 O O . TYR B 1 159 ? -11.281 3.902 12.742 1 97.31 159 TYR B O 1
ATOM 3111 N N . LEU B 1 160 ? -9.617 3.939 14.273 1 96.06 160 LEU B N 1
ATOM 3112 C CA . LEU B 1 160 ? -10.125 5.152 14.906 1 96.06 160 LEU B CA 1
ATOM 3113 C C . LEU B 1 160 ? -10.07 6.332 13.945 1 96.06 160 LEU B C 1
ATOM 3115 O O . LEU B 1 160 ? -10.992 7.152 13.906 1 96.06 160 LEU B O 1
ATOM 3119 N N . GLY B 1 161 ? -9.016 6.441 13.203 1 95.62 161 GLY B N 1
ATOM 3120 C CA . GLY B 1 161 ? -8.922 7.461 12.172 1 95.62 161 GLY B CA 1
ATOM 3121 C C . GLY B 1 161 ? -10.016 7.352 11.125 1 95.62 161 GLY B C 1
ATOM 3122 O O . GLY B 1 161 ? -10.625 8.352 10.75 1 95.62 161 GLY B O 1
ATOM 3123 N N . PHE B 1 162 ? -10.281 6.18 10.766 1 96.25 162 PHE B N 1
ATOM 3124 C CA . PHE B 1 162 ? -11.352 5.926 9.812 1 96.25 162 PHE B CA 1
ATOM 3125 C C . PHE B 1 162 ? -12.703 6.328 10.391 1 96.25 162 PHE B C 1
ATOM 3127 O O . PHE B 1 162 ? -13.508 6.98 9.719 1 96.25 162 PHE B O 1
ATOM 3134 N N . LEU B 1 163 ? -12.953 5.91 11.578 1 96.12 163 LEU B N 1
ATOM 3135 C CA . LEU B 1 163 ? -14.211 6.254 12.234 1 96.12 163 LEU B CA 1
ATOM 3136 C C . LEU B 1 163 ? -14.375 7.766 12.352 1 96.12 163 LEU B C 1
ATOM 3138 O O . LEU B 1 163 ? -15.469 8.297 12.156 1 96.12 163 LEU B O 1
ATOM 3142 N N . SER B 1 164 ? -13.281 8.406 12.633 1 94.62 164 SER B N 1
ATOM 3143 C CA . SER B 1 164 ? -13.32 9.859 12.742 1 94.62 164 SER B CA 1
ATOM 3144 C C . SER B 1 164 ? -13.656 10.508 11.406 1 94.62 164 SER B C 1
ATOM 3146 O O . SER B 1 164 ? -14.453 11.445 11.344 1 94.62 164 SER B O 1
ATOM 3148 N N . LEU B 1 165 ? -13.117 9.969 10.328 1 92.44 165 LEU B N 1
ATOM 3149 C CA . LEU B 1 165 ? -13.344 10.5 8.992 1 92.44 165 LEU B CA 1
ATOM 3150 C C . LEU B 1 165 ? -14.789 10.289 8.555 1 92.44 165 LEU B C 1
ATOM 3152 O O . LEU B 1 165 ? -15.367 11.133 7.867 1 92.44 165 LEU B O 1
ATOM 3156 N N . GLU B 1 166 ? -15.273 9.258 8.984 1 92 166 GLU B N 1
ATOM 3157 C CA . GLU B 1 166 ? -16.625 8.906 8.586 1 92 166 GLU B CA 1
ATOM 3158 C C . GLU B 1 166 ? -17.656 9.617 9.453 1 92 166 GLU B C 1
ATOM 3160 O O . GLU B 1 166 ? -18.844 9.688 9.094 1 92 166 GLU B O 1
ATOM 3165 N N . THR B 1 167 ? -17.312 10.133 10.594 1 90.12 167 THR B N 1
ATOM 3166 C CA . THR B 1 167 ? -18.281 10.672 11.547 1 90.12 167 THR B CA 1
ATOM 3167 C C . THR B 1 167 ? -18.141 12.18 11.672 1 90.12 167 THR B C 1
ATOM 3169 O O . THR B 1 167 ? -19.125 12.914 11.617 1 90.12 167 THR B O 1
ATOM 3172 N N . LEU B 1 168 ? -16.953 12.641 11.68 1 89.06 168 LEU B N 1
ATOM 3173 C CA . LEU B 1 168 ? -16.703 14.031 12.047 1 89.06 168 LEU B CA 1
ATOM 3174 C C . LEU B 1 168 ? -17.297 14.984 11.016 1 89.06 168 LEU B C 1
ATOM 3176 O O . LEU B 1 168 ? -17.969 15.953 11.375 1 89.06 168 LEU B O 1
ATOM 3180 N N . PRO B 1 169 ? -17.062 14.711 9.75 1 86.44 169 PRO B N 1
ATOM 3181 C CA . PRO B 1 169 ? -17.656 15.648 8.789 1 86.44 169 PRO B CA 1
ATOM 3182 C C . PRO B 1 169 ? -19.188 15.625 8.812 1 86.44 169 PRO B C 1
ATOM 3184 O O . PRO B 1 169 ? -19.828 16.672 8.68 1 86.44 169 PRO B O 1
ATOM 3187 N N . PHE B 1 170 ? -19.672 14.469 8.945 1 86.56 170 PHE B N 1
ATOM 3188 C CA . PHE B 1 170 ? -21.125 14.305 9.031 1 86.56 170 PHE B CA 1
ATOM 3189 C C . PHE B 1 170 ? -21.688 15.039 10.242 1 86.56 170 PHE B C 1
ATOM 3191 O O . PHE B 1 170 ? -22.688 15.742 10.141 1 86.56 170 PHE B O 1
ATOM 3198 N N . LEU B 1 171 ? -21.078 14.891 11.414 1 85.94 171 LEU B N 1
ATOM 3199 C CA . LEU B 1 171 ? -21.516 15.547 12.641 1 85.94 171 LEU B CA 1
ATOM 3200 C C . LEU B 1 171 ? -21.344 17.062 12.531 1 85.94 171 LEU B C 1
ATOM 3202 O O . LEU B 1 171 ? -22.172 17.812 13.047 1 85.94 171 LEU B O 1
ATOM 3206 N N . TYR B 1 172 ? -20.359 17.406 11.844 1 84.94 172 TYR B N 1
ATOM 3207 C CA . TYR B 1 172 ? -20.141 18.844 11.672 1 84.94 172 TYR B CA 1
ATOM 3208 C C . TYR B 1 172 ? -21.266 19.469 10.859 1 84.94 172 TYR B C 1
ATOM 3210 O O . TYR B 1 172 ? -21.734 20.562 11.188 1 84.94 172 TYR B O 1
ATOM 3218 N N . GLU B 1 173 ? -21.625 18.828 9.805 1 83 173 GLU B N 1
ATOM 3219 C CA . GLU B 1 173 ? -22.703 19.359 8.969 1 83 173 GLU B CA 1
ATOM 3220 C C . GLU B 1 173 ? -24.016 19.422 9.734 1 83 173 GLU B C 1
ATOM 3222 O O . GLU B 1 173 ? -24.828 20.328 9.531 1 83 173 GLU B O 1
ATOM 3227 N N . LYS B 1 174 ? -24.188 18.5 10.539 1 84.06 174 LYS B N 1
ATOM 3228 C CA . LYS B 1 174 ? -25.438 18.438 11.297 1 84.06 174 LYS B CA 1
ATOM 3229 C C . LYS B 1 174 ? -25.438 19.469 12.422 1 84.06 174 LYS B C 1
ATOM 3231 O O . LYS B 1 174 ? -26.484 20.047 12.734 1 84.06 174 LYS B O 1
ATOM 3236 N N . TYR B 1 175 ? -24.312 19.703 13.039 1 83.88 175 TYR B N 1
ATOM 3237 C CA . TYR B 1 175 ? -24.219 20.609 14.188 1 83.88 175 TYR B CA 1
ATOM 3238 C C . TYR B 1 175 ? -23.297 21.781 13.883 1 83.88 175 TYR B C 1
ATOM 3240 O O . TYR B 1 175 ? -22.438 22.125 14.703 1 83.88 175 TYR B O 1
ATOM 3248 N N . GLU B 1 176 ? -23.391 22.219 12.711 1 79.62 176 GLU B N 1
ATOM 3249 C CA . GLU B 1 176 ? -22.484 23.25 12.211 1 79.62 176 GLU B CA 1
ATOM 3250 C C . GLU B 1 176 ? -22.438 24.438 13.164 1 79.62 176 GLU B C 1
ATOM 3252 O O . GLU B 1 176 ? -21.359 24.922 13.508 1 79.62 176 GLU B O 1
ATOM 3257 N N . ARG B 1 177 ? -23.531 24.891 13.609 1 76.5 177 ARG B N 1
ATOM 3258 C CA . ARG B 1 177 ? -23.625 26.078 14.438 1 76.5 177 ARG B CA 1
ATOM 3259 C C . ARG B 1 177 ? -22.953 25.859 15.789 1 76.5 177 ARG B C 1
ATOM 3261 O O . ARG B 1 177 ? -22.188 26.719 16.25 1 76.5 177 ARG B O 1
ATOM 3268 N N . GLU B 1 178 ? -23.266 24.75 16.375 1 78.94 178 GLU B N 1
ATOM 3269 C CA . GLU B 1 178 ? -22.719 24.422 17.688 1 78.94 178 GLU B CA 1
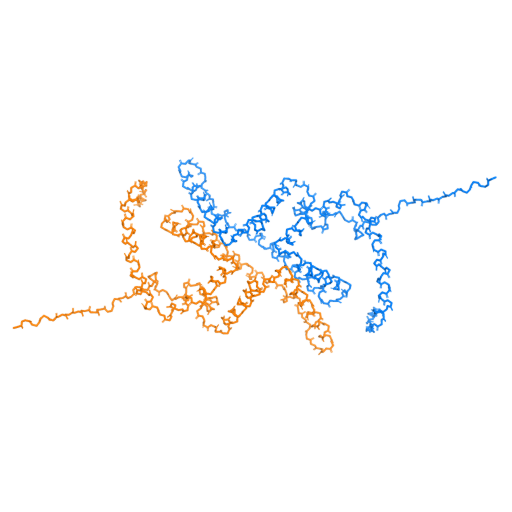ATOM 3270 C C . GLU B 1 178 ? -21.203 24.25 17.625 1 78.94 178 GLU B C 1
ATOM 3272 O O . GLU B 1 178 ? -20.469 24.734 18.5 1 78.94 178 GLU B O 1
ATOM 3277 N N . VAL B 1 179 ? -20.766 23.625 16.562 1 79.25 179 VAL B N 1
ATOM 3278 C CA . VAL B 1 179 ? -19.344 23.359 16.406 1 79.25 179 VAL B CA 1
ATOM 3279 C C . VAL B 1 179 ? -18.594 24.656 16.109 1 79.25 179 VAL B C 1
ATOM 3281 O O . VAL B 1 179 ? -17.516 24.891 16.641 1 79.25 179 VAL B O 1
ATOM 3284 N N . ASP B 1 180 ? -19.156 25.406 15.273 1 77.81 180 ASP B N 1
ATOM 3285 C CA . ASP B 1 180 ? -18.547 26.688 14.945 1 77.81 180 ASP B CA 1
ATOM 3286 C C . ASP B 1 180 ? -18.453 27.594 16.188 1 77.81 180 ASP B C 1
ATOM 3288 O O . ASP B 1 180 ? -17.469 28.328 16.344 1 77.81 180 ASP B O 1
ATOM 3292 N N . TYR B 1 181 ? -19.406 27.5 16.969 1 76.19 181 TYR B N 1
ATOM 3293 C CA . TYR B 1 181 ? -19.391 28.266 18.203 1 76.19 181 TYR B CA 1
ATOM 3294 C C . TYR B 1 181 ? -18.266 27.812 19.109 1 76.19 181 TYR B C 1
ATOM 3296 O O . TYR B 1 181 ? -17.5 28.641 19.625 1 76.19 181 TYR B O 1
ATOM 3304 N N . LEU B 1 182 ? -18.156 26.531 19.266 1 75.62 182 LEU B N 1
ATOM 3305 C CA . LEU B 1 182 ? -17.094 25.969 20.109 1 75.62 182 LEU B CA 1
ATOM 3306 C C . LEU B 1 182 ? -15.719 26.281 19.516 1 75.62 182 LEU B C 1
ATOM 3308 O O . LEU B 1 182 ? -14.781 26.578 20.25 1 75.62 182 LEU B O 1
ATOM 3312 N N . ALA B 1 183 ? -15.664 26.156 18.219 1 75.06 183 ALA B N 1
ATOM 3313 C CA . ALA B 1 183 ? -14.422 26.438 17.516 1 75.06 183 ALA B CA 1
ATOM 3314 C C . ALA B 1 183 ? -14.023 27.906 17.672 1 75.06 183 ALA B C 1
ATOM 3316 O O . ALA B 1 183 ? -12.844 28.219 17.812 1 75.06 183 ALA B O 1
ATOM 3317 N N . SER B 1 184 ? -14.969 28.797 17.594 1 76.31 184 SER B N 1
ATOM 3318 C CA . SER B 1 184 ? -14.711 30.219 17.75 1 76.31 184 SER B CA 1
ATOM 3319 C C . SER B 1 184 ? -14.203 30.531 19.156 1 76.31 184 SER B C 1
ATOM 3321 O O . SER B 1 184 ? -13.32 31.375 19.328 1 76.31 184 SER B O 1
ATOM 3323 N N . LYS B 1 185 ? -14.734 29.797 20.016 1 74.56 185 LYS B N 1
ATOM 3324 C CA . LYS B 1 185 ? -14.258 29.969 21.391 1 74.56 185 LYS B CA 1
ATOM 3325 C C . LYS B 1 185 ? -12.812 29.484 21.531 1 74.56 185 LYS B C 1
ATOM 3327 O O . LYS B 1 185 ? -11.984 30.156 22.156 1 74.56 185 LYS B O 1
ATOM 3332 N N . GLY B 1 186 ? -12.531 28.359 20.922 1 73.19 186 GLY B N 1
ATOM 3333 C CA . GLY B 1 186 ? -11.172 27.828 20.922 1 73.19 186 GLY B CA 1
ATOM 3334 C C . GLY B 1 186 ? -10.188 28.734 20.188 1 73.19 186 GLY B C 1
ATOM 3335 O O . GLY B 1 186 ? -9.062 28.922 20.656 1 73.19 186 GLY B O 1
ATOM 3336 N N . ASN B 1 187 ? -10.625 29.219 19.109 1 73.69 187 ASN B N 1
ATOM 3337 C CA . ASN B 1 187 ? -9.805 30.125 18.312 1 73.69 187 ASN B CA 1
ATOM 3338 C C . ASN B 1 187 ? -9.453 31.391 19.094 1 73.69 187 ASN B C 1
ATOM 3340 O O . ASN B 1 187 ? -8.336 31.891 18.984 1 73.69 187 ASN B O 1
ATOM 3344 N N . ARG B 1 188 ? -10.344 31.859 19.75 1 73.44 188 ARG B N 1
ATOM 3345 C CA . ARG B 1 188 ? -10.078 33.031 20.578 1 73.44 188 ARG B CA 1
ATOM 3346 C C . ARG B 1 188 ? -9.008 32.75 21.625 1 73.44 188 ARG B C 1
ATOM 3348 O O . ARG B 1 188 ? -8.102 33.562 21.828 1 73.44 188 ARG B O 1
ATOM 3355 N N . ASP B 1 189 ? -9.133 31.562 22.172 1 72.62 189 ASP B N 1
ATOM 3356 C CA . ASP B 1 189 ? -8.148 31.156 23.172 1 72.62 189 ASP B CA 1
ATOM 3357 C C . ASP B 1 189 ? -6.789 30.906 22.531 1 72.62 189 ASP B C 1
ATOM 3359 O O . ASP B 1 189 ? -5.75 31.266 23.094 1 72.62 189 ASP B O 1
ATOM 3363 N N . ALA B 1 190 ? -6.84 30.312 21.359 1 72.5 190 ALA B N 1
ATOM 3364 C CA . ALA B 1 190 ? -5.602 30.047 20.625 1 72.5 190 ALA B CA 1
ATOM 3365 C C . ALA B 1 190 ? -4.934 31.359 20.203 1 72.5 190 ALA B C 1
ATOM 3367 O O . ALA B 1 190 ? -3.711 31.484 20.281 1 72.5 190 ALA B O 1
ATOM 3368 N N . LYS B 1 191 ? -5.711 32.25 19.734 1 73.75 191 LYS B N 1
ATOM 3369 C CA . LYS B 1 191 ? -5.195 33.562 19.344 1 73.75 191 LYS B CA 1
ATOM 3370 C C . LYS B 1 191 ? -4.574 34.281 20.547 1 73.75 191 LYS B C 1
ATOM 3372 O O . LYS B 1 191 ? -3.539 34.938 20.422 1 73.75 191 LYS B O 1
ATOM 3377 N N . LYS B 1 192 ? -5.18 34.094 21.609 1 74.44 192 LYS B N 1
ATOM 3378 C CA . LYS B 1 192 ? -4.617 34.656 22.828 1 74.44 192 LYS B CA 1
ATOM 3379 C C . LYS B 1 192 ? -3.264 34.031 23.156 1 74.44 192 LYS B C 1
ATOM 3381 O O . LYS B 1 192 ? -2.32 34.719 23.516 1 74.44 192 LYS B O 1
ATOM 3386 N N . LEU B 1 193 ? -3.246 32.719 22.938 1 70.38 193 LEU B N 1
ATOM 3387 C CA . LEU B 1 193 ? -2 31.984 23.188 1 70.38 193 LEU B CA 1
ATOM 3388 C C . LEU B 1 193 ? -0.935 32.375 22.172 1 70.38 193 LEU B C 1
ATOM 3390 O O . LEU B 1 193 ? 0.236 32.531 22.516 1 70.38 193 LEU B O 1
ATOM 3394 N N . TYR B 1 194 ? -1.347 32.438 20.984 1 71.44 194 TYR B N 1
ATOM 3395 C CA . TYR B 1 194 ? -0.436 32.844 19.922 1 71.44 194 TYR B CA 1
ATOM 3396 C C . TYR B 1 194 ? 0.106 34.25 20.172 1 71.44 194 TYR B C 1
ATOM 3398 O O . TYR B 1 194 ? 1.298 34.5 19.984 1 71.44 194 TYR B O 1
ATOM 3406 N N . LYS B 1 195 ? -0.711 35.188 20.469 1 73.25 195 LYS B N 1
ATOM 3407 C CA . LYS B 1 195 ? -0.287 36.531 20.766 1 73.25 195 LYS B CA 1
ATOM 3408 C C . LYS B 1 195 ? 0.738 36.562 21.906 1 73.25 195 LYS B C 1
ATOM 3410 O O . LYS B 1 195 ? 1.723 37.281 21.844 1 73.25 195 LYS B O 1
ATOM 3415 N N . LYS B 1 196 ? 0.505 35.719 22.75 1 72.12 196 LYS B N 1
ATOM 3416 C CA . LYS B 1 196 ? 1.448 35.594 23.859 1 72.12 196 LYS B CA 1
ATOM 3417 C C . LYS B 1 196 ? 2.773 35 23.406 1 72.12 196 LYS B C 1
ATOM 3419 O O . LYS B 1 196 ? 3.844 35.469 23.797 1 72.12 196 LYS B O 1
ATOM 3424 N N . PHE B 1 197 ? 2.609 33.938 22.594 1 70.31 197 PHE B N 1
ATOM 3425 C CA . PHE B 1 197 ? 3.793 33.281 22.062 1 70.31 197 PHE B CA 1
ATOM 3426 C C . PHE B 1 197 ? 4.535 34.219 21.094 1 70.31 197 PHE B C 1
ATOM 3428 O O . PHE B 1 197 ? 5.766 34.25 21.094 1 70.31 197 PHE B O 1
ATOM 3435 N N . ASP B 1 198 ? 3.805 34.75 20.172 1 68.5 198 ASP B N 1
ATOM 3436 C CA . ASP B 1 198 ? 4.363 35.719 19.234 1 68.5 198 ASP B CA 1
ATOM 3437 C C . ASP B 1 198 ? 5.094 36.844 19.953 1 68.5 198 ASP B C 1
ATOM 3439 O O . ASP B 1 198 ? 6.199 37.219 19.578 1 68.5 198 ASP B O 1
ATOM 3443 N N . ALA B 1 199 ? 4.508 37.312 20.922 1 69.75 199 ALA B N 1
ATOM 3444 C CA . ALA B 1 199 ? 5.074 38.438 21.703 1 69.75 199 ALA B CA 1
ATOM 3445 C C . ALA B 1 199 ? 6.328 38 22.453 1 69.75 199 ALA B C 1
ATOM 3447 O O . ALA B 1 199 ? 7.281 38.75 22.578 1 69.75 199 ALA B O 1
ATOM 3448 N N . LYS B 1 200 ? 6.297 36.688 22.734 1 66.25 200 LYS B N 1
ATOM 3449 C CA . LYS B 1 200 ? 7.367 36.219 23.609 1 66.25 200 LYS B CA 1
ATOM 3450 C C . LYS B 1 200 ? 8.492 35.562 22.812 1 66.25 200 LYS B C 1
ATOM 3452 O O . LYS B 1 200 ? 9.656 35.625 23.203 1 66.25 200 LYS B O 1
ATOM 3457 N N . VAL B 1 201 ? 8.102 34.906 21.734 1 66.12 201 VAL B N 1
ATOM 3458 C CA . VAL B 1 201 ? 9.102 34.062 21.094 1 66.12 201 VAL B CA 1
ATOM 3459 C C . VAL B 1 201 ? 9.359 34.562 19.672 1 66.12 201 VAL B C 1
ATOM 3461 O O . VAL B 1 201 ? 10.508 34.812 19.297 1 66.12 201 VAL B O 1
ATOM 3464 N N . LEU B 1 202 ? 8.336 34.688 18.922 1 62.41 202 LEU B N 1
ATOM 3465 C CA . LEU B 1 202 ? 8.5 34.938 17.484 1 62.41 202 LEU B CA 1
ATOM 3466 C C . LEU B 1 202 ? 8.992 36.344 17.219 1 62.41 202 LEU B C 1
ATOM 3468 O O . LEU B 1 202 ? 9.82 36.562 16.328 1 62.41 202 LEU B O 1
ATOM 3472 N N . ASN B 1 203 ? 8.438 37.312 17.844 1 59.44 203 ASN B N 1
ATOM 3473 C CA . ASN B 1 203 ? 8.836 38.719 17.656 1 59.44 203 ASN B CA 1
ATOM 3474 C C . ASN B 1 203 ? 10.297 38.938 18.062 1 59.44 203 ASN B C 1
ATOM 3476 O O . ASN B 1 203 ? 10.914 39.906 17.656 1 59.44 203 ASN B O 1
ATOM 3480 N N . LYS B 1 204 ? 10.758 37.875 18.688 1 59.94 204 LYS B N 1
ATOM 3481 C CA . LYS B 1 204 ? 12.164 38 19.062 1 59.94 204 LYS B CA 1
ATOM 3482 C C . LYS B 1 204 ? 13.062 37.375 18 1 59.94 204 LYS B C 1
ATOM 3484 O O . LYS B 1 204 ? 14.289 37.5 18.062 1 59.94 204 LYS B O 1
ATOM 3489 N N . ILE B 1 205 ? 12.516 36.562 17.078 1 55.53 205 ILE B N 1
ATOM 3490 C CA . ILE B 1 205 ? 13.305 36.094 15.945 1 55.53 205 ILE B CA 1
ATOM 3491 C C . ILE B 1 205 ? 13.469 37.188 14.914 1 55.53 205 ILE B C 1
ATOM 3493 O O . ILE B 1 205 ? 12.484 37.75 14.422 1 55.53 205 ILE B O 1
ATOM 3497 N N . PRO B 1 206 ? 14.648 37.75 14.641 1 54.16 206 PRO B N 1
ATOM 3498 C CA . PRO B 1 206 ? 14.875 38.844 13.695 1 54.16 206 PRO B CA 1
ATOM 3499 C C . PRO B 1 206 ? 14.328 38.531 12.305 1 54.16 206 PRO B C 1
ATOM 3501 O O . PRO B 1 206 ? 14.547 37.438 11.773 1 54.16 206 PRO B O 1
ATOM 3504 N N . ARG B 1 207 ? 13.07 38.938 11.914 1 52.5 207 ARG B N 1
ATOM 3505 C CA . ARG B 1 207 ? 12.531 38.812 10.562 1 52.5 207 ARG B CA 1
ATOM 3506 C C . ARG B 1 207 ? 13.461 39.469 9.547 1 52.5 207 ARG B C 1
ATOM 3508 O O . ARG B 1 207 ? 13.922 40.594 9.742 1 52.5 207 ARG B O 1
ATOM 3515 N N . GLY B 1 208 ? 14.18 38.719 8.766 1 48.72 208 GLY B N 1
ATOM 3516 C CA . GLY B 1 208 ? 15.016 39.344 7.742 1 48.72 208 GLY B CA 1
ATOM 3517 C C . GLY B 1 208 ? 14.281 40.406 6.93 1 48.72 208 GLY B C 1
ATOM 3518 O O . GLY B 1 208 ? 13.047 40.469 6.98 1 48.72 208 GLY B O 1
ATOM 3519 N N . PRO B 1 209 ? 15.016 41.344 6.367 1 46.66 209 PRO B N 1
ATOM 3520 C CA . PRO B 1 209 ? 14.43 42.469 5.613 1 46.66 209 PRO B CA 1
ATOM 3521 C C . PRO B 1 209 ? 13.453 42 4.535 1 46.66 209 PRO B C 1
ATOM 3523 O O . PRO B 1 209 ? 13.766 41.062 3.766 1 46.66 209 PRO B O 1
ATOM 3526 N N . VAL B 1 210 ? 12.258 41.781 4.805 1 47.03 210 VAL B N 1
ATOM 3527 C CA . VAL B 1 210 ? 11.312 41.562 3.711 1 47.03 210 VAL B CA 1
ATOM 3528 C C . VAL B 1 210 ? 11.586 42.594 2.602 1 47.03 210 VAL B C 1
ATOM 3530 O O . VAL B 1 210 ? 11.57 43.781 2.84 1 47.03 210 VAL B O 1
ATOM 3533 N N . LYS B 1 211 ? 12.312 42.156 1.57 1 46.09 211 LYS B N 1
ATOM 3534 C CA . LYS B 1 211 ? 12.43 43.031 0.402 1 46.09 211 LYS B CA 1
ATOM 3535 C C . LYS B 1 211 ? 11.055 43.5 -0.062 1 46.09 211 LYS B C 1
ATOM 3537 O O . LYS B 1 211 ? 10.195 42.688 -0.409 1 46.09 211 LYS B O 1
ATOM 3542 N N . GLU B 1 212 ? 10.531 44.5 0.473 1 36.81 212 GLU B N 1
ATOM 3543 C CA . GLU B 1 212 ? 9.398 45.156 -0.173 1 36.81 212 GLU B CA 1
ATOM 3544 C C . GLU B 1 212 ? 9.625 45.281 -1.676 1 36.81 212 GLU B C 1
ATOM 3546 O O . GLU B 1 212 ? 10.633 45.844 -2.107 1 36.81 212 GLU B O 1
ATOM 3551 N N . LYS B 1 213 ? 9.211 44.281 -2.488 1 45.16 213 LYS B N 1
ATOM 3552 C CA . LYS B 1 213 ? 9.148 44.562 -3.916 1 45.16 213 LYS B CA 1
ATOM 3553 C C . LYS B 1 213 ? 8.562 45.938 -4.164 1 45.16 213 LYS B C 1
ATOM 3555 O O . LYS B 1 213 ? 7.441 46.25 -3.75 1 45.16 213 LYS B O 1
ATOM 3560 N N . LYS B 1 214 ? 9.516 46.938 -4.262 1 39.25 214 LYS B N 1
ATOM 3561 C CA . LYS B 1 214 ? 9.148 48.25 -4.805 1 39.25 214 LYS B CA 1
ATOM 3562 C C . LYS B 1 214 ? 8.523 48.125 -6.188 1 39.25 214 LYS B C 1
ATOM 3564 O O . LYS B 1 214 ? 9.164 47.625 -7.121 1 39.25 214 LYS B O 1
ATOM 3569 N N . PHE B 1 215 ? 7.262 47.875 -6.273 1 39.91 215 PHE B N 1
ATOM 3570 C CA . PHE B 1 215 ? 6.609 48.125 -7.551 1 39.91 215 PHE B CA 1
ATOM 3571 C C . PHE B 1 215 ? 6.996 49.5 -8.086 1 39.91 215 PHE B C 1
ATOM 3573 O O . PHE B 1 215 ? 6.625 50.531 -7.512 1 39.91 215 PHE B O 1
ATOM 3580 N N . ARG B 1 216 ? 8.242 49.656 -8.688 1 31.91 216 ARG B N 1
ATOM 3581 C CA . ARG B 1 216 ? 8.383 50.719 -9.648 1 31.91 216 ARG B CA 1
ATOM 3582 C C . ARG B 1 216 ? 7.5 50.5 -10.867 1 31.91 216 ARG B C 1
ATOM 3584 O O . ARG B 1 216 ? 7.418 49.375 -11.375 1 31.91 216 ARG B O 1
#

Organism: Daucus carota subsp. sativus (NCBI:txid79200)

Nearest PDB structures (foldseek):
  8t4f-assembly1_A  TM=1.563E-01  e=9.494E+00  Homo sapiens

Secondary structure (DSSP, 8-state):
-----------------GGG--S-HHHHTTSHHHHHHHTTSSHHHHHHHHHHHHHHHIIIIIS---HHHHHHHHHHHHHHHHHHHHHHHHHHTPPPPPGGGGSPPHHHHHHHHHHHHHHHHHHHHHHTTSSHHHHHHHHHHHHHHHHHTTTS-HHHHHHHHHHHHHHHHHHHHHTHHHHHHHHHHHHHHHHHHHHHHHHHTGGGS-----------/-----------------GGG--S-HHHHTTSHHHHHHHTTSSHHHHHHHHHHHHHHHIIIIIS---HHHHHHHHHHHHHHHHHHHHHHHHHHTPPPPPGGGGSPPHHHHHHHHHHHHHHHHHHHHHHTTSSHHHHHHHHHHHHHHHHHTTTS-HHHHHHHHHHHHHHHHHHHHHTHHHHHHHHHHHHHHHHHHHHHHHHHTGGGS-----------

pLDDT: mean 81.12, std 18.29, range [31.91, 98.19]

Solvent-accessible surface area (backbone atoms only — not comparable to full-atom values): 23898 Å² total; per-residue (Å²): 130,86,79,76,76,79,74,71,74,72,60,76,68,77,72,59,38,66,90,67,46,88,63,59,69,48,56,74,59,67,31,65,70,64,21,30,37,28,51,49,71,39,52,68,61,31,50,48,50,51,50,51,53,49,50,50,47,44,38,47,70,72,69,53,54,37,59,59,22,48,52,29,50,52,51,44,53,50,33,52,51,44,22,50,46,38,55,43,13,69,73,69,74,43,81,57,79,60,73,71,77,60,42,76,59,68,67,62,51,49,50,53,47,51,54,48,34,49,49,38,50,51,51,50,56,39,23,50,41,81,49,50,67,60,30,52,48,52,46,49,52,36,50,52,52,28,57,50,30,75,79,38,52,45,68,54,48,52,50,52,51,49,52,45,53,51,39,49,56,33,50,40,69,74,38,42,68,62,48,20,50,54,47,50,53,47,46,54,52,46,50,52,48,44,53,50,42,37,68,66,51,52,70,66,49,83,73,67,83,70,75,71,78,71,82,122,130,87,80,76,76,77,75,73,74,73,62,75,68,77,73,59,37,66,90,67,44,89,62,57,69,49,58,74,59,68,32,65,73,63,21,30,35,29,50,48,71,38,52,67,60,31,49,50,51,53,49,52,52,50,50,50,47,42,38,48,70,71,69,53,54,36,59,59,21,48,52,31,51,52,51,46,52,50,31,52,52,44,23,49,46,38,56,42,13,70,73,69,74,44,81,57,78,59,72,70,77,61,43,75,58,66,67,60,52,50,50,52,48,51,54,47,34,50,49,40,49,51,51,49,54,38,23,50,41,79,49,51,68,60,29,53,47,50,46,49,51,35,50,52,52,29,57,51,30,76,81,38,53,46,67,54,48,51,51,51,51,49,51,45,52,53,39,49,55,33,51,39,70,74,39,41,69,63,49,20,50,53,47,51,54,47,46,52,52,46,51,52,49,45,53,50,41,37,68,65,51,52,72,66,50,83,74,69,84,72,74,69,79,72,84,121